Protein AF-A0A6J4JL82-F1 (afdb_monomer_lite)

Radius of gyration: 23.79 Å; chains: 1; bounding box: 69×54×59 Å

Foldseek 3Di:
DPQQFDWDFALFAIQTSHDGDFQAEEEDAQLLDWPVCLLVLLVLCVQLLGQEYEYEQPVCVQPVDVPGGHLDTSNVPLSSQVSCQVVNHAYEYEDEAPDDPDPDRDDLLVSLVVVLLSVLCQDSSNSHRYQEYEYYDDPQDDCPDVVVVVCNVVSSVVSRDDHYYYYDHDFAPPLVPDPALLVSQVSSCVVDPDSGADPCPDDDDPPDDQLLSCVSQLQNRHRDYRYDCCADSVGDGDPSSLSSSQNSLQCVVCVCQSRPFDKDAPFDKDQQWGWIKTADPVAFIWIKIFAQAQQDWTWIATPPQGRIFIAGHSDIWTFTWQGDFDPASKIKGWTFGAPDDPDHWDYWRQRALPDQAGEGEGETAAQGWIKIWIDHPNHTDDIFIDHAHCDKDWRDFDSYTYIYYYSQQSSQWEDAPADSQQWIKRWDPQWYADVVSAIEGPDDQPDFTWMWTQGSNRDIDIDTDHPPDPVSVVNRHDYDDDPDDPDDPDDDDD

Structure (mmCIF, N/CA/C/O backbone):
data_AF-A0A6J4JL82-F1
#
_entry.id   AF-A0A6J4JL82-F1
#
loop_
_atom_site.group_PDB
_atom_site.id
_atom_site.type_symbol
_atom_site.label_atom_id
_atom_site.label_alt_id
_atom_site.label_comp_id
_atom_site.label_asym_id
_atom_site.label_entity_id
_atom_site.label_seq_id
_atom_site.pdbx_PDB_ins_code
_atom_site.Cartn_x
_atom_site.Cartn_y
_atom_site.Cartn_z
_atom_site.occupancy
_atom_site.B_iso_or_equiv
_atom_site.auth_seq_id
_atom_site.auth_comp_id
_atom_site.auth_asym_id
_atom_site.auth_atom_id
_atom_site.pdbx_PDB_model_num
ATOM 1 N N . MET A 1 1 ? -8.221 -21.867 -22.302 1.00 43.97 1 MET A N 1
ATOM 2 C CA . MET A 1 1 ? -7.927 -20.481 -22.713 1.00 43.97 1 MET A CA 1
ATOM 3 C C . MET A 1 1 ? -7.547 -19.761 -21.437 1.00 43.97 1 MET A C 1
ATOM 5 O O . MET A 1 1 ? -8.396 -19.663 -20.563 1.00 43.97 1 MET A O 1
ATOM 9 N N . PHE A 1 2 ? -6.269 -19.432 -21.249 1.00 51.62 2 PHE A N 1
ATOM 10 C CA . PHE A 1 2 ? -5.885 -18.578 -20.124 1.00 51.62 2 PHE A CA 1
ATOM 11 C C . PHE A 1 2 ? -6.488 -17.188 -20.372 1.00 51.62 2 PHE A C 1
ATOM 13 O O . PHE A 1 2 ? -6.544 -16.790 -21.541 1.00 51.62 2 PHE A O 1
ATOM 20 N N . PRO A 1 3 ? -7.002 -16.496 -19.342 1.00 61.28 3 PRO A N 1
ATOM 21 C CA . PRO A 1 3 ? -7.483 -15.132 -19.512 1.00 61.28 3 PRO A CA 1
ATOM 22 C C . PRO A 1 3 ? -6.358 -14.258 -20.078 1.00 61.28 3 PRO A C 1
ATOM 24 O O . PRO A 1 3 ? -5.183 -14.456 -19.764 1.00 61.28 3 PRO A O 1
ATOM 27 N N . GLU A 1 4 ? -6.721 -13.339 -20.966 1.00 80.69 4 GLU A N 1
ATOM 28 C CA . GLU A 1 4 ? -5.781 -12.404 -21.576 1.00 80.69 4 GLU A CA 1
ATOM 29 C C . GLU A 1 4 ? -5.229 -11.463 -20.498 1.00 80.69 4 GLU A C 1
ATOM 31 O O . GLU A 1 4 ? -6.001 -10.799 -19.803 1.00 80.69 4 GLU A O 1
ATOM 36 N N . ARG A 1 5 ? -3.897 -11.422 -20.344 1.00 90.75 5 ARG A N 1
ATOM 37 C CA . ARG A 1 5 ? -3.254 -10.511 -19.394 1.00 90.75 5 ARG A CA 1
ATOM 38 C C . ARG A 1 5 ? -3.312 -9.089 -19.923 1.00 90.75 5 ARG A C 1
ATOM 40 O O . ARG A 1 5 ? -2.766 -8.807 -20.989 1.00 90.75 5 ARG A O 1
ATOM 47 N N . THR A 1 6 ? -3.949 -8.191 -19.184 1.00 92.44 6 THR A N 1
ATOM 48 C CA . THR A 1 6 ? -4.195 -6.811 -19.621 1.00 92.44 6 THR A CA 1
ATOM 49 C C . THR A 1 6 ? -3.902 -5.820 -18.508 1.00 92.44 6 THR A C 1
ATOM 51 O O . THR A 1 6 ? -4.053 -6.118 -17.326 1.00 92.44 6 THR A O 1
ATOM 54 N N . VAL A 1 7 ? -3.477 -4.619 -18.897 1.00 91.56 7 VAL A N 1
ATOM 55 C CA . VAL A 1 7 ? -3.315 -3.492 -17.979 1.00 91.56 7 VAL A CA 1
ATOM 56 C C . VAL A 1 7 ? -4.104 -2.317 -18.524 1.00 91.56 7 VAL A C 1
ATOM 58 O O . VAL A 1 7 ? -3.954 -1.940 -19.684 1.00 91.56 7 VAL A O 1
ATOM 61 N N . GLY A 1 8 ? -4.940 -1.733 -17.679 1.00 86.81 8 GLY A N 1
ATOM 62 C CA . GLY A 1 8 ? -5.729 -0.556 -17.993 1.00 86.81 8 GLY A CA 1
ATOM 63 C C . GLY A 1 8 ? -5.985 0.287 -16.755 1.00 86.81 8 GLY A C 1
ATOM 64 O O . GLY A 1 8 ? -5.404 0.076 -15.690 1.00 86.81 8 GLY A O 1
ATOM 65 N N . TYR A 1 9 ? -6.869 1.260 -16.900 1.00 84.69 9 TYR A N 1
ATOM 66 C CA . TYR A 1 9 ? -7.318 2.123 -15.819 1.00 84.69 9 TYR A CA 1
ATOM 67 C C . TYR A 1 9 ? -8.702 2.684 -16.159 1.00 84.69 9 TYR A C 1
ATOM 69 O O . TYR A 1 9 ? -9.128 2.676 -17.314 1.00 84.69 9 TYR A O 1
ATOM 77 N N . ASN A 1 10 ? -9.415 3.159 -15.146 1.00 78.19 10 ASN A N 1
ATOM 78 C CA . ASN A 1 10 ? -10.634 3.957 -15.298 1.00 78.19 10 ASN A CA 1
ATOM 79 C C . ASN A 1 10 ? -10.488 5.255 -14.492 1.00 78.19 10 ASN A C 1
ATOM 81 O O . ASN A 1 10 ? -9.434 5.491 -13.929 1.00 78.19 10 ASN A O 1
ATOM 85 N N . ALA A 1 11 ? -11.532 6.072 -14.352 1.00 71.81 11 ALA A N 1
ATOM 86 C CA . ALA A 1 11 ? -11.455 7.330 -13.595 1.00 71.81 11 ALA A CA 1
ATOM 87 C C . ALA A 1 11 ? -11.084 7.192 -12.093 1.00 71.81 11 ALA A C 1
ATOM 89 O O . ALA A 1 11 ? -10.948 8.200 -11.406 1.00 71.81 11 ALA A O 1
ATOM 90 N N . ARG A 1 12 ? -10.978 5.973 -11.544 1.00 70.25 12 ARG A N 1
ATOM 91 C CA . ARG A 1 12 ? -10.795 5.709 -10.105 1.00 70.25 12 ARG A CA 1
ATOM 92 C C . ARG A 1 12 ? -9.588 4.837 -9.764 1.00 70.25 12 ARG A C 1
ATOM 94 O O . ARG A 1 12 ? -9.016 5.008 -8.693 1.00 70.25 12 ARG A O 1
ATOM 101 N N . THR A 1 13 ? -9.237 3.865 -10.603 1.00 77.19 13 THR A N 1
ATOM 102 C CA . THR A 1 13 ? -8.306 2.786 -10.228 1.00 77.19 13 THR A CA 1
ATOM 103 C C . THR A 1 13 ? -7.619 2.167 -11.445 1.00 77.19 13 THR A C 1
ATOM 105 O O . THR A 1 13 ? -8.081 2.321 -12.580 1.00 77.19 13 THR A O 1
ATOM 108 N N . PHE A 1 14 ? -6.509 1.470 -11.195 1.00 83.56 14 PHE A N 1
ATOM 109 C CA . PHE A 1 14 ? -5.896 0.575 -12.166 1.00 83.56 14 PHE A CA 1
ATOM 110 C C . PHE A 1 14 ? -6.763 -0.658 -12.366 1.00 83.56 14 PHE A C 1
ATOM 112 O O . PHE A 1 14 ? -7.441 -1.118 -11.451 1.00 83.56 14 PHE A O 1
ATOM 119 N N . LEU A 1 15 ? -6.704 -1.203 -13.570 1.00 88.12 15 LEU A N 1
ATOM 120 C CA . LEU A 1 15 ? -7.312 -2.470 -13.922 1.00 88.12 15 LEU A CA 1
ATOM 121 C C . LEU A 1 15 ? -6.187 -3.421 -14.321 1.00 88.12 15 LEU A C 1
ATOM 123 O O . LEU A 1 15 ? -5.547 -3.205 -15.348 1.00 88.12 15 LEU A O 1
ATOM 127 N N . ILE A 1 16 ? -5.950 -4.457 -13.521 1.00 91.12 16 ILE A N 1
ATOM 128 C CA . ILE A 1 16 ? -5.058 -5.564 -13.880 1.00 91.12 16 ILE A CA 1
ATOM 129 C C . ILE A 1 16 ? -5.943 -6.761 -14.204 1.00 91.12 16 ILE A C 1
ATOM 131 O O . ILE A 1 16 ? -6.767 -7.164 -13.387 1.00 91.12 16 ILE A O 1
ATOM 135 N N . ASP A 1 17 ? -5.843 -7.276 -15.425 1.00 93.00 17 ASP A N 1
ATOM 136 C CA . ASP A 1 17 ? -6.687 -8.362 -15.941 1.00 93.00 17 ASP A CA 1
ATOM 137 C C . ASP A 1 17 ? -8.194 -8.063 -15.793 1.00 93.00 17 ASP A C 1
ATOM 139 O O . ASP A 1 17 ? -9.017 -8.916 -15.453 1.00 93.00 17 ASP A O 1
ATOM 143 N N . GLY A 1 18 ? -8.554 -6.794 -16.011 1.00 89.88 18 GLY A N 1
ATOM 144 C CA . GLY A 1 18 ? -9.916 -6.277 -15.860 1.00 89.88 18 GLY A CA 1
ATOM 145 C C . GLY A 1 18 ? -10.388 -6.094 -14.412 1.00 89.88 18 GLY A C 1
ATOM 146 O O . GLY A 1 18 ? -11.512 -5.636 -14.209 1.00 89.88 18 GLY A O 1
ATOM 147 N N . GLN A 1 19 ? -9.561 -6.415 -13.412 1.00 88.94 19 GLN A N 1
ATOM 148 C CA . GLN A 1 19 ? -9.897 -6.281 -11.995 1.00 88.94 19 GLN A CA 1
ATOM 149 C C . GLN A 1 19 ? -9.349 -4.976 -11.400 1.00 88.94 19 GLN A C 1
ATOM 151 O O . GLN A 1 19 ? -8.171 -4.671 -11.600 1.00 88.94 19 GLN A O 1
ATOM 156 N N . PRO A 1 20 ? -10.166 -4.218 -10.642 1.00 87.31 20 PRO A N 1
ATOM 157 C CA . PRO A 1 20 ? -9.707 -3.080 -9.851 1.00 87.31 20 PRO A CA 1
ATOM 158 C C . PRO A 1 20 ? -8.532 -3.427 -8.934 1.00 87.31 20 PRO A C 1
ATOM 160 O O . PRO A 1 20 ? -8.624 -4.348 -8.120 1.00 87.31 20 PRO A O 1
ATOM 163 N N . GLU A 1 21 ? -7.450 -2.658 -9.030 1.00 86.44 21 GLU A N 1
ATOM 164 C CA . GLU A 1 21 ? -6.231 -2.883 -8.258 1.00 86.44 21 GLU A CA 1
ATOM 165 C C . GLU A 1 21 ? -5.687 -1.591 -7.639 1.00 86.44 21 GLU A C 1
ATOM 167 O O . GLU A 1 21 ? -5.728 -0.503 -8.223 1.00 86.44 21 GLU A O 1
ATOM 172 N N . ILE A 1 22 ? -5.141 -1.726 -6.430 1.00 82.12 22 ILE A N 1
ATOM 173 C CA . ILE A 1 22 ? -4.393 -0.660 -5.765 1.00 82.12 22 ILE A CA 1
ATOM 174 C C . ILE A 1 22 ? -2.901 -0.930 -5.964 1.00 82.12 22 ILE A C 1
ATOM 176 O O . ILE A 1 22 ? -2.374 -1.931 -5.480 1.00 82.12 22 ILE A O 1
ATOM 180 N N . VAL A 1 23 ? -2.216 -0.026 -6.665 1.00 83.56 23 VAL A N 1
ATOM 181 C CA . VAL A 1 23 ? -0.770 -0.108 -6.914 1.00 83.56 23 VAL A CA 1
ATOM 182 C C . VAL A 1 23 ? -0.017 0.605 -5.786 1.00 83.56 23 VAL A C 1
ATOM 184 O O . VAL A 1 23 ? 0.101 1.830 -5.771 1.00 83.56 23 VAL A O 1
ATOM 187 N N . LEU A 1 24 ? 0.493 -0.176 -4.834 1.00 81.06 24 LEU A N 1
ATOM 188 C CA . LEU A 1 24 ? 1.339 0.267 -3.724 1.00 81.06 24 LEU A CA 1
ATOM 189 C C . LEU A 1 24 ? 2.791 0.081 -4.127 1.00 81.06 24 LEU A C 1
ATOM 191 O O . LEU A 1 24 ? 3.353 -1.014 -4.039 1.00 81.06 24 LEU A O 1
ATOM 195 N N . CYS A 1 25 ? 3.371 1.166 -4.614 1.00 79.62 25 CYS A N 1
ATOM 196 C CA . CYS A 1 25 ? 4.701 1.160 -5.183 1.00 79.62 25 CYS A CA 1
ATOM 197 C C . CYS A 1 25 ? 5.750 1.594 -4.161 1.00 79.62 25 CYS A C 1
ATOM 199 O O . CYS A 1 25 ? 5.495 2.553 -3.446 1.00 79.62 25 CYS A O 1
ATOM 201 N N . ALA A 1 26 ? 6.917 0.947 -4.149 1.00 80.38 26 ALA A N 1
ATOM 202 C CA . ALA A 1 26 ? 8.137 1.462 -3.523 1.00 80.38 26 ALA A CA 1
ATOM 203 C C . ALA A 1 26 ? 9.146 1.864 -4.604 1.00 80.38 26 ALA A C 1
ATOM 205 O O . ALA A 1 26 ? 9.310 1.151 -5.596 1.00 80.38 26 ALA A O 1
ATOM 206 N N . ALA A 1 27 ? 9.822 2.998 -4.438 1.00 77.56 27 ALA A N 1
ATOM 207 C CA . ALA A 1 27 ? 10.868 3.412 -5.363 1.00 77.56 27 ALA A CA 1
ATOM 208 C C . ALA A 1 27 ? 12.190 2.722 -5.023 1.00 77.56 27 ALA A C 1
ATOM 210 O O . ALA A 1 27 ? 12.671 2.809 -3.899 1.00 77.56 27 ALA A O 1
ATOM 211 N N . ALA A 1 28 ? 12.780 2.048 -6.004 1.00 80.12 28 ALA A N 1
ATOM 212 C CA . ALA A 1 28 ? 14.056 1.365 -5.860 1.00 80.12 28 ALA A CA 1
ATOM 213 C C . ALA A 1 28 ? 14.877 1.569 -7.142 1.00 80.12 28 ALA A C 1
ATOM 215 O O . ALA A 1 28 ? 14.646 0.860 -8.127 1.00 80.12 28 ALA A O 1
ATOM 216 N N . PRO A 1 29 ? 15.805 2.544 -7.186 1.00 79.94 29 PRO A N 1
ATOM 217 C CA . PRO A 1 29 ? 16.733 2.677 -8.304 1.00 79.94 29 PRO A CA 1
ATOM 218 C C . PRO A 1 29 ? 17.676 1.469 -8.309 1.00 79.94 29 PRO A C 1
ATOM 220 O O . PRO A 1 29 ? 18.597 1.395 -7.497 1.00 79.94 29 PRO A O 1
ATOM 223 N N . TYR A 1 30 ? 17.421 0.507 -9.199 1.00 85.94 30 TYR A N 1
ATOM 224 C CA . TYR A 1 30 ? 18.073 -0.804 -9.162 1.00 85.94 30 TYR A CA 1
ATOM 225 C C . TYR A 1 30 ? 19.599 -0.697 -9.271 1.00 85.94 30 TYR A C 1
ATOM 227 O O . TYR A 1 30 ? 20.311 -1.372 -8.535 1.00 85.94 30 TYR A O 1
ATOM 235 N N . SER A 1 31 ? 20.089 0.236 -10.094 1.00 83.00 31 SER A N 1
ATOM 236 C CA . SER A 1 31 ? 21.515 0.478 -10.328 1.00 83.00 31 SER A CA 1
ATOM 237 C C . SER A 1 31 ? 22.277 1.064 -9.142 1.00 83.00 31 SER A C 1
ATOM 239 O O . SER A 1 31 ? 23.504 1.108 -9.168 1.00 83.00 31 SER A O 1
ATOM 241 N N . ARG A 1 32 ? 21.576 1.516 -8.095 1.00 80.81 32 ARG A N 1
ATOM 242 C CA . ARG A 1 32 ? 22.188 2.016 -6.854 1.00 80.81 32 ARG A CA 1
ATOM 243 C C . ARG A 1 32 ? 22.239 0.965 -5.749 1.00 80.81 32 ARG A C 1
ATOM 245 O O . ARG A 1 32 ? 22.783 1.237 -4.684 1.00 80.81 32 ARG A O 1
ATOM 252 N N . VAL A 1 33 ? 21.668 -0.214 -5.986 1.00 82.75 33 VAL A N 1
ATOM 253 C CA . VAL A 1 33 ? 21.681 -1.339 -5.052 1.00 82.75 33 VAL A CA 1
ATOM 254 C C . VAL A 1 33 ? 22.509 -2.458 -5.680 1.00 82.75 33 VAL A C 1
ATOM 256 O O . VAL A 1 33 ? 22.206 -2.853 -6.803 1.00 82.75 33 VAL A O 1
ATOM 259 N N . PRO A 1 34 ? 23.517 -3.009 -4.984 1.00 85.62 34 PRO A N 1
ATOM 260 C CA . PRO A 1 34 ? 24.261 -4.158 -5.484 1.00 85.62 34 PRO A CA 1
ATOM 261 C C . PRO A 1 34 ? 23.343 -5.327 -5.860 1.00 85.62 34 PRO A C 1
ATOM 263 O O . PRO A 1 34 ? 22.457 -5.698 -5.087 1.00 85.62 34 PRO A O 1
ATOM 266 N N . ARG A 1 35 ? 23.593 -5.973 -7.004 1.00 90.50 35 ARG A N 1
ATOM 267 C CA . ARG A 1 35 ? 22.740 -7.032 -7.576 1.00 90.50 35 ARG A CA 1
ATOM 268 C C . ARG A 1 35 ? 22.413 -8.162 -6.607 1.00 90.50 35 ARG A C 1
ATOM 270 O O . ARG A 1 35 ? 21.299 -8.680 -6.596 1.00 90.50 35 ARG A O 1
ATOM 277 N N . HIS A 1 36 ? 23.374 -8.545 -5.772 1.00 88.75 36 HIS A N 1
ATOM 278 C CA . HIS A 1 36 ? 23.193 -9.615 -4.791 1.00 88.75 36 HIS A CA 1
ATOM 279 C C . HIS A 1 36 ? 22.206 -9.261 -3.659 1.00 88.75 36 HIS A C 1
ATOM 281 O O . HIS A 1 36 ? 21.743 -10.166 -2.971 1.00 88.75 36 HIS A O 1
ATOM 287 N N . LEU A 1 37 ? 21.862 -7.979 -3.481 1.00 85.62 37 LEU A N 1
ATOM 288 C CA . LEU A 1 37 ? 20.900 -7.497 -2.484 1.00 85.62 37 LEU A CA 1
ATOM 289 C C . LEU A 1 37 ? 19.490 -7.276 -3.051 1.00 85.62 37 LEU A C 1
ATOM 291 O O . LEU A 1 37 ? 18.549 -7.115 -2.276 1.00 85.62 37 LEU A O 1
ATOM 295 N N . TRP A 1 38 ? 19.302 -7.301 -4.378 1.00 90.88 38 TRP A N 1
ATOM 296 C CA . TRP A 1 38 ? 17.990 -7.054 -4.996 1.00 90.88 38 TRP A CA 1
ATOM 297 C C . TRP A 1 38 ? 16.909 -7.990 -4.464 1.00 90.88 38 TRP A C 1
ATOM 299 O O . TRP A 1 38 ? 15.836 -7.527 -4.083 1.00 90.88 38 TRP A O 1
ATOM 309 N N . ALA A 1 39 ? 17.209 -9.288 -4.381 1.00 90.69 39 ALA A N 1
ATOM 310 C CA . ALA A 1 39 ? 16.254 -10.280 -3.907 1.00 90.69 39 ALA A CA 1
ATOM 311 C C . ALA A 1 39 ? 15.770 -9.979 -2.477 1.00 90.69 39 ALA A C 1
ATOM 313 O O . ALA A 1 39 ? 14.569 -10.016 -2.207 1.00 90.69 39 ALA A O 1
ATOM 314 N N . ASP A 1 40 ? 16.684 -9.622 -1.573 1.00 85.31 40 ASP A N 1
ATOM 315 C CA . ASP A 1 40 ? 16.338 -9.279 -0.192 1.00 85.31 40 ASP A CA 1
ATOM 316 C C . ASP A 1 40 ? 15.546 -7.965 -0.109 1.00 85.31 40 ASP A C 1
ATOM 318 O O . ASP A 1 40 ? 14.499 -7.915 0.539 1.00 85.31 40 ASP A O 1
ATOM 322 N N . HIS A 1 41 ? 15.977 -6.921 -0.820 1.00 86.88 41 HIS A N 1
ATOM 323 C CA . HIS A 1 41 ? 15.299 -5.622 -0.812 1.00 86.88 41 HIS A CA 1
ATOM 324 C C . HIS A 1 41 ? 13.871 -5.723 -1.367 1.00 86.88 41 HIS A C 1
ATOM 326 O O . HIS A 1 41 ? 12.931 -5.209 -0.754 1.00 86.88 41 HIS A O 1
ATOM 332 N N . ILE A 1 42 ? 13.679 -6.433 -2.485 1.00 90.62 42 ILE A N 1
ATOM 333 C CA . ILE A 1 42 ? 12.354 -6.675 -3.072 1.00 90.62 42 ILE A CA 1
ATOM 334 C C . ILE A 1 42 ? 11.481 -7.458 -2.082 1.00 90.62 42 ILE A C 1
ATOM 336 O O . ILE A 1 42 ? 10.332 -7.075 -1.851 1.00 90.62 42 ILE A O 1
ATOM 340 N N . ALA A 1 43 ? 12.038 -8.469 -1.408 1.00 86.00 43 ALA A N 1
ATOM 341 C CA . ALA A 1 43 ? 11.309 -9.233 -0.402 1.00 86.00 43 ALA A CA 1
ATOM 342 C C . ALA A 1 43 ? 10.918 -8.363 0.806 1.00 86.00 43 ALA A C 1
ATOM 344 O O . ALA A 1 43 ? 9.803 -8.482 1.316 1.00 86.00 43 ALA A O 1
ATOM 345 N N . ARG A 1 44 ? 11.783 -7.442 1.258 1.00 84.50 44 ARG A N 1
ATOM 346 C CA . ARG A 1 44 ? 11.463 -6.462 2.317 1.00 84.50 44 ARG A CA 1
ATOM 347 C C . ARG A 1 44 ? 10.330 -5.524 1.901 1.00 84.50 44 ARG A C 1
ATOM 349 O O . ARG A 1 44 ? 9.440 -5.266 2.713 1.00 84.50 44 ARG A O 1
ATOM 356 N N . MET A 1 45 ? 10.322 -5.045 0.655 1.00 86.19 45 MET A N 1
ATOM 357 C CA . MET A 1 45 ? 9.236 -4.203 0.133 1.00 86.19 45 MET A CA 1
ATOM 358 C C . MET A 1 45 ? 7.920 -4.976 0.050 1.00 86.19 45 MET A C 1
ATOM 360 O O . MET A 1 45 ? 6.909 -4.519 0.582 1.00 86.19 45 MET A O 1
ATOM 364 N N . LYS A 1 46 ? 7.940 -6.184 -0.525 1.00 85.38 46 LYS A N 1
ATOM 365 C CA . LYS A 1 46 ? 6.765 -7.059 -0.606 1.00 85.38 46 LYS A CA 1
ATOM 366 C C . LYS A 1 46 ? 6.190 -7.364 0.772 1.00 85.38 46 LYS A C 1
ATOM 368 O O . LYS A 1 46 ? 4.993 -7.202 0.996 1.00 85.38 46 LYS A O 1
ATOM 373 N N . ARG A 1 47 ? 7.049 -7.715 1.738 1.00 79.06 47 ARG A N 1
ATOM 374 C CA . ARG A 1 47 ? 6.639 -7.920 3.134 1.00 79.06 47 ARG A CA 1
ATOM 375 C C . ARG A 1 47 ? 5.970 -6.674 3.693 1.00 79.06 47 ARG A C 1
ATOM 377 O O . ARG A 1 47 ? 4.980 -6.812 4.406 1.00 79.06 47 ARG A O 1
ATOM 384 N N . GLY A 1 48 ? 6.458 -5.480 3.358 1.00 77.81 48 GLY A N 1
ATOM 385 C CA . GLY A 1 48 ? 5.829 -4.201 3.690 1.00 77.81 48 GLY A CA 1
ATOM 386 C C . GLY A 1 48 ? 4.397 -4.045 3.161 1.00 77.81 48 GLY A C 1
ATOM 387 O O . GLY A 1 48 ? 3.716 -3.121 3.559 1.00 77.81 48 GLY A O 1
ATOM 388 N N . GLY A 1 49 ? 3.881 -4.945 2.325 1.00 78.12 49 GLY A N 1
ATOM 389 C CA . GLY A 1 49 ? 2.548 -4.836 1.729 1.00 78.12 49 GLY A CA 1
ATOM 390 C C . GLY A 1 49 ? 2.553 -4.088 0.397 1.00 78.12 49 GLY A C 1
ATOM 391 O O . GLY A 1 49 ? 1.495 -3.861 -0.188 1.00 78.12 49 GLY A O 1
ATOM 392 N N . MET A 1 50 ? 3.726 -3.718 -0.111 1.00 85.00 50 MET A N 1
ATOM 393 C CA . MET A 1 50 ? 3.879 -3.157 -1.446 1.00 85.00 50 MET A CA 1
ATOM 394 C C . MET A 1 50 ? 3.705 -4.278 -2.464 1.00 85.00 50 MET A C 1
ATOM 396 O O . MET A 1 50 ? 4.124 -5.411 -2.241 1.00 85.00 50 MET A O 1
ATOM 400 N N . ASN A 1 51 ? 3.078 -3.965 -3.590 1.00 88.44 51 ASN A N 1
ATOM 401 C CA . ASN A 1 51 ? 2.900 -4.899 -4.703 1.00 88.44 51 ASN A CA 1
ATOM 402 C C . ASN A 1 51 ? 3.552 -4.401 -5.991 1.00 88.44 51 ASN A C 1
ATOM 404 O O . ASN A 1 51 ? 3.473 -5.093 -7.000 1.00 88.44 51 ASN A O 1
ATOM 408 N N . ALA A 1 52 ? 4.190 -3.228 -5.966 1.00 90.75 52 ALA A N 1
ATOM 409 C CA . ALA A 1 52 ? 4.906 -2.685 -7.103 1.00 90.75 52 ALA A CA 1
ATOM 410 C C . ALA A 1 52 ? 6.273 -2.104 -6.718 1.00 90.75 52 ALA A C 1
ATOM 412 O O . ALA A 1 52 ? 6.461 -1.591 -5.612 1.00 90.75 52 ALA A O 1
ATOM 413 N N . ILE A 1 53 ? 7.215 -2.151 -7.658 1.00 89.94 53 ILE A N 1
ATOM 414 C CA . ILE A 1 53 ? 8.498 -1.450 -7.594 1.00 89.94 53 ILE A CA 1
ATOM 415 C C . ILE A 1 53 ? 8.558 -0.406 -8.708 1.00 89.94 53 ILE A C 1
ATOM 417 O O . ILE A 1 53 ? 8.281 -0.711 -9.865 1.00 89.94 53 ILE A O 1
ATOM 421 N N . ALA A 1 54 ? 8.955 0.819 -8.377 1.00 86.25 54 ALA A N 1
ATOM 422 C CA . ALA A 1 54 ? 9.260 1.863 -9.344 1.00 86.25 54 ALA A CA 1
ATOM 423 C C . ALA A 1 54 ? 10.771 1.971 -9.465 1.00 86.25 54 ALA A C 1
ATOM 425 O O . ALA A 1 54 ? 11.445 2.308 -8.492 1.00 86.25 54 ALA A O 1
ATOM 426 N N . THR A 1 55 ? 11.306 1.716 -10.653 1.00 86.25 55 THR A N 1
ATOM 427 C CA . THR A 1 55 ? 12.751 1.743 -10.868 1.00 86.25 55 THR A CA 1
ATOM 428 C C . THR A 1 55 ? 13.128 2.694 -11.988 1.00 86.25 55 THR A C 1
ATOM 430 O O . THR A 1 55 ? 12.489 2.709 -13.038 1.00 86.25 55 THR A O 1
ATOM 433 N N . GLY A 1 56 ? 14.132 3.531 -11.727 1.00 81.81 56 GLY A N 1
ATOM 434 C CA . GLY A 1 56 ? 14.717 4.437 -12.707 1.00 81.81 56 GLY A CA 1
ATOM 435 C C . GLY A 1 56 ? 15.810 3.745 -13.511 1.00 81.81 56 GLY A C 1
ATOM 436 O O . GLY A 1 56 ? 16.591 2.986 -12.939 1.00 81.81 56 GLY A O 1
ATOM 437 N N . VAL A 1 57 ? 15.896 4.032 -14.809 1.00 80.12 57 VAL A N 1
ATOM 438 C CA . VAL A 1 57 ? 17.045 3.642 -15.633 1.00 80.12 57 VAL A CA 1
ATOM 439 C C . VAL A 1 57 ? 18.045 4.790 -15.672 1.00 80.12 57 VAL A C 1
ATOM 441 O O . VAL A 1 57 ? 17.789 5.830 -16.270 1.00 80.12 57 VAL A O 1
ATOM 444 N N . ASP A 1 58 ? 19.196 4.605 -15.029 1.00 74.69 58 ASP A N 1
ATOM 445 C CA . ASP A 1 58 ? 20.295 5.567 -15.105 1.00 74.69 58 ASP A CA 1
ATOM 446 C C . ASP A 1 58 ? 21.066 5.3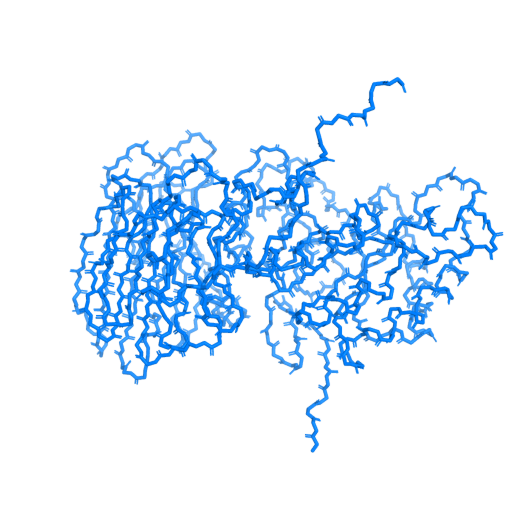62 -16.413 1.00 74.69 58 ASP A C 1
ATOM 448 O O . ASP A 1 58 ? 21.965 4.523 -16.506 1.00 74.69 58 ASP A O 1
ATOM 452 N N . TRP A 1 59 ? 20.679 6.109 -17.450 1.00 76.25 59 TRP A N 1
ATOM 453 C CA . TRP A 1 59 ? 21.314 5.983 -18.758 1.00 76.25 59 TRP A CA 1
ATOM 454 C C . TRP A 1 59 ? 22.810 6.280 -18.713 1.00 76.25 59 TRP A C 1
ATOM 456 O O . TRP A 1 59 ? 23.577 5.586 -19.368 1.00 76.25 59 TRP A O 1
ATOM 466 N N . ASN A 1 60 ? 23.240 7.254 -17.912 1.00 71.94 60 ASN A N 1
ATOM 467 C CA . ASN A 1 60 ? 24.650 7.629 -17.829 1.00 71.94 60 ASN A CA 1
ATOM 468 C C . ASN A 1 60 ? 25.500 6.495 -17.240 1.00 71.94 60 ASN A C 1
ATOM 470 O O . ASN A 1 60 ? 26.660 6.328 -17.618 1.00 71.94 60 ASN A O 1
ATOM 474 N N . ALA A 1 61 ? 24.920 5.683 -16.352 1.00 69.88 61 ALA A N 1
ATOM 475 C CA . ALA A 1 61 ? 25.566 4.478 -15.845 1.00 69.88 61 ALA A CA 1
ATOM 476 C C . ALA A 1 61 ? 25.609 3.351 -16.896 1.00 69.88 61 ALA A C 1
ATOM 478 O O . ALA A 1 61 ? 26.615 2.638 -16.997 1.00 69.88 61 ALA A O 1
ATOM 479 N N . CYS A 1 62 ? 24.534 3.188 -17.673 1.00 76.00 62 CYS A N 1
ATOM 480 C CA . CYS A 1 62 ? 24.417 2.154 -18.704 1.00 76.00 62 CYS A CA 1
ATOM 481 C C . CYS A 1 62 ? 25.159 2.495 -20.004 1.00 76.00 62 CYS A C 1
ATOM 483 O O . CYS A 1 62 ? 25.547 1.591 -20.721 1.00 76.00 62 CYS A O 1
ATOM 485 N N . GLU A 1 63 ? 25.379 3.761 -20.343 1.00 75.62 63 GLU A N 1
ATOM 486 C CA . GLU A 1 63 ? 26.078 4.176 -21.561 1.00 75.62 63 GLU A CA 1
ATOM 487 C C . GLU A 1 63 ? 27.107 5.263 -21.237 1.00 75.62 63 GLU A C 1
ATOM 489 O O . GLU A 1 63 ? 26.968 6.435 -21.583 1.00 75.62 63 GLU A O 1
ATOM 494 N N . ALA A 1 64 ? 28.199 4.858 -20.587 1.00 72.56 64 ALA A N 1
ATOM 495 C CA . ALA A 1 64 ? 29.295 5.770 -20.259 1.00 72.56 64 ALA A CA 1
ATOM 496 C C . ALA A 1 64 ? 29.979 6.362 -21.512 1.00 72.56 64 ALA A C 1
ATOM 498 O O . ALA A 1 64 ? 30.638 7.402 -21.437 1.00 72.56 64 ALA A O 1
ATOM 499 N N . LYS A 1 65 ? 29.860 5.692 -22.669 1.00 75.44 65 LYS A N 1
ATOM 500 C CA . LYS A 1 65 ? 30.331 6.173 -23.975 1.00 75.44 65 LYS A CA 1
ATOM 501 C C . LYS A 1 65 ? 29.225 6.002 -25.015 1.00 75.44 65 LYS A C 1
ATOM 503 O O . LYS A 1 65 ? 28.725 4.886 -25.149 1.00 75.44 65 LYS A O 1
ATOM 508 N N . PRO A 1 66 ? 28.909 7.029 -25.828 1.00 74.69 66 PRO A N 1
ATOM 509 C CA . PRO A 1 66 ? 27.910 6.898 -26.883 1.00 74.69 66 PRO A CA 1
ATOM 510 C C . PRO A 1 66 ? 28.284 5.757 -27.831 1.00 74.69 66 PRO A C 1
ATOM 512 O O . PRO A 1 66 ? 29.256 5.849 -28.576 1.00 74.69 66 PRO A O 1
ATOM 515 N N . GLY A 1 67 ? 27.518 4.676 -27.833 1.00 75.75 67 GLY A N 1
ATOM 516 C CA . GLY A 1 67 ? 27.844 3.471 -28.608 1.00 75.75 67 GLY A CA 1
ATOM 517 C C . GLY A 1 67 ? 27.732 2.203 -27.785 1.00 75.75 67 GLY A C 1
ATOM 518 O O . GLY A 1 67 ? 27.416 1.154 -28.335 1.00 75.75 67 GLY A O 1
ATOM 519 N N . ASP A 1 68 ? 28.021 2.332 -26.498 1.00 81.25 68 ASP A N 1
ATOM 520 C CA . ASP A 1 68 ? 28.535 1.263 -25.658 1.00 81.25 68 ASP A CA 1
ATOM 521 C C . ASP A 1 68 ? 27.582 1.050 -24.483 1.00 81.25 68 ASP A C 1
ATOM 523 O O . ASP A 1 68 ? 27.829 1.498 -23.363 1.00 81.25 68 ASP A O 1
ATOM 527 N N . PHE A 1 69 ? 26.431 0.446 -24.788 1.00 81.31 69 PHE A N 1
ATOM 528 C CA . PHE A 1 69 ? 25.430 0.110 -23.784 1.00 81.31 69 PHE A CA 1
ATOM 529 C C . PHE A 1 69 ? 25.889 -1.109 -22.975 1.00 81.31 69 PHE A C 1
ATOM 531 O O . PHE A 1 69 ? 26.060 -2.205 -23.511 1.00 81.31 69 PHE A O 1
ATOM 538 N N . ASP A 1 70 ? 26.055 -0.900 -21.678 1.00 80.94 70 ASP A N 1
ATOM 539 C CA . ASP A 1 70 ? 26.540 -1.837 -20.682 1.00 80.94 70 ASP A CA 1
ATOM 540 C C . ASP A 1 70 ? 25.425 -2.163 -19.680 1.00 80.94 70 ASP A C 1
ATOM 542 O O . ASP A 1 70 ? 25.005 -1.331 -18.870 1.00 80.94 70 ASP A O 1
ATOM 546 N N . SER A 1 71 ? 24.954 -3.407 -19.748 1.00 83.69 71 SER A N 1
ATOM 547 C CA . SER A 1 71 ? 23.946 -3.978 -18.854 1.00 83.69 71 SER A CA 1
ATOM 548 C C . SER A 1 71 ? 24.532 -5.045 -17.926 1.00 83.69 71 SER A C 1
ATOM 550 O O . SER A 1 71 ? 23.844 -6.009 -17.594 1.00 83.69 71 SER A O 1
ATOM 552 N N . ALA A 1 72 ? 25.814 -4.944 -17.570 1.00 86.25 72 ALA A N 1
ATOM 553 C CA . ALA A 1 72 ? 26.461 -5.879 -16.656 1.00 86.25 72 ALA A CA 1
ATOM 554 C C . ALA A 1 72 ? 26.261 -5.498 -15.179 1.00 86.25 72 ALA A C 1
ATOM 556 O O . ALA A 1 72 ? 26.039 -4.335 -14.828 1.00 86.25 72 ALA A O 1
ATOM 557 N N . ASP A 1 73 ? 26.411 -6.497 -14.306 1.00 88.50 73 ASP A N 1
ATOM 558 C CA . ASP A 1 73 ? 26.411 -6.357 -12.847 1.00 88.50 73 ASP A CA 1
ATOM 559 C C . ASP A 1 73 ? 25.168 -5.623 -12.318 1.00 88.50 73 ASP A C 1
ATOM 561 O O . ASP A 1 73 ? 24.040 -6.065 -12.549 1.00 88.50 73 ASP A O 1
ATOM 565 N N . ASP A 1 74 ? 25.367 -4.505 -11.621 1.00 85.56 74 ASP A N 1
ATOM 566 C CA . ASP A 1 74 ? 24.309 -3.703 -11.004 1.00 85.56 74 ASP A CA 1
ATOM 567 C C . ASP A 1 74 ? 23.499 -2.902 -12.045 1.00 85.56 74 ASP A C 1
ATOM 569 O O . ASP A 1 74 ? 22.453 -2.346 -11.734 1.00 85.56 74 ASP A O 1
ATOM 573 N N . ARG A 1 75 ? 23.940 -2.864 -13.310 1.00 87.44 75 ARG A N 1
ATOM 574 C CA . ARG A 1 75 ? 23.240 -2.203 -14.431 1.00 87.44 75 ARG A CA 1
ATOM 575 C C . ARG A 1 75 ? 22.383 -3.169 -15.252 1.00 87.44 75 ARG A C 1
ATOM 577 O O . ARG A 1 75 ? 21.797 -2.779 -16.261 1.00 87.44 75 ARG A O 1
ATOM 584 N N . ASP A 1 76 ? 22.275 -4.423 -14.819 1.00 92.81 76 ASP A N 1
ATOM 585 C CA . ASP A 1 76 ? 21.471 -5.450 -15.481 1.00 92.81 76 ASP A CA 1
ATOM 586 C C . ASP A 1 76 ? 19.970 -5.293 -15.177 1.00 92.81 76 ASP A C 1
ATOM 588 O O . ASP A 1 76 ? 19.406 -5.945 -14.292 1.00 92.81 76 ASP A O 1
ATOM 592 N N . LEU A 1 77 ? 19.307 -4.410 -15.931 1.00 92.44 77 LEU A N 1
ATOM 593 C CA . LEU A 1 77 ? 17.860 -4.198 -15.830 1.00 92.44 77 LEU A CA 1
ATOM 594 C C . LEU A 1 77 ? 17.061 -5.476 -16.131 1.00 92.44 77 LEU A C 1
ATOM 596 O O . LEU A 1 77 ? 16.023 -5.701 -15.517 1.00 92.44 77 LEU A O 1
ATOM 600 N N . ASP A 1 78 ? 17.522 -6.320 -17.057 1.00 94.50 78 ASP A N 1
ATOM 601 C CA . ASP A 1 78 ? 16.815 -7.549 -17.442 1.00 94.50 78 ASP A CA 1
ATOM 602 C C . ASP A 1 78 ? 16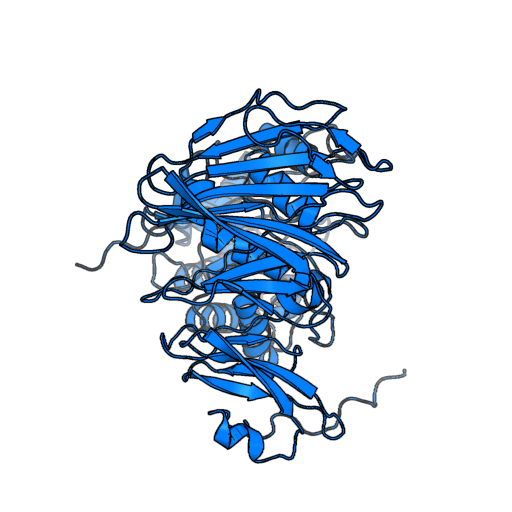.753 -8.531 -16.264 1.00 94.50 78 ASP A C 1
ATOM 604 O O . ASP A 1 78 ? 15.687 -9.068 -15.945 1.00 94.50 78 ASP A O 1
ATOM 608 N N . ALA A 1 79 ? 17.871 -8.694 -15.554 1.00 95.69 79 ALA A N 1
ATOM 609 C CA . ALA A 1 79 ? 17.928 -9.500 -14.343 1.00 95.69 79 ALA A CA 1
ATOM 610 C C . ALA A 1 79 ? 17.112 -8.905 -13.190 1.00 95.69 79 ALA A C 1
ATOM 612 O O . ALA A 1 79 ? 16.457 -9.657 -12.468 1.00 95.69 79 ALA A O 1
ATOM 613 N N . PHE A 1 80 ? 17.116 -7.579 -13.020 1.00 95.81 80 PHE A N 1
ATOM 614 C CA . PHE A 1 80 ? 16.299 -6.932 -11.992 1.00 95.81 80 PHE A CA 1
ATOM 615 C C . PHE A 1 80 ? 14.799 -7.151 -12.236 1.00 95.81 80 PHE A C 1
ATOM 617 O O . PHE A 1 80 ? 14.075 -7.556 -11.326 1.00 95.81 80 PHE A O 1
ATOM 624 N N . LEU A 1 81 ? 14.332 -6.947 -13.473 1.00 97.06 81 LEU A N 1
ATOM 625 C CA . LEU A 1 81 ? 12.932 -7.172 -13.843 1.00 97.06 81 LEU A CA 1
ATOM 626 C C . LEU A 1 81 ? 12.528 -8.644 -13.687 1.00 97.06 81 LEU A C 1
ATOM 628 O O . LEU A 1 81 ? 11.447 -8.921 -13.167 1.00 97.06 81 LEU A O 1
ATOM 632 N N . SER A 1 82 ? 13.421 -9.572 -14.046 1.00 97.00 82 SER A N 1
ATOM 633 C CA . SER A 1 82 ? 13.223 -11.011 -13.825 1.00 97.00 82 SER A CA 1
ATOM 634 C C . SER A 1 82 ? 13.078 -11.349 -12.338 1.00 97.00 82 SER A C 1
ATOM 636 O O . SER A 1 82 ? 12.257 -12.183 -11.961 1.00 97.00 82 SER A O 1
ATOM 638 N N . GLU A 1 83 ? 13.856 -10.699 -11.471 1.00 96.94 83 GLU A N 1
ATOM 639 C CA . GLU A 1 83 ? 13.774 -10.904 -10.025 1.00 96.94 83 GLU A CA 1
ATOM 640 C C . GLU A 1 83 ? 12.467 -10.344 -9.442 1.00 96.94 83 GLU A C 1
ATOM 642 O O . GLU A 1 83 ? 11.832 -11.001 -8.614 1.00 96.94 83 GLU A O 1
ATOM 647 N N . CYS A 1 84 ? 12.003 -9.181 -9.914 1.00 96.69 84 CYS A N 1
ATOM 648 C CA . CYS A 1 84 ? 10.677 -8.668 -9.562 1.00 96.69 84 CYS A CA 1
ATOM 649 C C . CYS A 1 84 ? 9.556 -9.626 -9.999 1.00 96.69 84 CYS A C 1
ATOM 651 O O . CYS A 1 84 ? 8.665 -9.915 -9.199 1.00 96.69 84 CYS A O 1
ATOM 653 N N . GLU A 1 85 ? 9.617 -10.154 -11.229 1.00 95.25 85 GLU A N 1
ATOM 654 C CA . GLU A 1 85 ? 8.666 -11.153 -11.737 1.00 95.25 85 GLU A CA 1
ATOM 655 C C . GLU A 1 85 ? 8.662 -12.410 -10.861 1.00 95.25 85 GLU A C 1
ATOM 657 O O . GLU A 1 85 ? 7.597 -12.854 -10.427 1.00 95.25 85 GLU A O 1
ATOM 662 N N . ARG A 1 86 ? 9.846 -12.945 -10.531 1.00 95.12 86 ARG A N 1
ATOM 663 C CA . ARG A 1 86 ? 10.004 -14.132 -9.676 1.00 95.12 86 ARG A CA 1
ATOM 664 C C . ARG A 1 86 ? 9.339 -13.953 -8.312 1.00 95.12 86 ARG A C 1
ATOM 666 O O . ARG A 1 86 ? 8.787 -14.909 -7.771 1.00 95.12 86 ARG A O 1
ATOM 673 N N . GLN A 1 87 ? 9.382 -12.743 -7.757 1.00 93.06 87 GLN A N 1
ATOM 674 C CA . GLN A 1 87 ? 8.745 -12.416 -6.479 1.00 93.06 87 GLN A CA 1
ATOM 675 C C . GLN A 1 87 ? 7.271 -11.997 -6.606 1.00 93.06 87 GLN A C 1
ATOM 677 O O . GLN A 1 87 ? 6.615 -11.755 -5.588 1.00 93.06 87 GLN A O 1
ATOM 682 N N . GLY A 1 88 ? 6.723 -11.944 -7.823 1.00 92.44 88 GLY A N 1
ATOM 683 C CA . GLY A 1 88 ? 5.337 -11.556 -8.085 1.00 92.44 88 GLY A CA 1
ATOM 684 C C . GLY A 1 88 ? 5.067 -10.067 -7.861 1.00 92.44 88 GLY A C 1
ATOM 685 O O . GLY A 1 88 ? 3.960 -9.702 -7.472 1.00 92.44 88 GLY A O 1
ATOM 686 N N . MET A 1 89 ? 6.076 -9.217 -8.055 1.00 94.31 89 MET A N 1
ATOM 687 C CA . MET A 1 89 ? 5.948 -7.765 -7.945 1.00 94.31 89 MET A CA 1
ATOM 688 C C . MET A 1 89 ? 5.606 -7.157 -9.303 1.00 94.31 89 MET A C 1
ATOM 690 O O . MET A 1 89 ? 6.243 -7.460 -10.314 1.00 94.31 89 MET A O 1
ATOM 694 N N . TYR A 1 90 ? 4.644 -6.237 -9.317 1.00 95.19 90 TYR A N 1
ATOM 695 C CA . TYR A 1 90 ? 4.472 -5.339 -10.449 1.00 95.19 90 TYR A CA 1
ATOM 696 C C . TYR A 1 90 ? 5.673 -4.393 -10.564 1.00 95.19 90 TYR A C 1
ATOM 698 O O . TYR A 1 90 ? 6.342 -4.081 -9.577 1.00 95.19 90 TYR A O 1
ATOM 706 N N . VAL A 1 91 ? 5.933 -3.886 -11.765 1.00 94.50 91 VAL A N 1
ATOM 707 C CA . VAL A 1 91 ? 7.020 -2.937 -12.003 1.00 94.50 91 VAL A CA 1
ATOM 708 C C . VAL A 1 91 ? 6.535 -1.733 -12.796 1.00 94.50 91 VAL A C 1
ATOM 710 O O . VAL A 1 91 ? 5.835 -1.854 -13.804 1.00 94.50 91 VAL A O 1
ATOM 713 N N . ILE A 1 92 ? 6.949 -0.560 -12.331 1.00 90.94 92 ILE A N 1
ATOM 714 C CA . ILE A 1 92 ? 6.877 0.709 -13.038 1.00 90.94 92 ILE A CA 1
ATOM 715 C C . ILE A 1 92 ? 8.298 1.052 -13.486 1.00 90.94 92 ILE A C 1
ATOM 717 O O . ILE A 1 92 ? 9.152 1.383 -12.660 1.00 90.94 92 ILE A O 1
ATOM 721 N N . VAL A 1 93 ? 8.568 0.969 -14.788 1.00 90.62 93 VAL A N 1
ATOM 722 C CA . VAL A 1 93 ? 9.880 1.351 -15.328 1.00 90.62 93 VAL A CA 1
ATOM 723 C C . VAL A 1 93 ? 9.860 2.833 -15.654 1.00 90.62 93 VAL A C 1
ATOM 725 O O . VAL A 1 93 ? 9.076 3.281 -16.486 1.00 90.62 93 VAL A O 1
ATOM 728 N N . ARG A 1 94 ? 10.724 3.597 -14.995 1.00 84.94 94 ARG A N 1
ATOM 729 C CA . ARG A 1 94 ? 10.888 5.033 -15.191 1.00 84.94 94 ARG A CA 1
ATOM 730 C C . ARG A 1 94 ? 12.126 5.223 -16.039 1.00 84.94 94 ARG A C 1
ATOM 732 O O . ARG A 1 94 ? 13.236 4.955 -15.588 1.00 84.94 94 ARG A O 1
ATOM 739 N N . LEU A 1 95 ? 11.943 5.653 -17.278 1.00 78.44 95 LEU A N 1
ATOM 740 C CA . LEU A 1 95 ? 13.071 5.759 -18.189 1.00 78.44 95 LEU A CA 1
ATOM 741 C C . LEU A 1 95 ? 14.058 6.855 -17.736 1.00 78.44 95 LEU A C 1
ATOM 743 O O . LEU A 1 95 ? 15.237 6.732 -18.019 1.00 78.44 95 LEU A O 1
ATOM 747 N N . GLY A 1 96 ? 13.637 7.814 -16.902 1.00 64.81 96 GLY A N 1
ATOM 748 C CA . GLY A 1 96 ? 14.486 8.899 -16.391 1.00 64.81 96 GLY A CA 1
ATOM 749 C C . GLY A 1 96 ? 14.290 10.188 -17.192 1.00 64.81 96 GLY A C 1
ATOM 750 O O . GLY A 1 96 ? 13.544 10.199 -18.171 1.00 64.81 96 GLY A O 1
ATOM 751 N N . SER A 1 97 ? 14.895 11.289 -16.738 1.00 52.66 97 SER A N 1
ATOM 752 C CA . SER A 1 97 ? 14.802 12.601 -17.386 1.00 52.66 97 SER A CA 1
ATOM 753 C C . SER A 1 97 ? 15.629 12.649 -18.673 1.00 52.66 97 SER A C 1
ATOM 755 O O . SER A 1 97 ? 16.854 12.535 -18.622 1.00 52.66 97 SER A O 1
ATOM 757 N N . PHE A 1 98 ? 14.985 12.925 -19.804 1.00 51.34 98 PHE A N 1
ATOM 758 C CA . PHE A 1 98 ? 15.641 13.463 -20.996 1.00 51.34 98 PHE A CA 1
ATOM 759 C C . PHE A 1 98 ? 15.930 14.972 -20.852 1.00 51.34 98 PHE A C 1
ATOM 761 O O . PHE A 1 98 ? 16.418 15.623 -21.773 1.00 51.34 98 PHE A O 1
ATOM 768 N N . THR A 1 99 ? 15.638 15.573 -19.696 1.00 40.34 99 THR A N 1
ATOM 769 C CA . THR A 1 99 ? 15.854 17.001 -19.459 1.00 40.34 99 THR A CA 1
ATOM 770 C C . THR A 1 99 ? 17.205 17.288 -18.826 1.00 40.34 99 THR A C 1
ATOM 772 O O . THR A 1 99 ? 17.368 17.241 -17.608 1.00 40.34 99 THR A O 1
ATOM 775 N N . GLY A 1 100 ? 18.166 17.676 -19.651 1.00 36.31 100 GLY A N 1
ATOM 776 C CA . GLY A 1 100 ? 19.375 18.334 -19.184 1.00 36.31 100 GLY A CA 1
ATOM 777 C C . GLY A 1 100 ? 20.170 18.861 -20.360 1.00 36.31 100 GLY A C 1
ATOM 778 O O . GLY A 1 100 ? 20.417 18.131 -21.312 1.00 36.31 100 GLY A O 1
ATOM 779 N N . ALA A 1 101 ? 20.568 20.129 -20.294 1.00 34.22 101 ALA A N 1
ATOM 780 C CA . ALA A 1 101 ? 21.450 20.813 -21.235 1.00 34.22 101 ALA A CA 1
ATOM 781 C C . ALA A 1 101 ? 22.888 20.241 -21.227 1.00 34.22 101 ALA A C 1
ATOM 783 O O . ALA A 1 101 ? 23.864 20.986 -21.157 1.00 34.22 101 ALA A O 1
ATOM 784 N N . GLU A 1 102 ? 23.029 18.917 -21.273 1.00 40.59 102 GLU A N 1
ATOM 785 C CA . GLU A 1 102 ? 24.302 18.221 -21.325 1.00 40.59 102 GLU A CA 1
ATOM 786 C C . GLU A 1 102 ? 24.551 17.709 -22.752 1.00 40.59 102 GLU A C 1
ATOM 788 O O . GLU A 1 102 ? 23.698 17.034 -23.332 1.00 40.59 102 GLU A O 1
ATOM 793 N N . PRO A 1 103 ? 25.719 18.003 -23.351 1.00 40.75 103 PRO A N 1
ATOM 794 C CA . PRO A 1 103 ? 26.005 17.742 -24.766 1.00 40.75 103 PRO A CA 1
ATOM 795 C C . PRO A 1 103 ? 26.150 16.250 -25.141 1.00 40.75 103 PRO A C 1
ATOM 797 O O . PRO A 1 103 ? 26.643 15.945 -26.226 1.00 40.75 103 PRO A O 1
ATOM 800 N N . PHE A 1 104 ? 25.734 15.322 -24.271 1.00 45.91 104 PHE A N 1
ATOM 801 C CA . PHE A 1 104 ? 25.956 13.878 -24.401 1.00 45.91 104 PHE A CA 1
ATOM 802 C C . PHE A 1 104 ? 24.682 13.021 -24.401 1.00 45.91 104 PHE A C 1
ATOM 804 O O . PHE A 1 104 ? 24.797 11.799 -24.491 1.00 45.91 104 PHE A O 1
ATOM 811 N N . LEU A 1 105 ? 23.479 13.608 -24.341 1.00 51.28 105 LEU A N 1
ATOM 812 C CA . LEU A 1 105 ? 22.251 12.810 -24.411 1.00 51.28 105 LEU A CA 1
ATOM 813 C C . LEU A 1 105 ? 22.114 12.133 -25.796 1.00 51.28 105 LEU A C 1
ATOM 815 O O . LEU A 1 105 ? 22.301 12.792 -26.826 1.00 51.28 105 LEU A O 1
ATOM 819 N N . PRO A 1 106 ? 21.804 10.821 -25.856 1.00 55.16 106 PRO A N 1
ATOM 820 C CA . PRO A 1 106 ? 21.550 10.122 -27.113 1.00 55.16 106 PRO A CA 1
ATOM 821 C C . PRO A 1 106 ? 20.322 10.710 -27.819 1.00 55.16 106 PRO A C 1
ATOM 823 O O . PRO A 1 106 ? 19.455 11.318 -27.193 1.00 55.16 106 PRO A O 1
ATOM 826 N N . THR A 1 107 ? 20.181 10.473 -29.125 1.00 64.88 107 THR A N 1
ATOM 827 C CA . THR A 1 107 ? 18.877 10.690 -29.763 1.00 64.88 107 THR A CA 1
ATOM 828 C C . THR A 1 107 ? 17.824 9.814 -29.066 1.00 64.88 107 THR A C 1
ATOM 830 O O . THR A 1 107 ? 18.130 8.660 -28.744 1.00 64.88 107 THR A O 1
ATOM 833 N N . PRO A 1 108 ? 16.586 10.305 -28.861 1.00 69.44 108 PRO A N 1
ATOM 834 C CA . PRO A 1 108 ? 15.509 9.531 -28.241 1.00 69.44 108 PRO A CA 1
ATOM 835 C C . PRO A 1 108 ? 15.365 8.119 -28.820 1.00 69.44 108 PRO A C 1
ATOM 837 O O . PRO A 1 108 ? 15.184 7.157 -28.085 1.00 69.44 108 PRO A O 1
ATOM 840 N N . ASP A 1 109 ? 15.535 7.957 -30.135 1.00 78.31 109 ASP A N 1
ATOM 841 C CA . ASP A 1 109 ? 15.435 6.648 -30.784 1.00 78.31 109 ASP A CA 1
ATOM 842 C C . ASP A 1 109 ? 16.493 5.643 -30.328 1.00 78.31 109 ASP A C 1
ATOM 844 O O . ASP A 1 109 ? 16.140 4.502 -30.064 1.00 78.31 109 ASP A O 1
ATOM 848 N N . ARG A 1 110 ? 17.757 6.050 -30.170 1.00 79.19 110 ARG A N 1
ATOM 849 C CA . ARG A 1 110 ? 18.839 5.156 -29.727 1.00 79.19 110 ARG A CA 1
ATOM 850 C C . ARG A 1 110 ? 18.580 4.622 -28.321 1.00 79.19 110 ARG A C 1
ATOM 852 O O . ARG A 1 110 ? 18.803 3.447 -28.037 1.00 79.19 110 ARG A O 1
ATOM 859 N N . TRP A 1 111 ? 18.111 5.502 -27.448 1.00 78.12 111 TRP A N 1
ATOM 860 C CA . TRP A 1 111 ? 17.740 5.155 -26.085 1.00 78.12 111 TRP A CA 1
ATOM 861 C C . TRP A 1 111 ? 16.583 4.157 -26.048 1.00 78.12 111 TRP A C 1
ATOM 863 O O . TRP A 1 111 ? 16.656 3.105 -25.407 1.00 78.12 111 TRP A O 1
ATOM 873 N N . LEU A 1 112 ? 15.531 4.458 -26.809 1.00 85.31 112 LEU A N 1
ATOM 874 C CA . LEU A 1 112 ? 14.361 3.602 -26.932 1.00 85.31 112 LEU A CA 1
ATOM 875 C C . LEU A 1 112 ? 14.696 2.266 -27.614 1.00 85.31 112 LEU A C 1
ATOM 877 O O . LEU A 1 112 ? 14.147 1.244 -27.214 1.00 85.31 112 LEU A O 1
ATOM 881 N N . ASP A 1 113 ? 15.602 2.238 -28.593 1.00 87.06 113 ASP A N 1
ATOM 882 C CA . ASP A 1 113 ? 16.067 1.017 -29.267 1.00 87.06 113 ASP A CA 1
ATOM 883 C C . ASP A 1 113 ? 16.759 0.052 -28.297 1.00 87.06 113 ASP A C 1
ATOM 885 O O . ASP A 1 113 ? 16.593 -1.161 -28.422 1.00 87.06 113 ASP A O 1
ATOM 889 N N . ALA A 1 114 ? 17.499 0.573 -27.313 1.00 85.00 114 ALA A N 1
ATOM 890 C CA . ALA A 1 114 ? 18.148 -0.243 -26.291 1.00 85.00 114 ALA A CA 1
ATOM 891 C C . ALA A 1 114 ? 17.153 -0.735 -25.226 1.00 85.00 114 ALA A C 1
ATOM 893 O O . ALA A 1 114 ? 17.110 -1.925 -24.905 1.00 85.00 114 ALA A O 1
ATOM 894 N N . LEU A 1 115 ? 16.333 0.170 -24.680 1.00 88.31 115 LEU A N 1
ATOM 895 C CA . LEU A 1 115 ? 15.508 -0.125 -23.504 1.00 88.31 115 LEU A CA 1
ATOM 896 C C . LEU A 1 115 ? 14.154 -0.744 -23.841 1.00 88.31 115 LEU A C 1
ATOM 898 O O . LEU A 1 115 ? 13.712 -1.661 -23.147 1.00 88.31 115 LEU A O 1
ATOM 902 N N . ALA A 1 116 ? 13.474 -0.274 -24.890 1.00 91.56 116 ALA A N 1
ATOM 903 C CA . ALA A 1 116 ? 12.105 -0.695 -25.160 1.00 91.56 116 ALA A CA 1
ATOM 904 C C . ALA A 1 116 ? 12.002 -2.202 -25.441 1.00 91.56 116 ALA A C 1
ATOM 906 O O . ALA A 1 116 ? 11.143 -2.827 -24.826 1.00 91.56 116 ALA A O 1
ATOM 907 N N . PRO A 1 117 ? 12.872 -2.845 -26.250 1.00 92.12 117 PRO A N 1
ATOM 908 C CA . PRO A 1 117 ? 12.814 -4.294 -26.440 1.00 92.12 117 PRO A CA 1
ATOM 909 C C . PRO A 1 117 ? 13.064 -5.088 -25.153 1.00 92.12 117 PRO A C 1
ATOM 911 O O . PRO A 1 117 ? 12.482 -6.159 -24.991 1.00 92.12 117 PRO A O 1
ATOM 914 N N . LEU A 1 118 ? 13.910 -4.581 -24.247 1.00 92.56 118 LEU A N 1
ATOM 915 C CA . LEU A 1 118 ? 14.164 -5.187 -22.939 1.00 92.56 118 LEU A CA 1
ATOM 916 C C . LEU A 1 118 ? 12.905 -5.127 -22.078 1.00 92.56 118 LEU A C 1
ATOM 918 O O . LEU A 1 118 ? 12.370 -6.164 -21.695 1.00 92.56 118 LEU A O 1
ATOM 922 N N . ILE A 1 119 ? 12.368 -3.927 -21.868 1.00 95.31 119 ILE A N 1
ATOM 923 C CA . ILE A 1 119 ? 11.150 -3.705 -21.080 1.00 95.31 119 ILE A CA 1
ATOM 924 C C . ILE A 1 119 ? 9.976 -4.478 -21.678 1.00 95.31 119 ILE A C 1
ATOM 926 O O . ILE A 1 119 ? 9.177 -5.070 -20.956 1.00 95.31 119 ILE A O 1
ATOM 930 N N . ALA A 1 120 ? 9.888 -4.523 -23.008 1.00 96.06 120 ALA A N 1
ATOM 931 C CA . ALA A 1 120 ? 8.785 -5.149 -23.702 1.00 96.06 120 ALA A CA 1
ATOM 932 C C . ALA A 1 120 ? 8.683 -6.656 -23.416 1.00 96.06 120 ALA A C 1
ATOM 934 O O . ALA A 1 120 ? 7.568 -7.178 -23.462 1.00 96.06 120 ALA A O 1
ATOM 935 N N . ARG A 1 121 ? 9.794 -7.354 -23.125 1.00 95.69 121 ARG A N 1
ATOM 936 C CA . ARG A 1 121 ? 9.794 -8.775 -22.717 1.00 95.69 121 ARG A CA 1
ATOM 937 C C . ARG A 1 121 ? 9.180 -8.986 -21.335 1.00 95.69 121 ARG A C 1
ATOM 939 O O . ARG A 1 121 ? 8.495 -9.978 -21.134 1.00 95.69 121 ARG A O 1
ATOM 946 N N . HIS A 1 122 ? 9.373 -8.023 -20.440 1.00 97.50 122 HIS A N 1
ATOM 947 C CA . HIS A 1 122 ? 8.952 -8.083 -19.040 1.00 97.50 122 HIS A CA 1
ATOM 948 C C . HIS A 1 122 ? 7.556 -7.511 -18.793 1.00 97.50 122 HIS A C 1
ATOM 950 O O . HIS A 1 122 ? 7.145 -7.376 -17.647 1.00 97.50 122 HIS A O 1
ATOM 956 N N . GLN A 1 123 ? 6.807 -7.153 -19.836 1.00 96.94 123 GLN A N 1
ATOM 957 C CA . GLN A 1 123 ? 5.450 -6.626 -19.682 1.00 96.94 123 GLN A CA 1
ATOM 958 C C . GLN A 1 123 ? 4.495 -7.655 -19.093 1.00 96.94 123 GLN A C 1
ATOM 960 O O . GLN A 1 123 ? 4.524 -8.828 -19.465 1.00 96.94 123 GLN A O 1
ATOM 965 N N . TRP A 1 124 ? 3.560 -7.177 -18.276 1.00 95.94 124 TRP A N 1
ATOM 966 C CA . TRP A 1 124 ? 2.455 -7.966 -17.743 1.00 95.94 124 TRP A CA 1
ATOM 967 C C . TRP A 1 124 ? 1.679 -8.692 -18.843 1.00 95.94 124 TRP A C 1
ATOM 969 O O . TRP A 1 124 ? 1.430 -9.895 -18.752 1.00 95.94 124 TRP A O 1
ATOM 979 N N . THR A 1 125 ? 1.415 -7.990 -19.948 1.00 93.75 125 THR A N 1
ATOM 980 C CA . THR A 1 125 ? 0.765 -8.514 -21.163 1.00 93.75 125 THR A CA 1
ATOM 981 C C . THR A 1 125 ? 1.543 -9.647 -21.846 1.00 93.75 125 THR A C 1
ATOM 983 O O . THR A 1 125 ? 1.007 -10.319 -22.725 1.00 93.75 125 THR A O 1
ATOM 986 N N . ARG A 1 126 ? 2.802 -9.884 -21.456 1.00 94.38 126 ARG A N 1
ATOM 987 C CA . ARG A 1 126 ? 3.687 -10.936 -21.982 1.00 94.38 126 ARG A CA 1
ATOM 988 C C . ARG A 1 126 ? 4.182 -11.924 -20.928 1.00 94.38 126 ARG A C 1
ATOM 990 O O . ARG A 1 126 ? 5.035 -12.746 -21.238 1.00 94.38 126 ARG A O 1
ATOM 997 N N . GLY A 1 127 ? 3.629 -11.882 -19.718 1.00 92.38 127 GLY A N 1
ATOM 998 C CA . GLY A 1 127 ? 3.986 -12.810 -18.646 1.00 92.38 127 GLY A CA 1
ATOM 999 C C . GLY A 1 127 ? 4.840 -12.208 -17.528 1.00 92.38 127 GLY A C 1
ATOM 1000 O O . GLY A 1 127 ? 4.828 -12.777 -16.440 1.00 92.38 127 GLY A O 1
ATOM 1001 N N . GLY A 1 128 ? 5.484 -11.060 -17.758 1.00 95.44 128 GLY A N 1
ATOM 1002 C CA . GLY A 1 128 ? 6.372 -10.418 -16.784 1.00 95.44 128 GLY A CA 1
ATOM 1003 C C . GLY A 1 128 ? 5.665 -9.504 -15.779 1.00 95.44 128 GLY A C 1
ATOM 1004 O O . GLY A 1 128 ? 4.443 -9.532 -15.648 1.00 95.44 128 GLY A O 1
ATOM 1005 N N . GLY A 1 129 ? 6.434 -8.686 -15.054 1.00 95.81 129 GLY A N 1
ATOM 1006 C CA . GLY A 1 129 ? 5.929 -7.797 -13.996 1.00 95.81 129 GLY A CA 1
ATOM 1007 C C . GLY A 1 129 ? 5.629 -6.349 -14.411 1.00 95.81 129 GLY A C 1
ATOM 1008 O O . GLY A 1 129 ? 4.947 -5.636 -13.679 1.00 95.81 129 GLY A O 1
ATOM 1009 N N . VAL A 1 130 ? 6.113 -5.867 -15.559 1.00 96.88 130 VAL A N 1
ATOM 1010 C CA . VAL A 1 130 ? 5.997 -4.449 -15.945 1.00 96.88 130 VAL A CA 1
ATOM 1011 C C . VAL A 1 130 ? 4.553 -4.105 -16.304 1.00 96.88 130 VAL A C 1
ATOM 1013 O O . VAL A 1 130 ? 4.032 -4.588 -17.307 1.00 96.88 130 VAL A O 1
ATOM 1016 N N . ILE A 1 131 ? 3.922 -3.237 -15.512 1.00 93.62 131 ILE A N 1
ATOM 1017 C CA . ILE A 1 131 ? 2.542 -2.758 -15.719 1.00 93.62 131 ILE A CA 1
ATOM 1018 C C . ILE A 1 131 ? 2.486 -1.319 -16.232 1.00 93.62 131 ILE A C 1
ATOM 1020 O O . ILE A 1 131 ? 1.432 -0.853 -16.651 1.00 93.62 131 ILE A O 1
ATOM 1024 N N . LEU A 1 132 ? 3.602 -0.595 -16.181 1.00 90.50 132 LEU A N 1
ATOM 1025 C CA . LEU A 1 132 ? 3.641 0.814 -16.537 1.00 90.50 132 LEU A CA 1
ATOM 1026 C C . LEU A 1 132 ? 5.035 1.221 -16.999 1.00 90.50 132 LEU A C 1
ATOM 1028 O O . LEU A 1 132 ? 6.036 0.807 -16.407 1.00 90.50 132 LEU A O 1
ATOM 1032 N N . VAL A 1 133 ? 5.087 2.097 -18.000 1.00 89.31 133 VAL A N 1
ATOM 1033 C CA . VAL A 1 133 ? 6.309 2.813 -18.370 1.00 89.31 133 VAL A CA 1
ATOM 1034 C C . VAL A 1 133 ? 6.098 4.301 -18.132 1.00 89.31 133 VAL A C 1
ATOM 1036 O O . VAL A 1 133 ? 5.192 4.907 -18.695 1.00 89.31 133 VAL A O 1
ATOM 1039 N N . GLN A 1 134 ? 6.935 4.895 -17.291 1.00 81.75 134 GLN A N 1
ATOM 1040 C CA . GLN A 1 134 ? 6.990 6.336 -17.110 1.00 81.75 134 GLN A CA 1
ATOM 1041 C C . GLN A 1 134 ? 8.124 6.914 -17.954 1.00 81.75 134 GLN A C 1
ATOM 1043 O O . GLN A 1 134 ? 9.265 6.457 -17.877 1.00 81.75 134 GLN A O 1
ATOM 1048 N N . VAL A 1 135 ? 7.814 7.955 -18.711 1.00 76.00 135 VAL A N 1
ATOM 1049 C CA . VAL A 1 135 ? 8.786 8.764 -19.447 1.00 76.00 135 VAL A CA 1
ATOM 1050 C C . VAL A 1 135 ? 8.918 10.106 -18.716 1.00 76.00 135 VAL A C 1
ATOM 1052 O O . VAL A 1 135 ? 7.922 10.635 -18.228 1.00 76.00 135 VAL A O 1
ATOM 1055 N N . GLU A 1 136 ? 10.142 10.628 -18.626 1.00 66.12 136 GLU A N 1
ATOM 1056 C CA . GLU A 1 136 ? 10.533 11.837 -17.882 1.00 66.12 136 GLU A CA 1
ATOM 1057 C C . GLU A 1 136 ? 10.429 11.782 -16.341 1.00 66.12 136 GLU A C 1
ATOM 1059 O O . GLU A 1 136 ? 9.494 11.242 -15.739 1.00 66.12 136 GLU A O 1
ATOM 1064 N N . ASP A 1 137 ? 11.406 12.416 -15.680 1.00 54.03 137 ASP A N 1
ATOM 1065 C CA . ASP A 1 137 ? 11.414 12.698 -14.237 1.00 54.03 137 ASP A CA 1
ATOM 1066 C C . ASP A 1 137 ? 11.902 14.127 -13.954 1.00 54.03 137 ASP A C 1
ATOM 1068 O O . ASP A 1 137 ? 12.958 14.319 -13.359 1.00 54.03 137 ASP A O 1
ATOM 1072 N N . GLY A 1 138 ? 11.160 15.143 -14.412 1.00 51.91 138 GLY A N 1
ATOM 1073 C CA . GLY A 1 138 ? 11.474 16.527 -14.028 1.00 51.91 138 GLY A CA 1
ATOM 1074 C C . GLY A 1 138 ? 11.182 17.651 -15.020 1.00 51.91 138 GLY A C 1
ATOM 1075 O O . GLY A 1 138 ? 11.445 18.795 -14.667 1.00 51.91 138 GLY A O 1
ATOM 1076 N N . CYS A 1 139 ? 10.599 17.412 -16.203 1.00 40.59 139 CYS A N 1
ATOM 1077 C CA . CYS A 1 139 ? 10.212 18.503 -17.122 1.00 40.59 139 CYS A CA 1
ATOM 1078 C C . CYS A 1 139 ? 8.932 19.245 -16.683 1.00 40.59 139 CYS A C 1
ATOM 1080 O O . CYS A 1 139 ? 8.029 19.497 -17.472 1.00 40.59 139 CYS A O 1
ATOM 1082 N N . ALA A 1 140 ? 8.809 19.547 -15.394 1.00 42.44 140 ALA A N 1
ATOM 1083 C CA . ALA A 1 140 ? 7.686 20.310 -14.867 1.00 42.44 140 ALA A CA 1
ATOM 1084 C C . ALA A 1 140 ? 7.777 21.812 -15.194 1.00 42.44 140 ALA A C 1
ATOM 1086 O O . ALA A 1 140 ? 6.755 22.485 -15.120 1.00 42.44 140 ALA A O 1
ATOM 1087 N N . ASP A 1 141 ? 8.959 22.317 -15.572 1.00 44.31 141 ASP A N 1
ATOM 1088 C CA . ASP A 1 141 ? 9.234 23.762 -15.589 1.00 44.31 141 ASP A CA 1
ATOM 1089 C C . ASP A 1 141 ? 9.293 24.431 -16.964 1.00 44.31 141 ASP A C 1
ATOM 1091 O O . ASP A 1 141 ? 9.393 25.655 -17.035 1.00 44.31 141 ASP A O 1
ATOM 1095 N N . THR A 1 142 ? 9.199 23.702 -18.073 1.00 43.69 142 THR A N 1
ATOM 1096 C CA . THR A 1 142 ? 9.117 24.353 -19.388 1.00 43.69 142 THR A CA 1
ATOM 1097 C C . THR A 1 142 ? 8.217 23.576 -20.311 1.00 43.69 142 THR A C 1
ATOM 1099 O O . THR A 1 142 ? 8.283 22.350 -20.298 1.00 43.69 142 THR A O 1
ATOM 1102 N N . ASP A 1 143 ? 7.443 24.315 -21.108 1.00 47.69 143 ASP A N 1
ATOM 1103 C CA . ASP A 1 143 ? 6.636 23.901 -22.259 1.00 47.69 143 ASP A CA 1
ATOM 1104 C C . ASP A 1 143 ? 7.237 22.704 -23.022 1.00 47.69 143 ASP A C 1
ATOM 1106 O O . ASP A 1 143 ? 7.853 22.856 -24.078 1.00 47.69 143 ASP A O 1
ATOM 1110 N N . THR A 1 144 ? 7.100 21.485 -22.496 1.00 52.06 144 THR A N 1
ATOM 1111 C CA . THR A 1 144 ? 7.390 20.285 -23.269 1.00 52.06 144 THR A CA 1
ATOM 1112 C C . THR A 1 144 ? 6.209 20.160 -24.208 1.00 52.06 144 THR A C 1
ATOM 1114 O O . THR A 1 144 ? 5.125 19.754 -23.791 1.00 52.06 144 THR A O 1
ATOM 1117 N N . ASP A 1 145 ? 6.396 20.605 -25.449 1.00 57.34 145 ASP A N 1
ATOM 1118 C CA . ASP A 1 145 ? 5.370 20.538 -26.481 1.00 57.34 145 ASP A CA 1
ATOM 1119 C C . ASP A 1 145 ? 4.773 19.121 -26.519 1.00 57.34 145 ASP A C 1
ATOM 1121 O O . ASP A 1 145 ? 5.511 18.131 -26.557 1.00 57.34 145 ASP A O 1
ATOM 1125 N N . ASP A 1 146 ? 3.439 19.013 -26.562 1.00 62.94 146 ASP A N 1
ATOM 1126 C CA . ASP A 1 146 ? 2.698 17.746 -26.717 1.00 62.94 146 ASP A CA 1
ATOM 1127 C C . ASP A 1 146 ? 3.273 16.859 -27.844 1.00 62.94 146 ASP A C 1
ATOM 1129 O O . ASP A 1 146 ? 3.124 15.635 -27.846 1.00 62.94 146 ASP A O 1
ATOM 1133 N N . GLU A 1 147 ? 3.934 17.477 -28.825 1.00 64.75 147 GLU A N 1
ATOM 1134 C CA . GLU A 1 147 ? 4.643 16.825 -29.919 1.00 64.75 147 GLU A CA 1
ATOM 1135 C C . GLU A 1 147 ? 5.852 15.996 -29.452 1.00 64.75 147 GLU A C 1
ATOM 1137 O O . GLU A 1 147 ? 5.985 14.843 -29.864 1.00 64.75 147 GLU A O 1
ATOM 1142 N N . GLN A 1 148 ? 6.695 16.515 -28.553 1.00 66.94 148 GLN A N 1
ATOM 1143 C CA . GLN A 1 148 ? 7.844 15.773 -28.018 1.00 66.94 148 GLN A CA 1
ATOM 1144 C C . GLN A 1 148 ? 7.386 14.559 -27.206 1.00 66.94 148 GLN A C 1
ATOM 1146 O O . GLN A 1 148 ? 7.920 13.461 -27.369 1.00 66.94 148 GLN A O 1
ATOM 1151 N N . TRP A 1 149 ? 6.334 14.725 -26.399 1.00 73.31 149 TRP A N 1
ATOM 1152 C CA . TRP A 1 149 ? 5.715 13.624 -25.663 1.00 73.31 149 TRP A CA 1
ATOM 1153 C C . TRP A 1 149 ? 5.240 12.500 -26.593 1.00 73.31 149 TRP A C 1
ATOM 1155 O O . TRP A 1 149 ? 5.551 11.323 -26.379 1.00 73.31 149 TRP A O 1
ATOM 1165 N N . ARG A 1 150 ? 4.525 12.862 -27.667 1.00 74.06 150 ARG A N 1
ATOM 1166 C CA . ARG A 1 150 ? 4.037 11.900 -28.665 1.00 74.06 150 ARG A CA 1
ATOM 1167 C C . ARG A 1 150 ? 5.173 11.149 -29.344 1.00 74.06 150 ARG A C 1
ATOM 1169 O O . ARG A 1 150 ? 5.028 9.957 -29.586 1.00 74.06 150 ARG A O 1
ATOM 1176 N N . VAL A 1 151 ? 6.316 11.791 -29.596 1.00 76.69 151 VAL A N 1
ATOM 1177 C CA . VAL A 1 151 ? 7.491 11.114 -30.169 1.00 76.69 151 VAL A CA 1
ATOM 1178 C C . VAL A 1 151 ? 7.994 9.992 -29.255 1.00 76.69 151 VAL A C 1
ATOM 1180 O O . VAL A 1 151 ? 8.236 8.887 -29.746 1.00 76.69 151 VAL A O 1
ATOM 1183 N N . PHE A 1 152 ? 8.104 10.228 -27.943 1.00 78.94 152 PHE A N 1
ATOM 1184 C CA . PHE A 1 152 ? 8.501 9.183 -26.991 1.00 78.94 152 PHE A CA 1
ATOM 1185 C C . PHE A 1 152 ? 7.448 8.083 -26.871 1.00 78.94 152 PHE A C 1
ATOM 1187 O O . PHE A 1 152 ? 7.785 6.898 -26.934 1.00 78.94 152 PHE A O 1
ATOM 1194 N N . GLN A 1 153 ? 6.175 8.461 -26.745 1.00 82.31 153 GLN A N 1
ATOM 1195 C CA . GLN A 1 153 ? 5.074 7.510 -26.639 1.00 82.31 153 GLN A CA 1
ATOM 1196 C C . GLN A 1 153 ? 4.988 6.612 -27.881 1.00 82.31 153 GLN A C 1
ATOM 1198 O O . GLN A 1 153 ? 5.032 5.387 -27.761 1.00 82.31 153 GLN A O 1
ATOM 1203 N N . ASP A 1 154 ? 4.936 7.199 -29.077 1.00 84.31 154 ASP A N 1
ATOM 1204 C CA . ASP A 1 154 ? 4.904 6.452 -30.334 1.00 84.31 154 ASP A CA 1
ATOM 1205 C C . ASP A 1 154 ? 6.183 5.633 -30.517 1.00 84.31 154 ASP A C 1
ATOM 1207 O O . ASP A 1 154 ? 6.143 4.505 -31.008 1.00 84.31 154 ASP A O 1
ATOM 1211 N N . GLY A 1 155 ? 7.329 6.183 -30.109 1.00 87.94 155 GLY A N 1
ATOM 1212 C CA . GLY A 1 155 ? 8.614 5.502 -30.137 1.00 87.94 155 GLY A CA 1
ATOM 1213 C C . GLY A 1 155 ? 8.619 4.221 -29.303 1.00 87.94 155 GLY A C 1
ATOM 1214 O O . GLY A 1 155 ? 9.117 3.202 -29.782 1.00 87.94 155 GLY A O 1
ATOM 1215 N N . LEU A 1 156 ? 8.038 4.251 -28.102 1.00 89.81 156 LEU A N 1
ATOM 1216 C CA . LEU A 1 156 ? 7.868 3.088 -27.227 1.00 89.81 156 LEU A CA 1
ATOM 1217 C C . LEU A 1 156 ? 6.869 2.083 -27.808 1.00 89.81 156 LEU A C 1
ATOM 1219 O O . LEU A 1 156 ? 7.160 0.885 -27.872 1.00 89.81 156 LEU A O 1
ATOM 1223 N N . VAL A 1 157 ? 5.715 2.560 -28.285 1.00 90.81 157 VAL A N 1
ATOM 1224 C CA . VAL A 1 157 ? 4.662 1.705 -28.857 1.00 90.81 157 VAL A CA 1
ATOM 1225 C C . VAL A 1 157 ? 5.159 0.975 -30.105 1.00 90.81 157 VAL A C 1
ATOM 1227 O O . VAL A 1 157 ? 5.006 -0.243 -30.209 1.00 90.81 157 VAL A O 1
ATOM 1230 N N . ARG A 1 158 ? 5.843 1.673 -31.023 1.00 92.62 158 ARG A N 1
ATOM 1231 C CA . ARG A 1 158 ? 6.446 1.062 -32.225 1.00 92.62 158 ARG A CA 1
ATOM 1232 C C . ARG A 1 158 ? 7.468 -0.025 -31.890 1.00 92.62 158 ARG A C 1
ATOM 1234 O O . ARG A 1 158 ? 7.659 -0.940 -32.686 1.00 92.62 158 ARG A O 1
ATOM 1241 N N . ARG A 1 159 ? 8.098 0.055 -30.717 1.00 93.88 159 ARG A N 1
ATOM 1242 C CA . ARG A 1 159 ? 9.088 -0.913 -30.217 1.00 93.88 159 ARG A CA 1
ATOM 1243 C C . ARG A 1 159 ? 8.479 -1.996 -29.324 1.00 93.88 159 ARG A C 1
ATOM 1245 O O . ARG A 1 159 ? 9.197 -2.797 -28.730 1.00 93.88 159 ARG A O 1
ATOM 1252 N N . GLY A 1 160 ? 7.150 -2.072 -29.277 1.00 93.88 160 GLY A N 1
ATOM 1253 C CA . GLY A 1 160 ? 6.423 -3.175 -28.664 1.00 93.88 160 GLY A CA 1
ATOM 1254 C C . GLY A 1 160 ? 6.038 -2.958 -27.205 1.00 93.88 160 GLY A C 1
ATOM 1255 O O . GLY A 1 160 ? 5.683 -3.943 -26.551 1.00 93.88 160 GLY A O 1
ATOM 1256 N N . ILE A 1 161 ? 6.078 -1.722 -26.699 1.00 94.56 161 ILE A N 1
ATOM 1257 C CA . ILE A 1 161 ? 5.415 -1.371 -25.440 1.00 94.56 161 ILE A CA 1
ATOM 1258 C C . ILE A 1 161 ? 3.901 -1.306 -25.672 1.00 94.56 161 ILE A C 1
ATOM 1260 O O . ILE A 1 161 ? 3.416 -0.713 -26.629 1.00 94.56 161 ILE A O 1
ATOM 1264 N N . THR A 1 162 ? 3.166 -1.981 -24.801 1.00 93.62 162 THR A N 1
ATOM 1265 C CA . THR A 1 162 ? 1.716 -2.224 -24.857 1.00 93.62 162 THR A CA 1
ATOM 1266 C C . THR A 1 162 ? 1.018 -1.855 -23.552 1.00 93.62 162 THR A C 1
ATOM 1268 O O . THR A 1 162 ? -0.185 -1.615 -23.555 1.00 93.62 162 THR A O 1
ATOM 1271 N N . VAL A 1 163 ? 1.760 -1.802 -22.443 1.00 92.62 163 VAL A N 1
ATOM 1272 C CA . VAL A 1 163 ? 1.261 -1.269 -21.173 1.00 92.62 163 VAL A CA 1
ATOM 1273 C C . VAL A 1 163 ? 1.125 0.256 -21.233 1.00 92.62 163 VAL A C 1
ATOM 1275 O O . VAL A 1 163 ? 1.763 0.886 -22.084 1.00 92.62 163 VAL A O 1
ATOM 1278 N N . PRO A 1 164 ? 0.321 0.875 -20.349 1.00 89.25 164 PRO A N 1
ATOM 1279 C CA . PRO A 1 164 ? 0.167 2.322 -20.344 1.00 89.25 164 PRO A CA 1
ATOM 1280 C C . PRO A 1 164 ? 1.506 3.056 -20.174 1.00 89.25 164 PRO A C 1
ATOM 1282 O O . PRO A 1 164 ? 2.352 2.678 -19.357 1.00 89.25 164 PRO A O 1
ATOM 1285 N N . VAL A 1 165 ? 1.669 4.124 -20.958 1.00 85.19 165 VAL A N 1
ATOM 1286 C CA . VAL A 1 165 ? 2.819 5.033 -20.917 1.00 85.19 165 VAL A CA 1
ATOM 1287 C C . VAL A 1 165 ? 2.369 6.347 -20.287 1.00 85.19 165 VAL A C 1
ATOM 1289 O O . VAL A 1 165 ? 1.366 6.914 -20.720 1.00 85.19 165 VAL A O 1
ATOM 1292 N N . VAL A 1 166 ? 3.084 6.826 -19.268 1.00 78.56 166 VAL A N 1
ATOM 1293 C CA . VAL A 1 166 ? 2.712 8.032 -18.507 1.00 78.56 166 VAL A CA 1
ATOM 1294 C C . VAL A 1 166 ? 3.871 9.006 -18.361 1.00 78.56 166 VAL A C 1
ATOM 1296 O O . VAL A 1 166 ? 5.031 8.604 -18.377 1.00 78.56 166 VAL A O 1
ATOM 1299 N N . SER A 1 167 ? 3.548 10.283 -18.176 1.00 71.50 167 SER A N 1
ATOM 1300 C CA . SER A 1 167 ? 4.507 11.335 -17.832 1.00 71.50 167 SER A CA 1
ATOM 1301 C C . SER A 1 167 ? 4.254 11.842 -16.421 1.00 71.50 167 SER A C 1
ATOM 1303 O O . SER A 1 167 ? 3.109 11.850 -15.958 1.00 71.50 167 SER A O 1
ATOM 1305 N N . ARG A 1 168 ? 5.300 12.335 -15.757 1.00 65.06 168 ARG A N 1
ATOM 1306 C CA . ARG A 1 168 ? 5.142 13.148 -14.551 1.00 65.06 168 ARG A CA 1
ATOM 1307 C C . ARG A 1 168 ? 4.966 14.609 -14.958 1.00 65.06 168 ARG A C 1
ATOM 1309 O O . ARG A 1 168 ? 5.941 15.282 -15.277 1.00 65.06 168 ARG A O 1
ATOM 1316 N N . ARG A 1 169 ? 3.737 15.122 -14.878 1.00 57.91 169 ARG A N 1
ATOM 1317 C CA . ARG A 1 169 ? 3.509 16.572 -14.901 1.00 57.91 169 ARG A CA 1
ATOM 1318 C C . ARG A 1 169 ? 3.797 17.144 -13.512 1.00 57.91 169 ARG A C 1
ATOM 1320 O O . ARG A 1 169 ? 3.479 16.505 -12.506 1.00 57.91 169 ARG A O 1
ATOM 1327 N N . GLY A 1 170 ? 4.409 18.325 -13.458 1.00 52.16 170 GLY A N 1
ATOM 1328 C CA . GLY A 1 170 ? 4.517 19.088 -12.218 1.00 52.16 170 GLY A CA 1
ATOM 1329 C C . GLY A 1 170 ? 3.148 19.348 -11.580 1.00 52.16 170 GLY A C 1
ATOM 1330 O O . GLY A 1 170 ? 2.116 19.189 -12.243 1.00 52.16 170 GLY A O 1
ATOM 1331 N N . PRO A 1 171 ? 3.115 19.733 -10.294 1.00 52.47 171 PRO A N 1
ATOM 1332 C CA . PRO A 1 171 ? 1.889 20.238 -9.689 1.00 52.47 171 PRO A CA 1
ATOM 1333 C C . PRO A 1 171 ? 1.303 21.367 -10.559 1.00 52.47 171 PRO A C 1
ATOM 1335 O O . PRO A 1 171 ? 2.043 22.134 -11.169 1.00 52.47 171 PRO A O 1
ATOM 1338 N N . ALA A 1 172 ? -0.029 21.455 -10.661 1.00 52.81 172 ALA A N 1
ATOM 1339 C CA . ALA A 1 172 ? -0.670 22.566 -11.371 1.00 52.81 172 ALA A CA 1
ATOM 1340 C C . ALA A 1 172 ? -0.201 23.916 -10.789 1.00 52.81 172 ALA A C 1
ATOM 1342 O O . ALA A 1 172 ? 0.060 23.989 -9.586 1.00 52.81 172 ALA A O 1
ATOM 1343 N N . GLU A 1 173 ? -0.125 24.977 -11.606 1.00 50.03 173 GLU A N 1
ATOM 1344 C CA . GLU A 1 173 ? 0.266 26.318 -11.139 1.00 50.03 173 GLU A CA 1
ATOM 1345 C C . GLU A 1 173 ? -0.445 26.680 -9.818 1.00 50.03 173 GLU A C 1
ATOM 1347 O O . GLU A 1 173 ? -1.674 26.622 -9.714 1.00 50.03 173 GLU A O 1
ATOM 1352 N N . GLY A 1 174 ? 0.339 27.024 -8.790 1.00 50.41 174 GLY A N 1
ATOM 1353 C CA . GLY A 1 174 ? -0.155 27.377 -7.454 1.00 50.41 174 GLY A CA 1
ATOM 1354 C C . GLY A 1 174 ? -0.210 26.236 -6.428 1.00 50.41 174 GLY A C 1
ATOM 1355 O O . GLY A 1 174 ? -0.546 26.499 -5.274 1.00 50.41 174 GLY A O 1
ATOM 1356 N N . ALA A 1 175 ? 0.142 24.996 -6.785 1.00 51.09 175 ALA A N 1
ATOM 1357 C CA . ALA A 1 175 ? 0.182 23.883 -5.827 1.00 51.09 175 ALA A CA 1
ATOM 1358 C C . ALA A 1 175 ? 1.483 23.767 -5.004 1.00 51.09 175 ALA A C 1
ATOM 1360 O O . ALA A 1 175 ? 1.482 23.070 -3.989 1.00 51.09 175 ALA A O 1
ATOM 1361 N N . ASP A 1 176 ? 2.543 24.501 -5.356 1.00 50.53 176 ASP A N 1
ATOM 1362 C CA . ASP A 1 176 ? 3.806 24.548 -4.594 1.00 50.53 176 ASP A CA 1
ATOM 1363 C C . ASP A 1 176 ? 3.689 25.275 -3.242 1.00 50.53 176 ASP A C 1
ATOM 1365 O O . ASP A 1 176 ? 4.575 25.165 -2.398 1.00 50.53 176 ASP A O 1
ATOM 1369 N N . GLY A 1 177 ? 2.586 25.999 -3.015 1.00 53.72 177 GLY A N 1
ATOM 1370 C CA . GLY A 1 177 ? 2.275 26.676 -1.750 1.00 53.72 177 GLY A CA 1
ATOM 1371 C C . GLY A 1 177 ? 1.246 25.957 -0.872 1.00 53.72 177 GLY A C 1
ATOM 1372 O O . GLY A 1 177 ? 0.792 26.539 0.111 1.00 53.72 177 GLY A O 1
ATOM 1373 N N . LEU A 1 178 ? 0.814 24.743 -1.238 1.00 59.75 178 LEU A N 1
ATOM 1374 C CA . LEU A 1 178 ? -0.181 23.989 -0.472 1.00 59.75 178 LEU A CA 1
ATOM 1375 C C . LEU A 1 178 ? 0.496 23.141 0.610 1.00 59.75 178 LEU A C 1
ATOM 1377 O O . LEU A 1 178 ? 1.235 22.210 0.302 1.00 59.75 178 LEU A O 1
ATOM 1381 N N . ASP A 1 179 ? 0.169 23.414 1.872 1.00 61.50 179 ASP A N 1
ATOM 1382 C CA . ASP A 1 179 ? 0.666 22.656 3.030 1.00 61.50 179 ASP A CA 1
ATOM 1383 C C . ASP A 1 179 ? -0.063 21.310 3.247 1.00 61.50 179 ASP A C 1
ATOM 1385 O O . ASP A 1 179 ? 0.350 20.513 4.091 1.00 61.50 179 ASP A O 1
ATOM 1389 N N . ASP A 1 180 ? -1.184 21.067 2.551 1.00 61.78 180 ASP A N 1
ATOM 1390 C CA . ASP A 1 180 ? -2.020 19.866 2.706 1.00 61.78 180 ASP A CA 1
ATOM 1391 C C . ASP A 1 180 ? -1.765 18.843 1.575 1.00 61.78 180 ASP A C 1
ATOM 1393 O O . ASP A 1 180 ? -2.065 19.129 0.408 1.00 61.78 180 ASP A O 1
ATOM 1397 N N . PRO A 1 181 ? -1.289 17.619 1.893 1.00 60.56 181 PRO A N 1
ATOM 1398 C CA . PRO A 1 181 ? -1.096 16.547 0.920 1.00 60.56 181 PRO A CA 1
ATOM 1399 C C . PRO A 1 181 ? -2.327 16.249 0.051 1.00 60.56 181 PRO A C 1
ATOM 1401 O O . PRO A 1 181 ? -2.179 16.063 -1.155 1.00 60.56 181 PRO A O 1
ATOM 1404 N N . ALA A 1 182 ? -3.548 16.254 0.602 1.00 61.53 182 ALA A N 1
ATOM 1405 C CA . ALA A 1 182 ? -4.760 15.984 -0.185 1.00 61.53 182 ALA A CA 1
ATOM 1406 C C . ALA A 1 182 ? -5.084 17.108 -1.177 1.00 61.53 182 ALA A C 1
ATOM 1408 O O . ALA A 1 182 ? -5.613 16.857 -2.261 1.00 61.53 182 ALA A O 1
ATOM 1409 N N . GLU A 1 183 ? -4.766 18.353 -0.831 1.00 65.44 183 GLU A N 1
ATOM 1410 C CA . GLU A 1 183 ? -4.982 19.491 -1.722 1.00 65.44 183 GLU A CA 1
ATOM 1411 C C . GLU A 1 183 ? -3.945 19.497 -2.849 1.00 65.44 183 GLU A C 1
ATOM 1413 O O . GLU A 1 183 ? -4.306 19.768 -3.996 1.00 65.44 183 GLU A O 1
ATOM 1418 N N . ARG A 1 184 ? -2.702 19.082 -2.559 1.00 64.44 184 ARG A N 1
ATOM 1419 C CA . ARG A 1 184 ? -1.657 18.833 -3.567 1.00 64.44 184 ARG A CA 1
ATOM 1420 C C . ARG A 1 184 ? -2.055 17.711 -4.528 1.00 64.44 184 ARG A C 1
ATOM 1422 O O . ARG A 1 184 ? -1.979 17.898 -5.739 1.00 64.44 184 ARG A O 1
ATOM 1429 N N . VAL A 1 185 ? -2.550 16.584 -4.007 1.00 61.31 185 VAL A N 1
ATOM 1430 C CA . VAL A 1 185 ? -3.139 15.470 -4.782 1.00 61.31 185 VAL A CA 1
ATOM 1431 C C . VAL A 1 185 ? -4.252 15.977 -5.695 1.00 61.31 185 VAL A C 1
ATOM 1433 O O . VAL A 1 185 ? -4.235 15.728 -6.897 1.00 61.31 185 VAL A O 1
ATOM 1436 N N . ALA A 1 186 ? -5.222 16.706 -5.139 1.00 62.88 186 ALA A N 1
ATOM 1437 C CA . ALA A 1 186 ? -6.373 17.192 -5.889 1.00 62.88 186 ALA A CA 1
ATOM 1438 C C . ALA A 1 186 ? -5.970 18.234 -6.945 1.00 62.88 186 ALA A C 1
ATOM 1440 O O . ALA A 1 186 ? -6.557 18.283 -8.024 1.00 62.88 186 ALA A O 1
ATOM 1441 N N . ALA A 1 187 ? -4.968 19.069 -6.659 1.00 62.62 187 ALA A N 1
ATOM 1442 C CA . ALA A 1 187 ? -4.406 19.999 -7.630 1.00 62.62 187 ALA A CA 1
ATOM 1443 C C . ALA A 1 187 ? -3.666 19.268 -8.758 1.00 62.62 187 ALA A C 1
ATOM 1445 O O . ALA A 1 187 ? -3.880 19.595 -9.924 1.00 62.62 187 ALA A O 1
ATOM 1446 N N . ALA A 1 188 ? -2.882 18.237 -8.434 1.00 60.19 188 ALA A N 1
ATOM 1447 C CA . ALA A 1 188 ? -2.233 17.381 -9.424 1.00 60.19 188 ALA A CA 1
ATOM 1448 C C . ALA A 1 188 ? -3.261 16.662 -10.318 1.00 60.19 188 ALA A C 1
ATOM 1450 O O . ALA A 1 188 ? -3.097 16.634 -11.534 1.00 60.19 188 ALA A O 1
ATOM 1451 N N . GLN A 1 189 ? -4.366 16.165 -9.748 1.00 60.00 189 GLN A N 1
ATOM 1452 C CA . GLN A 1 189 ? -5.468 15.569 -10.517 1.00 60.00 189 GLN A CA 1
ATOM 1453 C C . GLN A 1 189 ? -6.123 16.568 -11.478 1.00 60.00 189 GLN A C 1
ATOM 1455 O O . GLN A 1 189 ? -6.373 16.224 -12.628 1.00 60.00 189 GLN A O 1
ATOM 1460 N N . ARG A 1 190 ? -6.369 17.814 -11.044 1.00 59.81 190 ARG A N 1
ATOM 1461 C CA . ARG A 1 190 ? -6.935 18.868 -11.911 1.00 59.81 190 ARG A CA 1
ATOM 1462 C C . ARG A 1 190 ? -5.994 19.289 -13.045 1.00 59.81 190 ARG A C 1
ATOM 1464 O O . ARG A 1 190 ? -6.473 19.775 -14.062 1.00 59.81 190 ARG A O 1
ATOM 1471 N N . GLY A 1 191 ? -4.681 19.137 -12.857 1.00 52.72 191 GLY A N 1
ATOM 1472 C CA . GLY A 1 191 ? -3.661 19.439 -13.867 1.00 52.72 191 GLY A CA 1
ATOM 1473 C C . GLY A 1 191 ? -3.354 18.287 -14.834 1.00 52.72 191 GLY A C 1
ATOM 1474 O O . GLY A 1 191 ? -2.649 18.501 -15.825 1.00 52.72 191 GLY A O 1
ATOM 1475 N N . GLY A 1 192 ? -3.848 17.076 -14.560 1.00 56.91 192 GLY A N 1
ATOM 1476 C CA . GLY A 1 192 ? -3.654 15.898 -15.407 1.00 56.91 192 GLY A CA 1
ATOM 1477 C C . GLY A 1 192 ? -4.433 15.978 -16.724 1.00 56.91 192 GLY A C 1
ATOM 1478 O O . GLY A 1 192 ? -5.489 16.597 -16.803 1.00 56.91 192 GLY A O 1
ATOM 1479 N N . THR A 1 193 ? -3.912 15.342 -17.775 1.00 54.28 193 THR A N 1
ATOM 1480 C CA . THR A 1 193 ? -4.543 15.272 -19.110 1.00 54.28 193 THR A CA 1
ATOM 1481 C C . THR A 1 193 ? -5.379 14.005 -19.323 1.00 54.28 193 THR A C 1
ATOM 1483 O O . THR A 1 193 ? -5.942 13.813 -20.400 1.00 54.28 193 THR A O 1
ATOM 1486 N N . VAL A 1 194 ? -5.465 13.137 -18.311 1.00 56.06 194 VAL A N 1
ATOM 1487 C CA . VAL A 1 194 ? -6.183 11.859 -18.356 1.00 56.06 194 VAL A CA 1
ATOM 1488 C C . VAL A 1 194 ? -7.117 11.761 -17.152 1.00 56.06 194 VAL A C 1
ATOM 1490 O O . VAL A 1 194 ? -6.669 11.878 -16.012 1.00 56.06 194 VAL A O 1
ATOM 1493 N N . ASP A 1 195 ? -8.399 11.492 -17.406 1.00 52.38 195 ASP A N 1
ATOM 1494 C CA . ASP A 1 195 ? -9.356 11.093 -16.371 1.00 52.38 195 ASP A CA 1
ATOM 1495 C C . ASP A 1 195 ? -8.959 9.702 -15.843 1.00 52.38 195 ASP A C 1
ATOM 1497 O O . ASP A 1 195 ? -9.141 8.691 -16.527 1.00 52.38 195 ASP A O 1
ATOM 1501 N N . GLY A 1 196 ? -8.375 9.618 -14.644 1.00 54.03 196 GLY A N 1
ATOM 1502 C CA . GLY A 1 196 ? -7.790 8.362 -14.159 1.00 54.03 196 GLY A CA 1
ATOM 1503 C C . GLY A 1 196 ? -7.391 8.350 -12.680 1.00 54.03 196 GLY A C 1
ATOM 1504 O O . GLY A 1 196 ? -7.433 9.399 -12.030 1.00 54.03 196 GLY A O 1
ATOM 1505 N N . PRO A 1 197 ? -6.979 7.187 -12.118 1.00 54.41 197 PRO A N 1
ATOM 1506 C CA . PRO A 1 197 ? -6.323 7.154 -10.818 1.00 54.41 197 PRO A CA 1
ATOM 1507 C C . PRO A 1 197 ? -5.126 8.100 -10.849 1.00 54.41 197 PRO A C 1
ATOM 1509 O O . PRO A 1 197 ? -4.342 8.086 -11.800 1.00 54.41 197 PRO A O 1
ATOM 1512 N N . LEU A 1 198 ? -4.965 8.909 -9.799 1.00 51.50 198 LEU A N 1
ATOM 1513 C CA . LEU A 1 198 ? -3.729 9.662 -9.652 1.00 51.50 198 LEU A CA 1
ATOM 1514 C C . LEU A 1 198 ? -2.575 8.659 -9.584 1.00 51.50 198 LEU A C 1
ATOM 1516 O O . LEU A 1 198 ? -2.543 7.788 -8.718 1.00 51.50 198 LEU A O 1
ATOM 1520 N N . LEU A 1 199 ? -1.634 8.811 -10.504 1.00 53.66 199 LEU A N 1
ATOM 1521 C CA . LEU A 1 199 ? -0.375 8.096 -10.502 1.00 53.66 199 LEU A CA 1
ATOM 1522 C C . LEU A 1 199 ? 0.642 9.024 -9.864 1.00 53.66 199 LEU A C 1
ATOM 1524 O O . LEU A 1 199 ? 1.293 9.828 -10.527 1.00 53.66 199 LEU A O 1
ATOM 1528 N N . ALA A 1 200 ? 0.701 8.997 -8.541 1.00 49.97 200 ALA A N 1
ATOM 1529 C CA . ALA A 1 200 ? 1.667 9.810 -7.840 1.00 49.97 200 ALA A CA 1
ATOM 1530 C C . ALA A 1 200 ? 3.035 9.145 -7.915 1.00 49.97 200 ALA A C 1
ATOM 1532 O O . ALA A 1 200 ? 3.379 8.290 -7.113 1.00 49.97 200 ALA A O 1
ATOM 1533 N N . THR A 1 201 ? 3.856 9.556 -8.869 1.00 45.00 201 THR A N 1
ATOM 1534 C CA . THR A 1 201 ? 5.218 9.030 -9.032 1.00 45.00 201 THR A CA 1
ATOM 1535 C C . THR A 1 201 ? 6.196 9.595 -7.984 1.00 45.00 201 THR A C 1
ATOM 1537 O O . THR A 1 201 ? 7.405 9.520 -8.181 1.00 45.00 201 THR A O 1
ATOM 1540 N N . GLY A 1 202 ? 5.689 10.204 -6.900 1.00 45.50 202 GLY A N 1
ATOM 1541 C CA . GLY A 1 202 ? 6.470 10.826 -5.829 1.00 45.50 202 GLY A CA 1
ATOM 1542 C C . GLY A 1 202 ? 5.611 11.514 -4.756 1.00 45.50 202 GLY A C 1
ATOM 1543 O O . GLY A 1 202 ? 5.226 12.666 -4.937 1.00 45.50 202 GLY A O 1
ATOM 1544 N N . PHE A 1 203 ? 5.349 10.838 -3.633 1.00 43.91 203 PHE A N 1
ATOM 1545 C CA . PHE A 1 203 ? 4.884 11.434 -2.371 1.00 43.91 203 PHE A CA 1
ATOM 1546 C C . PHE A 1 203 ? 5.871 11.140 -1.244 1.00 43.91 203 PHE A C 1
ATOM 1548 O O . PHE A 1 203 ? 5.965 9.990 -0.831 1.00 43.91 203 PHE A O 1
ATOM 1555 N N . GLY A 1 204 ? 6.534 12.178 -0.732 1.00 42.75 204 GLY A N 1
ATOM 1556 C CA . GLY A 1 204 ? 7.451 12.086 0.404 1.00 42.75 204 GLY A CA 1
ATOM 1557 C C . GLY A 1 204 ? 8.241 13.381 0.559 1.00 42.75 204 GLY A C 1
ATOM 1558 O O . GLY A 1 204 ? 9.234 13.600 -0.129 1.00 42.75 204 GLY A O 1
ATOM 1559 N N . GLY A 1 205 ? 7.755 14.287 1.407 1.00 37.66 205 GLY A N 1
ATOM 1560 C CA . GLY A 1 205 ? 8.507 15.459 1.847 1.00 37.66 205 GLY A CA 1
ATOM 1561 C C . GLY A 1 205 ? 9.218 15.166 3.166 1.00 37.66 205 GLY A C 1
ATOM 1562 O O . GLY A 1 205 ? 8.679 14.484 4.039 1.00 37.66 205 GLY A O 1
ATOM 1563 N N . VAL A 1 206 ? 10.424 15.703 3.344 1.00 37.47 206 VAL A N 1
ATOM 1564 C CA . VAL A 1 206 ? 11.130 15.655 4.629 1.00 37.47 206 VAL A CA 1
ATOM 1565 C C . VAL A 1 206 ? 10.266 16.349 5.694 1.00 37.47 206 VAL A C 1
ATOM 1567 O O . VAL A 1 206 ? 10.065 17.557 5.630 1.00 37.47 206 VAL A O 1
ATOM 1570 N N . GLY A 1 207 ? 9.755 15.592 6.672 1.00 46.88 207 GLY A N 1
ATOM 1571 C CA . GLY A 1 207 ? 9.056 16.133 7.849 1.00 46.88 207 GLY A CA 1
ATOM 1572 C C . GLY A 1 207 ? 7.528 15.979 7.883 1.00 46.88 207 GLY A C 1
ATOM 1573 O O . GLY A 1 207 ? 6.920 16.402 8.865 1.00 46.88 207 GLY A O 1
ATOM 1574 N N . GLU A 1 208 ? 6.900 15.367 6.874 1.00 55.56 208 GLU A N 1
ATOM 1575 C CA . GLU A 1 208 ? 5.464 15.041 6.899 1.00 55.56 208 GLU A CA 1
ATOM 1576 C C . GLU A 1 208 ? 5.197 13.669 7.553 1.00 55.56 208 GLU A C 1
ATOM 1578 O O . GLU A 1 208 ? 5.990 12.735 7.419 1.00 55.56 208 GLU A O 1
ATOM 1583 N N . ASP A 1 209 ? 4.075 13.537 8.274 1.00 67.62 209 ASP A N 1
ATOM 1584 C CA . ASP A 1 209 ? 3.605 12.246 8.793 1.00 67.62 209 ASP A CA 1
ATOM 1585 C C . ASP A 1 209 ? 3.078 11.396 7.623 1.00 67.62 209 ASP A C 1
ATOM 1587 O O . ASP A 1 209 ? 2.009 11.668 7.064 1.00 67.62 209 ASP A O 1
ATOM 1591 N N . LEU A 1 210 ? 3.871 10.393 7.230 1.00 69.94 210 LEU A N 1
ATOM 1592 C CA . LEU A 1 210 ? 3.627 9.536 6.068 1.00 69.94 210 LEU A CA 1
ATOM 1593 C C . LEU A 1 210 ? 2.261 8.841 6.124 1.00 69.94 210 LEU A C 1
ATOM 1595 O O . LEU A 1 210 ? 1.600 8.681 5.094 1.00 69.94 210 LEU A O 1
ATOM 1599 N N . GLU A 1 211 ? 1.829 8.427 7.315 1.00 70.50 211 GLU A N 1
ATOM 1600 C CA . GLU A 1 211 ? 0.585 7.682 7.500 1.00 70.50 211 GLU A CA 1
ATOM 1601 C C . GLU A 1 211 ? -0.626 8.593 7.277 1.00 70.50 211 GLU A C 1
ATOM 1603 O O . GLU A 1 211 ? -1.516 8.267 6.483 1.00 70.50 211 GLU A O 1
ATOM 1608 N N . TYR A 1 212 ? -0.603 9.789 7.873 1.00 71.31 212 TYR A N 1
ATOM 1609 C CA . TYR A 1 212 ? -1.624 10.814 7.652 1.00 71.31 212 TYR A CA 1
ATOM 1610 C C . TYR A 1 212 ? -1.708 11.239 6.179 1.00 71.31 212 TYR A C 1
ATOM 1612 O O . TYR A 1 212 ? -2.799 11.229 5.600 1.00 71.31 212 TYR A O 1
ATOM 1620 N N . ALA A 1 213 ? -0.573 11.567 5.551 1.00 69.88 213 ALA A N 1
ATOM 1621 C CA . ALA A 1 213 ? -0.531 12.006 4.156 1.00 69.88 213 ALA A CA 1
ATOM 1622 C C . ALA A 1 213 ? -1.094 10.938 3.203 1.00 69.88 213 ALA A C 1
ATOM 1624 O O . ALA A 1 213 ? -1.911 11.239 2.326 1.00 69.88 213 ALA A O 1
ATOM 1625 N N . SER A 1 214 ? -0.726 9.673 3.421 1.00 70.69 214 SER A N 1
ATOM 1626 C CA . SER A 1 214 ? -1.188 8.564 2.587 1.00 70.69 214 SER A CA 1
ATOM 1627 C C . SER A 1 214 ? -2.696 8.331 2.720 1.00 70.69 214 SER A C 1
ATOM 1629 O O . SER A 1 214 ? -3.394 8.184 1.717 1.00 70.69 214 SER A O 1
ATOM 1631 N N . LEU A 1 215 ? -3.241 8.343 3.940 1.00 72.81 215 LEU A N 1
ATOM 1632 C CA . LEU A 1 215 ? -4.677 8.144 4.175 1.00 72.81 215 LEU A CA 1
ATOM 1633 C C . LEU A 1 215 ? -5.541 9.304 3.670 1.00 72.81 215 LEU A C 1
ATOM 1635 O O . LEU A 1 215 ? -6.654 9.085 3.183 1.00 72.81 215 LEU A O 1
ATOM 1639 N N . ARG A 1 216 ? -5.019 10.532 3.719 1.00 73.62 216 ARG A N 1
ATOM 1640 C CA . ARG A 1 216 ? -5.669 11.722 3.151 1.00 73.62 216 ARG A CA 1
ATOM 1641 C C . ARG A 1 216 ? -5.863 11.614 1.639 1.00 73.62 216 ARG A C 1
ATOM 1643 O O . ARG A 1 216 ? -6.912 12.027 1.145 1.00 73.62 216 ARG A O 1
ATOM 1650 N N . CYS A 1 217 ? -4.930 10.989 0.915 1.00 70.00 217 CYS A N 1
ATOM 1651 C CA . CYS A 1 217 ? -5.088 10.702 -0.516 1.00 70.00 217 CYS A CA 1
ATOM 1652 C C . CYS A 1 217 ? -6.320 9.818 -0.779 1.00 70.00 217 CYS A C 1
ATOM 1654 O O . CYS A 1 217 ? -7.171 10.151 -1.612 1.00 70.00 217 CYS A O 1
ATOM 1656 N N . TRP A 1 218 ? -6.458 8.734 -0.006 1.00 69.44 218 TRP A N 1
ATOM 1657 C CA . TRP A 1 218 ? -7.577 7.795 -0.115 1.00 69.44 218 TRP A CA 1
ATOM 1658 C C . TRP A 1 218 ? -8.921 8.461 0.199 1.00 69.44 218 TRP A C 1
ATOM 1660 O O . TRP A 1 218 ? -9.875 8.336 -0.583 1.00 69.44 218 TRP A O 1
ATOM 1670 N N . ALA A 1 219 ? -8.978 9.239 1.284 1.00 64.44 219 ALA A N 1
ATOM 1671 C CA . ALA A 1 219 ? -10.149 10.036 1.643 1.00 64.44 219 ALA A CA 1
ATOM 1672 C C . ALA A 1 219 ? -10.529 11.031 0.534 1.00 64.44 219 ALA A C 1
ATOM 1674 O O . ALA A 1 219 ? -11.705 11.175 0.203 1.00 64.44 219 ALA A O 1
ATOM 1675 N N . GLY A 1 220 ? -9.534 11.655 -0.103 1.00 60.94 220 GLY A N 1
ATOM 1676 C CA . GLY A 1 220 ? -9.729 12.675 -1.131 1.00 60.94 220 GLY A CA 1
ATOM 1677 C C . GLY A 1 220 ? -10.203 12.169 -2.493 1.00 60.94 220 GLY A C 1
ATOM 1678 O O . GLY A 1 220 ? -10.828 12.928 -3.225 1.00 60.94 220 GLY A O 1
ATOM 1679 N N . GLY A 1 221 ? -9.947 10.914 -2.865 1.00 52.59 221 GLY A N 1
ATOM 1680 C CA . GLY A 1 221 ? -10.265 10.486 -4.238 1.00 52.59 221 GLY A CA 1
ATOM 1681 C C . GLY A 1 221 ? -9.258 9.560 -4.874 1.00 52.59 221 GLY A C 1
ATOM 1682 O O . GLY A 1 221 ? -9.598 8.827 -5.797 1.00 52.59 221 GLY A O 1
ATOM 1683 N N . ALA A 1 222 ? -8.018 9.646 -4.414 1.00 56.06 222 ALA A N 1
ATOM 1684 C CA . ALA A 1 222 ? -6.861 9.244 -5.180 1.00 56.06 222 ALA A CA 1
ATOM 1685 C C . ALA A 1 222 ? -6.310 7.896 -4.726 1.00 56.06 222 ALA A C 1
ATOM 1687 O O . ALA A 1 222 ? -6.285 7.593 -3.532 1.00 56.06 222 ALA A O 1
ATOM 1688 N N . GLY A 1 223 ? -5.807 7.127 -5.695 1.00 49.72 223 GLY A N 1
ATOM 1689 C CA . GLY A 1 223 ? -4.828 6.085 -5.424 1.00 49.72 223 GLY A CA 1
ATOM 1690 C C . GLY A 1 223 ? -3.528 6.732 -4.956 1.00 49.72 223 GLY A C 1
ATOM 1691 O O . GLY A 1 223 ? -3.014 7.625 -5.624 1.00 49.72 223 GLY A O 1
ATOM 1692 N N . GLY A 1 224 ? -3.034 6.348 -3.783 1.00 45.44 224 GLY A N 1
ATOM 1693 C CA . GLY A 1 224 ? -1.738 6.806 -3.284 1.00 45.44 224 GLY A CA 1
ATOM 1694 C C . GLY A 1 224 ? -0.626 5.832 -3.670 1.00 45.44 224 GLY A C 1
ATOM 1695 O O . GLY A 1 224 ? -0.814 4.620 -3.582 1.00 45.44 224 GLY A O 1
ATOM 1696 N N . CYS A 1 225 ? 0.542 6.355 -4.038 1.00 42.19 225 CYS A N 1
ATOM 1697 C CA . CYS A 1 225 ? 1.797 5.602 -4.062 1.00 42.19 225 CYS A CA 1
ATOM 1698 C C . CYS A 1 225 ? 2.689 6.122 -2.929 1.00 42.19 225 CYS A C 1
ATOM 1700 O O . CYS A 1 225 ? 2.709 7.325 -2.672 1.00 42.19 225 CYS A O 1
ATOM 1702 N N . ILE A 1 226 ? 3.415 5.230 -2.257 1.00 47.59 226 ILE A N 1
ATOM 1703 C CA . ILE A 1 226 ? 4.294 5.584 -1.138 1.00 47.59 226 ILE A CA 1
ATOM 1704 C C . ILE A 1 226 ? 5.711 5.770 -1.695 1.00 47.59 226 ILE A C 1
ATOM 1706 O O . ILE A 1 226 ? 6.328 4.810 -2.141 1.00 47.59 226 ILE A O 1
ATOM 1710 N N . TYR A 1 227 ? 6.235 6.995 -1.704 1.00 46.09 227 TYR A N 1
ATOM 1711 C CA . TYR A 1 227 ? 7.565 7.283 -2.247 1.00 46.09 227 TYR A CA 1
ATOM 1712 C C . TYR A 1 227 ? 8.465 7.846 -1.150 1.00 46.09 227 TYR A C 1
ATOM 1714 O O . TYR A 1 227 ? 8.508 9.050 -0.922 1.00 46.09 227 TYR A O 1
ATOM 1722 N N . ASP A 1 228 ? 9.182 6.982 -0.444 1.00 54.41 228 ASP A N 1
ATOM 1723 C CA . ASP A 1 228 ? 10.036 7.426 0.656 1.00 54.41 228 ASP A CA 1
ATOM 1724 C C . ASP A 1 228 ? 11.217 6.470 0.864 1.00 54.41 228 ASP A C 1
ATOM 1726 O O . ASP A 1 228 ? 11.212 5.347 0.348 1.00 54.41 228 ASP A O 1
ATOM 1730 N N . ASP A 1 229 ? 12.202 6.901 1.649 1.00 65.81 229 ASP A N 1
ATOM 1731 C CA . ASP A 1 229 ? 13.356 6.111 2.086 1.00 65.81 229 ASP A CA 1
ATOM 1732 C C . ASP A 1 229 ? 12.904 5.074 3.133 1.00 65.81 229 ASP A C 1
ATOM 1734 O O . ASP A 1 229 ? 13.130 5.187 4.343 1.00 65.81 229 ASP A O 1
ATOM 1738 N N . LEU A 1 230 ? 12.162 4.065 2.667 1.00 73.69 230 LEU A N 1
ATOM 1739 C CA . LEU A 1 230 ? 11.638 2.994 3.516 1.00 73.69 230 LEU A CA 1
ATOM 1740 C C . LEU A 1 230 ? 12.777 2.119 4.056 1.00 73.69 230 LEU A C 1
ATOM 1742 O O . LEU A 1 230 ? 12.724 1.652 5.191 1.00 73.69 230 LEU A O 1
ATOM 1746 N N . LEU A 1 231 ? 13.822 1.919 3.260 1.00 76.00 231 LEU A N 1
ATOM 1747 C CA . LEU A 1 231 ? 15.070 1.330 3.728 1.00 76.00 231 LEU A CA 1
ATOM 1748 C C . LEU A 1 231 ? 16.108 2.431 3.889 1.00 76.00 231 LEU A C 1
ATOM 1750 O O . LEU A 1 231 ? 16.177 3.343 3.067 1.00 76.00 231 LEU A O 1
ATOM 1754 N N . SER A 1 232 ? 16.933 2.320 4.920 1.00 74.12 232 SER A N 1
ATOM 1755 C CA . SER A 1 232 ? 18.176 3.082 4.995 1.00 74.12 232 SER A CA 1
ATOM 1756 C 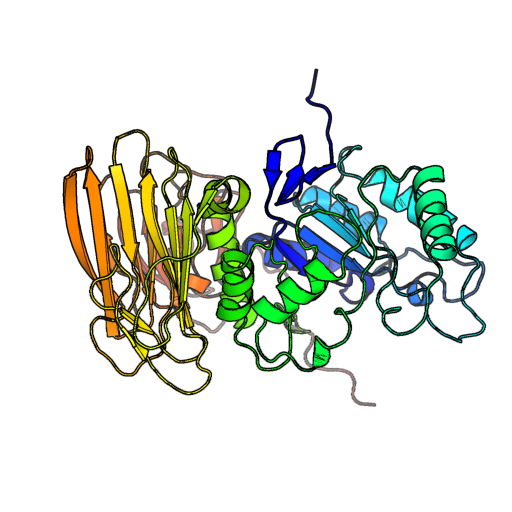C . SER A 1 232 ? 19.182 2.594 3.945 1.00 74.12 232 SER A C 1
ATOM 1758 O O . SER A 1 232 ? 19.041 1.505 3.384 1.00 74.12 232 SER A O 1
ATOM 1760 N N . GLU A 1 233 ? 20.234 3.380 3.696 1.00 67.44 233 GLU A N 1
ATOM 1761 C CA . GLU A 1 233 ? 21.300 3.029 2.740 1.00 67.44 233 GLU A CA 1
ATOM 1762 C C . GLU A 1 233 ? 21.998 1.696 3.066 1.00 67.44 233 GLU A C 1
ATOM 1764 O O . GLU A 1 233 ? 22.481 1.012 2.169 1.00 67.44 233 GLU A O 1
ATOM 1769 N N . ASP A 1 234 ? 22.017 1.300 4.340 1.00 69.69 234 ASP A N 1
ATOM 1770 C CA . ASP A 1 234 ? 22.562 0.026 4.819 1.00 69.69 234 ASP A CA 1
ATOM 1771 C C . ASP A 1 234 ? 21.525 -1.119 4.862 1.00 69.69 234 ASP A C 1
ATOM 1773 O O . ASP A 1 234 ? 21.811 -2.189 5.398 1.00 69.69 234 ASP A O 1
ATOM 1777 N N . GLY A 1 235 ? 20.325 -0.916 4.303 1.00 70.94 235 GLY A N 1
ATOM 1778 C CA . GLY A 1 235 ? 19.299 -1.953 4.125 1.00 70.94 235 GLY A CA 1
ATOM 1779 C C . GLY A 1 235 ? 18.415 -2.235 5.348 1.00 70.94 235 GLY A C 1
ATOM 1780 O O . GLY A 1 235 ? 17.641 -3.201 5.345 1.00 70.94 235 GLY A O 1
ATOM 1781 N N . ARG A 1 236 ? 18.488 -1.413 6.403 1.00 78.44 236 ARG A N 1
ATOM 1782 C CA . ARG A 1 236 ? 17.659 -1.570 7.612 1.00 78.44 236 ARG A CA 1
ATOM 1783 C C . ARG A 1 236 ? 16.250 -1.013 7.403 1.00 78.44 236 ARG A C 1
ATOM 1785 O O . ARG A 1 236 ? 16.039 -0.068 6.644 1.00 78.44 236 ARG A O 1
ATOM 1792 N N . LEU A 1 237 ? 15.272 -1.612 8.087 1.00 83.31 237 LEU A N 1
ATOM 1793 C CA . LEU A 1 237 ? 13.897 -1.108 8.092 1.00 83.31 237 LEU A CA 1
ATOM 1794 C C . LEU A 1 237 ? 13.834 0.183 8.915 1.00 83.31 237 LEU A C 1
ATOM 1796 O O . LEU A 1 237 ? 14.373 0.246 10.019 1.00 83.31 237 LEU A O 1
ATOM 1800 N N . THR A 1 238 ? 13.178 1.210 8.382 1.00 81.94 238 THR A N 1
ATOM 1801 C CA . THR A 1 238 ? 12.987 2.485 9.084 1.00 81.94 238 THR A CA 1
ATOM 1802 C C . THR A 1 238 ? 11.596 2.568 9.720 1.00 81.94 238 THR A C 1
ATOM 1804 O O . THR A 1 238 ? 10.673 1.829 9.366 1.00 81.94 238 THR A O 1
ATOM 1807 N N . ASP A 1 239 ? 11.379 3.539 10.613 1.00 78.00 239 ASP A N 1
ATOM 1808 C CA . ASP A 1 239 ? 10.032 3.841 11.125 1.00 78.00 239 ASP A CA 1
ATOM 1809 C C . ASP A 1 239 ? 9.043 4.187 9.998 1.00 78.00 239 ASP A C 1
ATOM 1811 O O . ASP A 1 239 ? 7.851 3.873 10.087 1.00 78.00 239 ASP A O 1
ATOM 1815 N N . ARG A 1 240 ? 9.546 4.767 8.899 1.00 78.62 240 ARG A N 1
ATOM 1816 C CA . ARG A 1 240 ? 8.762 5.036 7.689 1.00 78.62 240 ARG A CA 1
ATOM 1817 C C . ARG A 1 240 ? 8.335 3.748 6.998 1.00 78.62 240 ARG A C 1
ATOM 1819 O O . ARG A 1 240 ? 7.189 3.675 6.573 1.00 78.62 240 ARG A O 1
ATOM 1826 N N . TRP A 1 241 ? 9.174 2.709 6.956 1.00 83.25 241 TRP A N 1
ATOM 1827 C CA . TRP A 1 241 ? 8.751 1.388 6.472 1.00 83.25 241 TRP A CA 1
ATOM 1828 C C . TRP A 1 241 ? 7.612 0.813 7.303 1.00 83.25 241 TRP A C 1
ATOM 1830 O O . TRP A 1 241 ? 6.643 0.314 6.739 1.00 83.25 241 TRP A O 1
ATOM 1840 N N . HIS A 1 242 ? 7.666 0.926 8.632 1.00 79.75 242 HIS A N 1
ATOM 1841 C CA . HIS A 1 242 ? 6.576 0.444 9.482 1.00 79.75 242 HIS A CA 1
ATOM 1842 C C . HIS A 1 242 ? 5.280 1.234 9.274 1.00 79.75 242 HIS A C 1
ATOM 1844 O O . HIS A 1 242 ? 4.210 0.631 9.228 1.00 79.75 242 HIS A O 1
ATOM 1850 N N . ALA A 1 243 ? 5.357 2.559 9.123 1.00 76.19 243 ALA A N 1
ATOM 1851 C CA . ALA A 1 243 ? 4.200 3.396 8.795 1.00 76.19 243 ALA A CA 1
ATOM 1852 C C . ALA A 1 243 ? 3.633 3.081 7.402 1.00 76.19 243 ALA A C 1
ATOM 1854 O O . ALA A 1 243 ? 2.427 2.902 7.234 1.00 76.19 243 ALA A O 1
ATOM 1855 N N . ALA A 1 244 ? 4.504 2.924 6.409 1.00 76.94 244 ALA A N 1
ATOM 1856 C CA . ALA A 1 244 ? 4.127 2.514 5.067 1.00 76.94 244 ALA A CA 1
ATOM 1857 C C . ALA A 1 244 ? 3.476 1.128 5.069 1.00 76.94 244 ALA A C 1
ATOM 1859 O O . ALA A 1 244 ? 2.455 0.935 4.415 1.00 76.94 244 ALA A O 1
ATOM 1860 N N . ARG A 1 245 ? 4.015 0.188 5.858 1.00 80.44 245 ARG A N 1
ATOM 1861 C CA . ARG A 1 245 ? 3.472 -1.163 6.017 1.00 80.44 245 ARG A CA 1
ATOM 1862 C C . ARG A 1 245 ? 2.048 -1.137 6.524 1.00 80.44 245 ARG A C 1
ATOM 1864 O O . ARG A 1 245 ? 1.169 -1.788 5.964 1.00 80.44 245 ARG A O 1
ATOM 1871 N N . ARG A 1 246 ? 1.840 -0.365 7.580 1.00 77.44 246 ARG A N 1
ATOM 1872 C CA . ARG A 1 246 ? 0.538 -0.122 8.176 1.00 77.44 246 ARG A CA 1
ATOM 1873 C C . ARG A 1 246 ? -0.481 0.328 7.122 1.00 77.44 246 ARG A C 1
ATOM 1875 O O . ARG A 1 246 ? -1.478 -0.355 6.874 1.00 77.44 246 ARG A O 1
ATOM 1882 N N . VAL A 1 247 ? -0.184 1.410 6.406 1.00 76.19 247 VAL A N 1
ATOM 1883 C CA . VAL A 1 247 ? -1.062 1.931 5.345 1.00 76.19 247 VAL A CA 1
ATOM 1884 C C . VAL A 1 247 ? -1.271 0.927 4.211 1.00 76.19 247 VAL A C 1
ATOM 1886 O O . VAL A 1 247 ? -2.395 0.751 3.742 1.00 76.19 247 VAL A O 1
ATOM 1889 N N . ALA A 1 248 ? -0.201 0.279 3.756 1.00 76.81 248 ALA A N 1
ATOM 1890 C CA . ALA A 1 248 ? -0.223 -0.633 2.623 1.00 76.81 248 ALA A CA 1
ATOM 1891 C C . ALA A 1 248 ? -1.151 -1.821 2.882 1.00 76.81 248 ALA A C 1
ATOM 1893 O O . ALA A 1 248 ? -2.057 -2.098 2.094 1.00 76.81 248 ALA A O 1
ATOM 1894 N N . TRP A 1 249 ? -0.977 -2.485 4.022 1.00 75.81 249 TRP A N 1
ATOM 1895 C CA . TRP A 1 249 ? -1.831 -3.602 4.392 1.00 75.81 249 TRP A CA 1
ATOM 1896 C C . TRP A 1 249 ? -3.274 -3.169 4.629 1.00 75.81 249 TRP A C 1
ATOM 1898 O O . TRP A 1 249 ? -4.175 -3.835 4.131 1.00 75.81 249 TRP A O 1
ATOM 1908 N N . TRP A 1 250 ? -3.508 -2.019 5.270 1.00 77.19 250 TRP A N 1
ATOM 1909 C CA . TRP A 1 250 ? -4.854 -1.451 5.394 1.00 77.19 250 TRP A CA 1
ATOM 1910 C C . TRP A 1 250 ? -5.536 -1.255 4.034 1.00 77.19 250 TRP A C 1
ATOM 1912 O O . TRP A 1 250 ? -6.666 -1.700 3.827 1.00 77.19 250 TRP A O 1
ATOM 1922 N N . ALA A 1 251 ? -4.838 -0.630 3.084 1.00 77.12 251 ALA A N 1
ATOM 1923 C CA . ALA A 1 251 ? -5.373 -0.366 1.755 1.00 77.12 251 ALA A CA 1
ATOM 1924 C C . ALA A 1 251 ? -5.675 -1.665 0.995 1.00 77.12 251 ALA A C 1
ATOM 1926 O O . ALA A 1 251 ? -6.694 -1.755 0.313 1.00 77.12 251 ALA A O 1
ATOM 1927 N N . ARG A 1 252 ? -4.833 -2.695 1.150 1.00 76.00 252 ARG A N 1
ATOM 1928 C CA . ARG A 1 252 ? -5.066 -4.025 0.565 1.00 76.00 252 ARG A CA 1
ATOM 1929 C C . ARG A 1 252 ? -6.301 -4.694 1.148 1.00 76.00 252 ARG A C 1
ATOM 1931 O O . ARG A 1 252 ? -7.115 -5.210 0.385 1.00 76.00 252 ARG A O 1
ATOM 1938 N N . THR A 1 253 ? -6.474 -4.643 2.466 1.00 75.12 253 THR A N 1
ATOM 1939 C CA . THR A 1 253 ? -7.647 -5.218 3.134 1.00 75.12 253 THR A CA 1
ATOM 1940 C C . THR A 1 253 ? -8.939 -4.626 2.609 1.00 75.12 253 THR A C 1
ATOM 1942 O O . THR A 1 253 ? -9.892 -5.340 2.307 1.00 75.12 253 THR A O 1
ATOM 1945 N N . PHE A 1 254 ? -8.964 -3.303 2.480 1.00 78.50 254 PHE A N 1
ATOM 1946 C CA . PHE A 1 254 ? -10.157 -2.574 2.086 1.00 78.50 254 PHE A CA 1
ATOM 1947 C C . PHE A 1 254 ? -10.181 -2.223 0.602 1.00 78.50 254 PHE A C 1
ATOM 1949 O O . PHE A 1 254 ? -10.959 -1.361 0.190 1.00 78.50 254 PHE A O 1
ATOM 1956 N N . ARG A 1 255 ? -9.371 -2.909 -0.215 1.00 82.06 255 ARG A N 1
ATOM 1957 C CA . ARG A 1 255 ? -9.204 -2.621 -1.643 1.00 82.06 255 ARG A CA 1
ATOM 1958 C C . ARG A 1 255 ? -10.533 -2.533 -2.373 1.00 82.06 255 ARG A C 1
ATOM 1960 O O . ARG A 1 255 ? -10.742 -1.597 -3.136 1.00 82.06 255 ARG A O 1
ATOM 1967 N N . GLU A 1 256 ? -11.437 -3.480 -2.142 1.00 81.38 256 GLU A N 1
ATOM 1968 C CA . GLU A 1 256 ? -12.735 -3.509 -2.825 1.00 81.38 256 GLU A CA 1
ATOM 1969 C C . GLU A 1 256 ? -13.569 -2.263 -2.490 1.00 81.38 256 GLU A C 1
ATOM 1971 O O . GLU A 1 256 ? -14.080 -1.608 -3.397 1.00 81.38 256 GLU A O 1
ATOM 1976 N N . ILE A 1 257 ? -13.616 -1.858 -1.215 1.00 84.75 257 ILE A N 1
ATOM 1977 C CA . ILE A 1 257 ? -14.310 -0.633 -0.792 1.00 84.75 257 ILE A CA 1
ATOM 1978 C C . ILE A 1 257 ? -13.631 0.601 -1.398 1.00 84.75 257 ILE A C 1
ATOM 1980 O O . ILE A 1 257 ? -14.306 1.446 -1.976 1.00 84.75 257 ILE A O 1
ATOM 1984 N N . LEU A 1 258 ? -12.302 0.691 -1.320 1.00 83.69 258 LEU A N 1
ATOM 1985 C CA . LEU A 1 258 ? -11.528 1.842 -1.797 1.00 83.69 258 LEU A CA 1
ATOM 1986 C C . LEU A 1 258 ? -11.602 2.043 -3.317 1.00 83.69 258 LEU A C 1
ATOM 1988 O O . LEU A 1 258 ? -11.591 3.182 -3.783 1.00 83.69 258 LEU A O 1
ATOM 1992 N N . THR A 1 259 ? -11.679 0.958 -4.088 1.00 83.31 259 THR A N 1
ATOM 1993 C CA . THR A 1 259 ? -11.647 1.002 -5.560 1.00 83.31 259 THR A CA 1
ATOM 1994 C C . THR A 1 259 ? -13.034 1.039 -6.194 1.00 83.31 259 THR A C 1
ATOM 1996 O O . THR A 1 259 ? -13.218 1.701 -7.218 1.00 83.31 259 THR A O 1
ATOM 1999 N N . THR A 1 260 ? -14.021 0.365 -5.597 1.00 85.56 260 THR A N 1
ATOM 2000 C CA . THR A 1 260 ? -15.366 0.219 -6.185 1.00 85.56 260 THR A CA 1
ATOM 2001 C C . THR A 1 260 ? -16.453 0.979 -5.430 1.00 85.56 260 THR A C 1
ATOM 2003 O O . THR A 1 260 ? -17.524 1.216 -5.988 1.00 85.56 260 THR A O 1
ATOM 2006 N N . GLY A 1 261 ? -16.185 1.414 -4.196 1.00 87.94 261 GLY A N 1
ATOM 2007 C CA . GLY A 1 261 ? -17.170 2.064 -3.342 1.00 87.94 261 GLY A CA 1
ATOM 2008 C C . GLY A 1 261 ? -17.710 3.382 -3.891 1.00 87.94 261 GLY A C 1
ATOM 2009 O O . GLY A 1 261 ? -17.039 4.151 -4.587 1.00 87.94 261 GLY A O 1
ATOM 2010 N N . GLU A 1 262 ? -18.963 3.664 -3.555 1.00 89.44 262 GLU A N 1
ATOM 2011 C CA . GLU A 1 262 ? -19.578 4.962 -3.780 1.00 89.44 262 GLU A CA 1
ATOM 2012 C C . GLU A 1 262 ? -19.051 5.957 -2.750 1.00 89.44 262 GLU A C 1
ATOM 2014 O O . GLU A 1 262 ? -19.072 5.697 -1.545 1.00 89.44 262 GLU A O 1
ATOM 2019 N N . ARG A 1 263 ? -18.586 7.111 -3.235 1.00 85.38 263 ARG A N 1
ATOM 2020 C CA . ARG A 1 263 ? -18.139 8.208 -2.380 1.00 85.38 263 ARG A CA 1
ATOM 2021 C C . ARG A 1 263 ? -19.325 9.065 -1.972 1.00 85.38 263 ARG A C 1
ATOM 2023 O O . ARG A 1 263 ? -20.119 9.481 -2.816 1.00 85.38 263 ARG A O 1
ATOM 2030 N N . ARG A 1 264 ? -19.398 9.383 -0.687 1.00 86.62 264 ARG A N 1
ATOM 2031 C CA . ARG A 1 264 ? -20.365 10.307 -0.103 1.00 86.62 264 ARG A CA 1
ATOM 2032 C C . ARG A 1 264 ? -19.616 11.462 0.542 1.00 86.62 264 ARG A C 1
ATOM 2034 O O . ARG A 1 264 ? -18.806 11.278 1.450 1.00 86.62 264 ARG A O 1
ATOM 2041 N N . SER A 1 265 ? -19.890 12.659 0.043 1.00 78.31 265 SER A N 1
ATOM 2042 C CA . SER A 1 265 ? -19.420 13.924 0.603 1.00 78.31 265 SER A CA 1
ATOM 2043 C C . SER A 1 265 ? -20.557 14.631 1.349 1.00 78.31 265 SER A C 1
ATOM 2045 O O . SER A 1 265 ? -21.717 14.224 1.274 1.00 78.31 265 SER A O 1
ATOM 2047 N N . GLY A 1 266 ? -20.229 15.683 2.107 1.00 80.12 266 GLY A N 1
ATOM 2048 C CA . GLY A 1 266 ? -21.226 16.458 2.856 1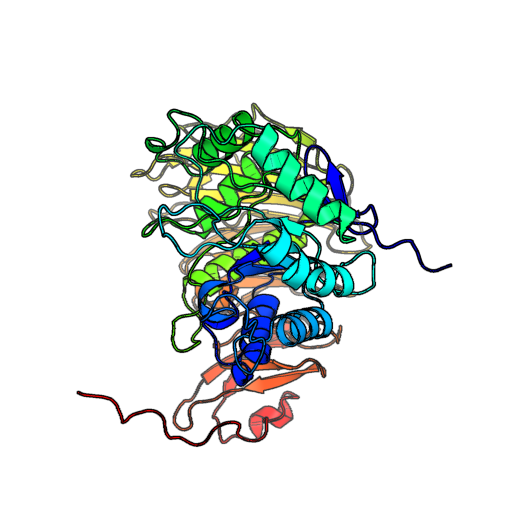.00 80.12 266 GLY A CA 1
ATOM 2049 C C . GLY A 1 266 ? -21.713 15.789 4.144 1.00 80.12 266 GLY A C 1
ATOM 2050 O O . GLY A 1 266 ? -22.758 16.164 4.674 1.00 80.12 266 GLY A O 1
ATOM 2051 N N . ILE A 1 267 ? -20.962 14.813 4.663 1.00 89.50 267 ILE A N 1
ATOM 2052 C CA . ILE A 1 267 ? -21.219 14.225 5.979 1.00 89.50 267 ILE A CA 1
ATOM 2053 C C . ILE A 1 267 ? -21.016 15.314 7.030 1.00 89.50 267 ILE A C 1
ATOM 2055 O O . ILE A 1 267 ? -19.984 15.987 7.059 1.00 89.50 267 ILE A O 1
ATOM 2059 N N . ARG A 1 268 ? -22.027 15.518 7.879 1.00 91.62 268 ARG A N 1
ATOM 2060 C CA . ARG A 1 268 ? -22.005 16.588 8.875 1.00 91.62 268 ARG A CA 1
ATOM 2061 C C . ARG A 1 268 ? -21.013 16.237 9.982 1.00 91.62 268 ARG A C 1
ATOM 2063 O O . ARG A 1 268 ? -21.283 15.351 10.791 1.00 91.62 268 ARG A O 1
ATOM 2070 N N . ALA A 1 269 ? -19.929 17.000 10.040 1.00 92.38 269 ALA A N 1
ATOM 2071 C CA . ALA A 1 269 ? -18.958 16.996 11.123 1.00 92.38 269 ALA A CA 1
ATOM 2072 C C . ALA A 1 269 ? -18.929 18.364 11.834 1.00 92.38 269 ALA A C 1
ATOM 2074 O O . ALA A 1 269 ? -19.291 19.381 11.233 1.00 92.38 269 ALA A O 1
ATOM 2075 N N . THR A 1 270 ? -18.560 18.391 13.116 1.00 93.69 270 THR A N 1
ATOM 2076 C CA . THR A 1 270 ? -18.519 19.615 13.940 1.00 93.69 270 THR A CA 1
ATOM 2077 C C . THR A 1 270 ? -17.091 20.034 14.295 1.00 93.69 270 THR A C 1
ATOM 2079 O O . THR A 1 270 ? -16.133 19.306 14.054 1.00 93.69 270 THR A O 1
ATOM 2082 N N . ASP A 1 271 ? -16.944 21.247 14.838 1.00 91.06 271 ASP A N 1
ATOM 2083 C CA . ASP A 1 271 ? -15.713 21.735 15.487 1.00 91.06 271 ASP A CA 1
ATOM 2084 C C . ASP A 1 271 ? -14.467 21.830 14.585 1.00 91.06 271 ASP A C 1
ATOM 2086 O O . ASP A 1 271 ? -13.339 21.951 15.057 1.00 91.06 271 ASP A O 1
ATOM 2090 N N . GLY A 1 272 ? -14.685 21.863 13.267 1.00 87.44 272 GLY A N 1
ATOM 2091 C CA . GLY A 1 272 ? -13.631 21.949 12.253 1.00 87.44 272 GLY A CA 1
ATOM 2092 C C . GLY A 1 272 ? -13.181 20.596 11.702 1.00 87.44 272 GLY A C 1
ATOM 2093 O O . GLY A 1 272 ? -12.349 20.571 10.796 1.00 87.44 272 GLY A O 1
ATOM 2094 N N . LEU A 1 273 ? -13.757 19.492 12.190 1.00 90.62 273 LEU A N 1
ATOM 2095 C CA . LEU A 1 273 ? -13.568 18.174 11.595 1.00 90.62 273 LEU A CA 1
ATOM 2096 C C . LEU A 1 273 ? -14.171 18.122 10.186 1.00 90.62 273 LEU A C 1
ATOM 2098 O O . LEU A 1 273 ? -15.204 18.734 9.900 1.00 90.62 273 LEU A O 1
ATOM 2102 N N . ARG A 1 274 ? -13.537 17.345 9.310 1.00 91.38 274 ARG A N 1
ATOM 2103 C CA . ARG A 1 274 ? -14.029 17.007 7.971 1.00 91.38 274 ARG A CA 1
ATOM 2104 C C . ARG A 1 274 ? -14.407 15.529 7.946 1.00 91.38 274 ARG A C 1
ATOM 2106 O O . ARG A 1 274 ? -13.755 14.714 8.591 1.00 91.38 274 ARG A O 1
ATOM 2113 N N . ALA A 1 275 ? -15.456 15.178 7.209 1.00 90.50 275 ALA A N 1
ATOM 2114 C CA . ALA A 1 275 ? -15.886 13.791 7.078 1.00 90.50 275 ALA A CA 1
ATOM 2115 C C . ALA A 1 275 ? -16.265 13.441 5.637 1.00 90.50 275 ALA A C 1
ATOM 2117 O O . ALA A 1 275 ? -16.941 14.205 4.944 1.00 90.50 275 ALA A O 1
ATOM 2118 N N . SER A 1 276 ? -15.841 12.259 5.202 1.00 90.56 276 SER A N 1
ATOM 2119 C CA . SER A 1 276 ? -16.226 11.650 3.926 1.00 90.56 276 SER A CA 1
ATOM 2120 C C . SER A 1 276 ? -16.364 10.144 4.102 1.00 90.56 276 SER A C 1
ATOM 2122 O O . SER A 1 276 ? -15.726 9.573 4.979 1.00 90.56 276 SER A O 1
ATOM 2124 N N . GLU A 1 277 ? -17.202 9.495 3.303 1.00 90.25 277 GLU A N 1
ATOM 2125 C CA . GLU A 1 277 ? -17.409 8.046 3.376 1.00 90.25 277 GLU A CA 1
ATOM 2126 C C . GLU A 1 277 ? -17.214 7.429 1.998 1.00 90.25 277 GLU A C 1
ATOM 2128 O O . GLU A 1 277 ? -17.661 7.978 0.988 1.00 90.25 277 GLU A O 1
ATOM 2133 N N . THR A 1 278 ? -16.590 6.258 1.974 1.00 89.88 278 THR A N 1
ATOM 2134 C CA . THR A 1 278 ? -16.590 5.363 0.820 1.00 89.88 278 THR A CA 1
ATOM 2135 C C . THR A 1 278 ? -17.255 4.061 1.238 1.00 89.88 278 THR A C 1
ATOM 2137 O O . THR A 1 278 ? -16.818 3.435 2.202 1.00 89.88 278 THR A O 1
ATOM 2140 N N . ARG A 1 279 ? -18.307 3.642 0.530 1.00 89.88 279 ARG A N 1
ATOM 2141 C CA . ARG A 1 279 ? -19.097 2.464 0.912 1.00 89.88 279 ARG A CA 1
ATOM 2142 C C . ARG A 1 279 ? -19.479 1.600 -0.277 1.00 89.88 279 ARG A C 1
ATOM 2144 O O . ARG A 1 279 ? -19.789 2.099 -1.353 1.00 89.88 279 ARG A O 1
ATOM 2151 N N . THR A 1 280 ? -19.541 0.296 -0.039 1.00 86.81 280 THR A N 1
ATOM 2152 C CA . THR A 1 280 ? -20.208 -0.672 -0.917 1.00 86.81 280 THR A CA 1
ATOM 2153 C C . THR A 1 280 ? -21.371 -1.329 -0.161 1.00 86.81 280 THR A C 1
ATOM 2155 O O . THR A 1 280 ? -21.282 -1.515 1.057 1.00 86.81 280 THR A O 1
ATOM 2158 N N . PRO A 1 281 ? -22.472 -1.707 -0.832 1.00 80.75 281 PRO A N 1
ATOM 2159 C CA . PRO A 1 281 ? -23.551 -2.444 -0.174 1.00 80.75 281 PRO A CA 1
ATOM 2160 C C . PRO A 1 281 ? -23.107 -3.805 0.389 1.00 80.75 281 PRO A C 1
ATOM 2162 O O . PRO A 1 281 ? -23.638 -4.235 1.406 1.00 80.75 281 PRO A O 1
ATOM 2165 N N . GLN A 1 282 ? -22.143 -4.473 -0.255 1.00 78.69 282 GLN A N 1
ATOM 2166 C CA . GLN A 1 282 ? -21.750 -5.852 0.053 1.00 78.69 282 GLN A CA 1
ATOM 2167 C C . GLN A 1 282 ? -20.532 -5.975 0.983 1.00 78.69 282 GLN A C 1
ATOM 2169 O O . GLN A 1 282 ? -20.394 -6.999 1.649 1.00 78.69 282 GLN A O 1
ATOM 2174 N N . ARG A 1 283 ? -19.638 -4.976 1.033 1.00 78.00 283 ARG A N 1
ATOM 2175 C CA . ARG A 1 283 ? -18.391 -5.031 1.829 1.00 78.00 283 ARG A CA 1
ATOM 2176 C C . ARG A 1 283 ? -18.317 -4.017 2.964 1.00 78.00 283 ARG A C 1
ATOM 2178 O O . ARG A 1 283 ? -17.294 -3.959 3.636 1.00 78.00 283 ARG A O 1
ATOM 2185 N N . GLY A 1 284 ? -19.370 -3.233 3.176 1.00 83.06 284 GLY A N 1
ATOM 2186 C CA . GLY A 1 284 ? -19.398 -2.208 4.214 1.00 83.06 284 GLY A CA 1
ATOM 2187 C C . GLY A 1 284 ? -18.801 -0.880 3.763 1.00 83.06 284 GLY A C 1
ATOM 2188 O O . GLY A 1 284 ? -18.703 -0.594 2.563 1.00 83.06 284 GLY A O 1
ATOM 2189 N N . GLY A 1 285 ? -18.455 -0.042 4.737 1.00 85.94 285 GLY A N 1
ATOM 2190 C CA . GLY A 1 285 ? -18.009 1.328 4.521 1.00 85.94 285 GLY A CA 1
ATOM 2191 C C . GLY A 1 285 ? -16.814 1.742 5.370 1.00 85.94 285 GLY A C 1
ATOM 2192 O O . GLY A 1 285 ? -16.491 1.144 6.398 1.00 85.94 285 GLY A O 1
ATOM 2193 N N . ILE A 1 286 ? -16.153 2.789 4.887 1.00 86.62 286 ILE A N 1
ATOM 2194 C CA . ILE A 1 286 ? -15.062 3.485 5.556 1.00 86.62 286 ILE A CA 1
ATOM 2195 C C . ILE A 1 286 ? -15.454 4.954 5.641 1.00 86.62 286 ILE A C 1
ATOM 2197 O O . ILE A 1 286 ? -15.564 5.632 4.618 1.00 86.62 286 ILE A O 1
ATOM 2201 N N . LEU A 1 287 ? -15.631 5.449 6.858 1.00 88.12 287 LEU A N 1
ATOM 2202 C CA . LEU A 1 287 ? -15.774 6.864 7.155 1.00 88.12 287 LEU A CA 1
ATOM 2203 C C . LEU A 1 287 ? -14.397 7.435 7.489 1.00 88.12 287 LEU A C 1
ATOM 2205 O O . LEU A 1 287 ? -13.786 7.072 8.489 1.00 88.12 287 LEU A O 1
ATOM 2209 N N . PHE A 1 288 ? -13.924 8.365 6.677 1.00 87.38 288 PHE A N 1
ATOM 2210 C CA . PHE A 1 288 ? -12.722 9.137 6.944 1.00 87.38 288 PHE A CA 1
ATOM 2211 C C . PHE A 1 288 ? -13.097 10.386 7.731 1.00 87.38 288 PHE A C 1
ATOM 2213 O O . PHE A 1 288 ? -13.754 11.276 7.187 1.00 87.38 288 PHE A O 1
ATOM 2220 N N . VAL A 1 289 ? -12.676 10.451 8.992 1.00 87.50 289 VAL A N 1
ATOM 2221 C CA . VAL A 1 289 ? -12.813 11.630 9.851 1.00 87.50 289 VAL A CA 1
ATOM 2222 C C . VAL A 1 289 ? -11.458 12.299 9.967 1.00 87.50 289 VAL A C 1
ATOM 2224 O O . VAL A 1 289 ? -10.492 11.690 10.406 1.00 87.50 289 VAL A O 1
ATOM 2227 N N . ASP A 1 290 ? -11.381 13.547 9.553 1.00 87.25 290 ASP A N 1
ATOM 2228 C CA . ASP A 1 290 ? -10.133 14.258 9.346 1.00 87.25 290 ASP A CA 1
ATOM 2229 C C . ASP A 1 290 ? -10.084 15.519 10.209 1.00 87.25 290 ASP A C 1
ATOM 2231 O O . ASP A 1 290 ? -11.008 16.338 10.183 1.00 87.25 290 ASP A O 1
ATOM 2235 N N . ASN A 1 291 ? -8.997 15.667 10.966 1.00 86.75 291 ASN A N 1
ATOM 2236 C CA . ASN A 1 291 ? -8.610 16.920 11.593 1.00 86.75 291 ASN A CA 1
ATOM 2237 C C . ASN A 1 291 ? -7.483 17.571 10.771 1.00 86.75 291 ASN A C 1
ATOM 2239 O O . ASN A 1 291 ? -6.312 17.214 10.949 1.00 86.75 291 ASN A O 1
ATOM 2243 N N . PRO A 1 292 ? -7.812 18.551 9.910 1.00 84.44 292 PRO A N 1
ATOM 2244 C CA . PRO A 1 292 ? -6.824 19.225 9.076 1.00 84.44 292 PRO A CA 1
ATOM 2245 C C . PRO A 1 292 ? -5.957 20.228 9.857 1.00 84.44 292 PRO A C 1
ATOM 2247 O O . PRO A 1 292 ? -4.987 20.746 9.304 1.00 84.44 292 PRO A O 1
ATOM 2250 N N . ASP A 1 293 ? -6.302 20.544 11.111 1.00 84.75 293 ASP A N 1
ATOM 2251 C CA . ASP A 1 293 ? -5.612 21.557 11.913 1.00 84.75 293 ASP A CA 1
ATOM 2252 C C . ASP A 1 293 ? -4.170 21.105 12.234 1.00 84.75 293 ASP A C 1
ATOM 2254 O O . ASP A 1 293 ? -3.976 20.007 12.761 1.00 84.75 293 ASP A O 1
ATOM 2258 N N . PRO A 1 294 ? -3.135 21.908 11.924 1.00 80.62 294 PRO A N 1
ATOM 2259 C CA . PRO A 1 294 ? -1.738 21.526 12.129 1.00 80.62 294 PRO A CA 1
ATOM 2260 C C . PRO A 1 294 ? -1.263 21.633 13.581 1.00 80.62 294 PRO A C 1
ATOM 2262 O O . PRO A 1 294 ? -0.225 21.061 13.912 1.00 80.62 294 PRO A O 1
ATOM 2265 N N . GLY A 1 295 ? -1.983 22.354 14.445 1.00 82.00 295 GLY A N 1
ATOM 2266 C CA . GLY A 1 295 ? -1.529 22.656 15.805 1.00 82.00 295 GLY A CA 1
ATOM 2267 C C . GLY A 1 295 ? -2.474 22.220 16.918 1.00 82.00 295 GLY A C 1
ATOM 2268 O O . GLY A 1 295 ? -2.049 22.150 18.071 1.00 82.00 295 GLY A O 1
ATOM 2269 N N . ARG A 1 296 ? -3.740 21.929 16.611 1.00 85.69 296 ARG A N 1
ATOM 2270 C CA . ARG A 1 296 ? -4.781 21.754 17.628 1.00 85.69 296 ARG A CA 1
ATOM 2271 C C . ARG A 1 296 ? -5.421 20.371 17.607 1.00 85.69 296 ARG A C 1
ATOM 2273 O O . ARG A 1 296 ? -5.864 19.884 16.571 1.00 85.69 296 ARG A O 1
ATOM 2280 N N . THR A 1 297 ? -5.547 19.789 18.795 1.00 86.25 297 THR A N 1
ATOM 2281 C CA . THR A 1 297 ? -6.448 18.661 19.048 1.00 86.25 297 THR A CA 1
ATOM 2282 C C . THR A 1 297 ? -7.894 19.151 19.027 1.00 86.25 297 THR A C 1
ATOM 2284 O O . THR A 1 297 ? -8.231 20.124 19.705 1.00 86.25 297 THR A O 1
ATOM 2287 N N . VAL A 1 298 ? -8.749 18.484 18.258 1.00 86.88 298 VAL A N 1
ATOM 2288 C CA . VAL A 1 298 ? -10.159 18.844 18.075 1.00 86.88 298 VAL A CA 1
ATOM 2289 C C . VAL A 1 298 ? -11.040 17.737 18.631 1.00 86.88 298 VAL A C 1
ATOM 2291 O O . VAL A 1 298 ? -10.843 16.572 18.299 1.00 86.88 298 VAL A O 1
ATOM 2294 N N . THR A 1 299 ? -12.037 18.108 19.432 1.00 88.25 299 THR A N 1
ATOM 2295 C CA . THR A 1 299 ? -13.125 17.219 19.857 1.00 88.25 299 THR A CA 1
ATOM 2296 C C . THR A 1 299 ? -14.416 17.702 19.220 1.00 88.25 299 THR A C 1
ATOM 2298 O O . THR A 1 299 ? -14.779 18.863 19.398 1.00 88.25 299 THR A O 1
ATOM 2301 N N . GLY A 1 300 ? -15.095 16.819 18.494 1.00 88.88 300 GLY A N 1
ATOM 2302 C CA . GLY A 1 300 ? -16.362 17.109 17.833 1.00 88.88 300 GLY A CA 1
ATOM 2303 C C . GLY A 1 300 ? -17.186 15.847 17.606 1.00 88.88 300 GLY A C 1
ATOM 2304 O O . GLY A 1 300 ? -16.999 14.845 18.286 1.00 88.88 300 GLY A O 1
ATOM 2305 N N . SER A 1 301 ? -18.104 15.886 16.647 1.00 88.06 301 SER A N 1
ATOM 2306 C CA . SER A 1 301 ? -19.007 14.782 16.301 1.00 88.06 301 SER A CA 1
ATOM 2307 C C . SER A 1 301 ? -19.127 14.632 14.785 1.00 88.06 301 SER A C 1
ATOM 2309 O O . SER A 1 301 ? -18.900 15.588 14.042 1.00 88.06 301 SER A O 1
ATOM 2311 N N . VAL A 1 302 ? -19.498 13.438 14.322 1.00 88.56 302 VAL A N 1
ATOM 2312 C CA . VAL A 1 302 ? -19.743 13.114 12.911 1.00 88.56 302 VAL A CA 1
ATOM 2313 C C . VAL A 1 302 ? -21.058 12.354 12.798 1.00 88.56 302 VAL A C 1
ATOM 2315 O O . VAL A 1 302 ? -21.109 11.146 13.006 1.00 88.56 302 VAL A O 1
ATOM 2318 N N . ALA A 1 303 ? -22.148 13.046 12.481 1.00 83.44 303 ALA A N 1
ATOM 2319 C CA . ALA A 1 303 ? -23.472 12.432 12.448 1.00 83.44 303 ALA A CA 1
ATOM 2320 C C . ALA A 1 303 ? -23.701 11.619 11.154 1.00 83.44 303 ALA A C 1
ATOM 2322 O O . ALA A 1 303 ? -23.312 12.080 10.078 1.00 83.44 303 ALA A O 1
ATOM 2323 N N . PRO A 1 304 ? -24.392 10.462 11.217 1.00 84.12 304 PRO A N 1
ATOM 2324 C CA . PRO A 1 304 ? -24.967 9.808 12.404 1.00 84.12 304 PRO A CA 1
ATOM 2325 C C . PRO A 1 304 ? -24.006 8.829 13.113 1.00 84.12 304 PRO A C 1
ATOM 2327 O O . PRO A 1 304 ? -24.440 8.050 13.953 1.00 84.12 304 PRO A O 1
ATOM 2330 N N . TYR A 1 305 ? -22.730 8.830 12.741 1.00 82.62 305 TYR A N 1
ATOM 2331 C CA . TYR A 1 305 ? -21.778 7.762 13.028 1.00 82.62 305 TYR A CA 1
ATOM 2332 C C . TYR A 1 305 ? -21.123 7.861 14.407 1.00 82.62 305 TYR A C 1
ATOM 2334 O O . TYR A 1 305 ? -21.197 6.932 15.206 1.00 82.62 305 TYR A O 1
ATOM 2342 N N . LEU A 1 306 ? -20.487 8.997 14.686 1.00 82.56 306 LEU A N 1
ATOM 2343 C CA . LEU A 1 306 ? -19.681 9.221 15.878 1.00 82.56 306 LEU A CA 1
ATOM 2344 C C . LEU A 1 306 ? -20.285 10.385 16.671 1.00 82.56 306 LEU A C 1
ATOM 2346 O O . LEU A 1 306 ? -20.167 11.535 16.244 1.00 82.56 306 LEU A O 1
ATOM 2350 N N . PRO A 1 307 ? -20.954 10.125 17.808 1.00 80.44 307 PRO A N 1
ATOM 2351 C CA . PRO A 1 307 ? -21.535 11.189 18.626 1.00 80.44 307 PRO A CA 1
ATOM 2352 C C . PRO A 1 307 ? -20.465 12.070 19.285 1.00 80.44 307 PRO A C 1
ATOM 2354 O O . PRO A 1 307 ? -20.736 13.232 19.567 1.00 80.44 307 PRO A O 1
ATOM 2357 N N . GLU A 1 308 ? -19.264 11.532 19.499 1.00 82.81 308 GLU A N 1
ATOM 2358 C CA . GLU A 1 308 ? -18.093 12.250 19.994 1.00 82.81 308 GLU A CA 1
ATOM 2359 C C . GLU A 1 308 ? -16.825 11.590 19.431 1.00 82.81 308 GLU A C 1
ATOM 2361 O O . GLU A 1 308 ? -16.723 10.363 19.395 1.00 82.81 308 GLU A O 1
ATOM 2366 N N . VAL A 1 309 ? -15.875 12.397 18.964 1.00 81.81 309 VAL A N 1
ATOM 2367 C CA . VAL A 1 309 ? -14.562 11.966 18.479 1.00 81.81 309 VAL A CA 1
ATOM 2368 C C . VAL A 1 309 ? -13.536 13.066 18.748 1.00 81.81 309 VAL A C 1
ATOM 2370 O O . VAL A 1 309 ? -13.769 14.235 18.437 1.00 81.81 309 VAL A O 1
ATOM 2373 N N . THR A 1 310 ? -12.393 12.689 19.319 1.00 80.38 310 THR A N 1
ATOM 2374 C CA . THR A 1 310 ? -11.241 13.574 19.529 1.00 80.38 310 THR A CA 1
ATOM 2375 C C . THR A 1 310 ? -10.122 13.156 18.594 1.00 80.38 310 THR A C 1
ATOM 2377 O O . THR A 1 310 ? -9.743 11.991 18.617 1.00 80.38 310 THR A O 1
ATOM 2380 N N . LEU A 1 311 ? -9.584 14.081 17.798 1.00 79.06 311 LEU A N 1
ATOM 2381 C CA . LEU A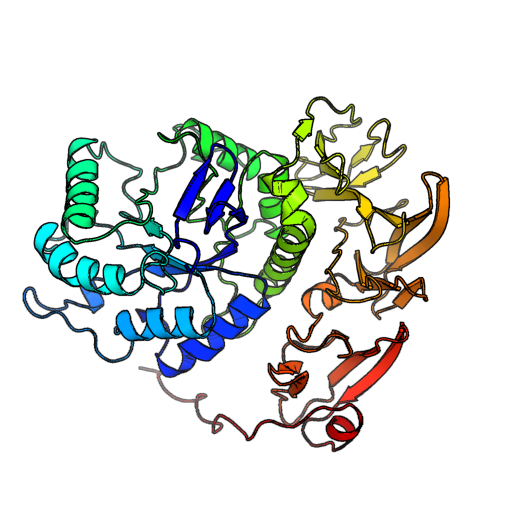 1 311 ? -8.452 13.851 16.899 1.00 79.06 311 LEU A CA 1
ATOM 2382 C C . LEU A 1 311 ? -7.331 14.850 17.182 1.00 79.06 311 LEU A C 1
ATOM 2384 O O . LEU A 1 311 ? -7.573 16.052 17.308 1.00 79.06 311 LEU A O 1
ATOM 2388 N N . GLY A 1 312 ? -6.094 14.353 17.242 1.00 78.00 312 GLY A N 1
ATOM 2389 C CA . GLY A 1 312 ? -4.900 15.193 17.323 1.00 78.00 312 GLY A CA 1
ATOM 2390 C C . GLY A 1 312 ? -4.690 16.037 16.056 1.00 78.00 312 GLY A C 1
ATOM 2391 O O . GLY A 1 312 ? -5.403 15.850 15.066 1.00 78.00 312 GLY A O 1
ATOM 2392 N N . PRO A 1 313 ? -3.726 16.972 16.066 1.00 80.69 313 PRO A N 1
ATOM 2393 C CA . PRO A 1 313 ? -3.398 17.769 14.887 1.00 80.69 313 PRO A CA 1
ATOM 2394 C C . PRO A 1 313 ? -2.965 16.882 13.712 1.00 80.69 313 PRO A C 1
ATOM 2396 O O . PRO A 1 313 ? -2.274 15.887 13.941 1.00 80.69 313 PRO A O 1
ATOM 2399 N N . ARG A 1 314 ? -3.340 17.242 12.475 1.00 78.19 314 ARG A N 1
ATOM 2400 C CA . ARG A 1 314 ? -3.036 16.488 11.237 1.00 78.19 314 ARG A CA 1
ATOM 2401 C C . ARG A 1 314 ? -3.248 14.988 11.411 1.00 78.19 314 ARG A C 1
ATOM 2403 O O . ARG A 1 314 ? -2.342 14.182 11.231 1.00 78.19 314 ARG A O 1
ATOM 2410 N N . THR A 1 315 ? -4.453 14.627 11.831 1.00 75.12 315 THR A N 1
ATOM 2411 C CA . THR A 1 315 ? -4.815 13.235 12.082 1.00 75.12 315 THR A CA 1
ATOM 2412 C C . THR A 1 315 ? -6.056 12.865 11.291 1.00 75.12 315 THR A C 1
ATOM 2414 O O . THR A 1 315 ? -7.036 13.607 11.276 1.00 75.12 315 THR A O 1
ATOM 2417 N N . LEU A 1 316 ? -6.024 11.691 10.663 1.00 78.75 316 LEU A N 1
ATOM 2418 C CA . LEU A 1 316 ? -7.145 11.141 9.918 1.00 78.75 316 LEU A CA 1
ATOM 2419 C C . LEU A 1 316 ? -7.504 9.762 10.469 1.00 78.75 316 LEU A C 1
ATOM 2421 O O . LEU A 1 316 ? -6.681 8.854 10.501 1.00 78.75 316 LEU A O 1
ATOM 2425 N N . LEU A 1 317 ? -8.756 9.609 10.881 1.00 80.12 317 LEU A N 1
ATOM 2426 C CA . LEU A 1 317 ? -9.340 8.381 11.394 1.00 80.12 317 LEU A CA 1
ATOM 2427 C C . LEU A 1 317 ? -10.154 7.688 10.291 1.00 80.12 317 LEU A C 1
ATOM 2429 O O . LEU A 1 317 ? -11.221 8.184 9.927 1.00 80.12 317 LEU A O 1
ATOM 2433 N N . PRO A 1 318 ? -9.705 6.534 9.773 1.00 80.38 318 PRO A N 1
ATOM 2434 C CA . PRO A 1 318 ? -10.533 5.656 8.960 1.00 80.38 318 PRO A CA 1
ATOM 2435 C C . PRO A 1 318 ? -11.383 4.756 9.872 1.00 80.38 318 PRO A C 1
ATOM 2437 O O . PRO A 1 318 ? -10.910 3.736 10.373 1.00 80.38 318 PRO A O 1
ATOM 2440 N N . TRP A 1 319 ? -12.639 5.132 10.108 1.00 83.38 319 TRP A N 1
ATOM 2441 C CA . TRP A 1 319 ? -13.610 4.311 10.830 1.00 83.38 319 TRP A CA 1
ATOM 2442 C C . TRP A 1 319 ? -14.257 3.292 9.893 1.00 83.38 319 TRP A C 1
ATOM 2444 O O . TRP A 1 319 ? -14.885 3.669 8.905 1.00 83.38 319 TRP A O 1
ATOM 2454 N N . VAL A 1 320 ? -14.114 2.004 10.206 1.00 79.81 320 VAL A N 1
ATOM 2455 C CA . VAL A 1 320 ? -14.646 0.913 9.381 1.00 79.81 320 VAL A CA 1
ATOM 2456 C C . VAL A 1 320 ? -15.929 0.370 9.995 1.00 79.81 320 VAL A C 1
ATOM 2458 O O . VAL A 1 320 ? -15.990 0.103 11.198 1.00 79.81 320 VAL A O 1
ATOM 2461 N N . HIS A 1 321 ? -16.958 0.209 9.169 1.00 81.69 321 HIS A N 1
ATOM 2462 C CA . HIS A 1 321 ? -18.266 -0.266 9.606 1.00 81.69 321 HIS A CA 1
ATOM 2463 C C . HIS A 1 321 ? -18.896 -1.206 8.581 1.00 81.69 321 HIS A C 1
ATOM 2465 O O . HIS A 1 321 ? -18.657 -1.101 7.378 1.00 81.69 321 HIS A O 1
ATOM 2471 N N . ASP A 1 322 ? -19.729 -2.121 9.073 1.00 78.06 322 ASP A N 1
ATOM 2472 C CA . ASP A 1 322 ? -20.459 -3.104 8.271 1.00 78.06 322 ASP A CA 1
ATOM 2473 C C . ASP A 1 322 ? -19.547 -3.991 7.391 1.00 78.06 322 ASP A C 1
ATOM 2475 O O . ASP A 1 322 ? -19.954 -4.430 6.315 1.00 78.06 322 ASP A O 1
ATOM 2479 N N . VAL A 1 323 ? -18.305 -4.254 7.821 1.00 78.62 323 VAL A N 1
ATOM 2480 C CA . VAL A 1 323 ? -17.337 -5.066 7.056 1.00 78.62 323 VAL A CA 1
ATOM 2481 C C . VAL A 1 323 ? -17.505 -6.550 7.397 1.00 78.62 323 VAL A C 1
ATOM 2483 O O . VAL A 1 323 ? -17.392 -6.896 8.572 1.00 78.62 323 VAL A O 1
ATOM 2486 N N . PRO A 1 324 ? -17.747 -7.452 6.431 1.00 72.62 324 PRO A N 1
ATOM 2487 C CA . PRO A 1 324 ? -17.988 -8.867 6.719 1.00 72.62 324 PRO A CA 1
ATOM 2488 C C . PRO A 1 324 ? -16.732 -9.584 7.249 1.00 72.62 324 PRO A C 1
ATOM 2490 O O . PRO A 1 324 ? -15.647 -9.427 6.695 1.00 72.62 324 PRO A O 1
ATOM 2493 N N . LEU A 1 325 ? -16.895 -10.405 8.295 1.00 65.88 325 LEU A N 1
ATOM 2494 C CA . LEU A 1 325 ? -15.831 -11.180 8.970 1.00 65.88 325 LEU A CA 1
ATOM 2495 C C . LEU A 1 325 ? -15.900 -12.697 8.690 1.00 65.88 325 LEU A C 1
ATOM 2497 O O . LEU A 1 325 ? -15.497 -13.516 9.522 1.00 65.88 325 LEU A O 1
ATOM 2501 N N . GLY A 1 326 ? -16.488 -13.087 7.558 1.00 61.97 326 GLY A N 1
ATOM 2502 C CA . GLY A 1 326 ? -16.614 -14.484 7.140 1.00 61.97 326 GLY A CA 1
ATOM 2503 C C . GLY A 1 326 ? -17.954 -14.807 6.464 1.00 61.97 326 GLY A C 1
ATOM 2504 O O . GLY A 1 326 ? -18.708 -13.895 6.130 1.00 61.97 326 GLY A O 1
ATOM 2505 N N . PRO A 1 327 ? -18.258 -16.103 6.249 1.00 53.88 327 PRO A N 1
ATOM 2506 C CA . PRO A 1 327 ? -19.469 -16.563 5.557 1.00 53.88 327 PRO A CA 1
ATOM 2507 C C . PRO A 1 327 ? -20.759 -16.492 6.394 1.00 53.88 327 PRO A C 1
ATOM 2509 O O . PRO A 1 327 ? -21.845 -16.683 5.855 1.00 53.88 327 PRO A O 1
ATOM 2512 N N . ALA A 1 328 ? -20.664 -16.235 7.701 1.00 54.06 328 ALA A N 1
ATOM 2513 C CA . ALA A 1 328 ? -21.820 -15.916 8.538 1.00 54.06 328 ALA A CA 1
ATOM 2514 C C . ALA A 1 328 ? -22.107 -14.411 8.452 1.00 54.06 328 ALA A C 1
ATOM 2516 O O . ALA A 1 328 ? -21.150 -13.657 8.313 1.00 54.06 328 ALA A O 1
ATOM 2517 N N . ASP A 1 329 ? -23.369 -13.980 8.597 1.00 59.62 329 ASP A N 1
ATOM 2518 C CA . ASP A 1 329 ? -23.848 -12.577 8.634 1.00 59.62 329 ASP A CA 1
ATOM 2519 C C . ASP A 1 329 ? -23.257 -11.747 9.803 1.00 59.62 329 ASP A C 1
ATOM 2521 O O . ASP A 1 329 ? -23.972 -11.136 10.605 1.00 59.62 329 ASP A O 1
ATOM 2525 N N . ARG A 1 330 ? -21.934 -11.779 9.952 1.00 63.66 330 ARG A N 1
ATOM 2526 C CA . ARG A 1 330 ? -21.127 -11.167 10.991 1.00 63.66 330 ARG A CA 1
ATOM 2527 C C . ARG A 1 330 ? -20.353 -10.024 10.384 1.00 63.66 330 ARG A C 1
ATOM 2529 O O . ARG A 1 330 ? -19.585 -10.215 9.440 1.00 63.66 330 ARG A O 1
ATOM 2536 N N . TYR A 1 331 ? -20.515 -8.860 10.988 1.00 66.75 331 TYR A N 1
ATOM 2537 C CA . TYR A 1 331 ? -19.877 -7.646 10.520 1.00 66.75 331 TYR A CA 1
ATOM 2538 C C . TYR A 1 331 ? -19.047 -7.010 11.625 1.00 66.75 331 TYR A C 1
ATOM 2540 O O . TYR A 1 331 ? -19.393 -7.067 12.807 1.00 66.75 331 TYR A O 1
ATOM 2548 N N . LEU A 1 332 ? -17.950 -6.383 11.227 1.00 68.38 332 LEU A N 1
ATOM 2549 C CA . LEU A 1 332 ? -17.117 -5.568 12.084 1.00 68.38 332 LEU A CA 1
ATOM 2550 C C . LEU A 1 332 ? -17.550 -4.110 11.987 1.00 68.38 332 LEU A C 1
ATOM 2552 O O . LEU A 1 332 ? -17.613 -3.536 10.898 1.00 68.38 332 LEU A O 1
ATOM 2556 N N . SER A 1 333 ? -17.751 -3.504 13.150 1.00 62.88 333 SER A N 1
ATOM 2557 C CA . SER A 1 333 ? -17.685 -2.060 13.323 1.00 62.88 333 SER A CA 1
ATOM 2558 C C . SER A 1 333 ? -16.581 -1.764 14.322 1.00 62.88 333 SER A C 1
ATOM 2560 O O . SER A 1 333 ? -16.665 -2.163 15.484 1.00 62.88 333 SER A O 1
ATOM 2562 N N . ALA A 1 334 ? -15.544 -1.064 13.883 1.00 59.00 334 ALA A N 1
ATOM 2563 C CA . ALA A 1 334 ? -14.397 -0.761 14.722 1.00 59.00 334 ALA A CA 1
ATOM 2564 C C . ALA A 1 334 ? -13.922 0.665 14.469 1.00 59.00 334 ALA A C 1
ATOM 2566 O O . ALA A 1 334 ? -13.578 1.018 13.341 1.00 59.00 334 ALA A O 1
ATOM 2567 N N . TYR A 1 335 ? -13.859 1.465 15.537 1.00 59.12 335 TYR A N 1
ATOM 2568 C CA . TYR A 1 335 ? -13.041 2.674 15.569 1.00 59.12 335 TYR A CA 1
ATOM 2569 C C . TYR A 1 335 ? -11.907 2.461 16.564 1.00 59.12 335 TYR A C 1
ATOM 2571 O O . TYR A 1 335 ? -12.136 2.063 17.704 1.00 59.12 335 TYR A O 1
ATOM 2579 N N . ALA A 1 336 ? -10.682 2.744 16.140 1.00 48.19 336 ALA A N 1
ATOM 2580 C CA . ALA A 1 336 ? -9.571 2.933 17.056 1.00 48.19 336 ALA A CA 1
ATOM 2581 C C . ALA A 1 336 ? -9.315 4.441 17.144 1.00 48.19 336 ALA A C 1
ATOM 2583 O O . ALA A 1 336 ? -8.843 5.052 16.191 1.00 48.19 336 ALA A O 1
ATOM 2584 N N . GLY A 1 337 ? -9.768 5.055 18.240 1.00 39.12 337 GLY A N 1
ATOM 2585 C CA . GLY A 1 337 ? -9.708 6.497 18.464 1.00 39.12 337 GLY A CA 1
ATOM 2586 C C . GLY A 1 337 ? -10.275 6.887 19.832 1.00 39.12 337 GLY A C 1
ATOM 2587 O O . GLY A 1 337 ? -11.280 6.341 20.278 1.00 39.12 337 GLY A O 1
ATOM 2588 N N . LEU A 1 338 ? -9.587 7.818 20.491 1.00 29.47 338 LEU A N 1
ATOM 2589 C CA . LEU A 1 338 ? -9.674 8.221 21.897 1.00 29.47 338 LEU A CA 1
ATOM 2590 C C . LEU A 1 338 ? -11.082 8.469 22.481 1.00 29.47 338 LEU A C 1
ATOM 2592 O O . LEU A 1 338 ? -11.789 9.386 22.073 1.00 29.47 338 LEU A O 1
ATOM 2596 N N . VAL A 1 339 ? -11.399 7.776 23.585 1.00 26.80 339 VAL A N 1
ATOM 2597 C CA . VAL A 1 339 ? -12.334 8.272 24.615 1.00 26.80 339 VAL A CA 1
ATOM 2598 C C . VAL A 1 339 ? -11.521 9.109 25.617 1.00 26.80 339 VAL A C 1
ATOM 2600 O O . VAL A 1 339 ? -11.024 8.580 26.610 1.00 26.80 339 VAL A O 1
ATOM 2603 N N . LYS A 1 340 ? -11.376 10.413 25.327 1.00 30.41 340 LYS A N 1
ATOM 2604 C CA . LYS A 1 340 ? -10.864 11.483 26.216 1.00 30.41 340 LYS A CA 1
ATOM 2605 C C . LYS A 1 340 ? -9.390 11.367 26.678 1.00 30.41 340 LYS A C 1
ATOM 2607 O O . LYS A 1 340 ? -9.119 10.871 27.770 1.00 30.41 340 LYS A O 1
ATOM 2612 N N . SER A 1 341 ? -8.441 11.905 25.898 1.00 25.34 341 SER A N 1
ATOM 2613 C CA . SER A 1 341 ? -7.064 12.246 26.336 1.00 25.34 341 SER A CA 1
ATOM 2614 C C . SER A 1 341 ? -6.350 13.179 25.329 1.00 25.34 341 SER A C 1
ATOM 2616 O O . SER A 1 341 ? -6.744 13.244 24.167 1.00 25.34 341 SER A O 1
ATOM 2618 N N . ASP A 1 342 ? -5.313 13.898 25.781 1.00 28.20 342 ASP A N 1
ATOM 2619 C CA . ASP A 1 342 ? -4.542 14.912 25.030 1.00 28.20 342 ASP A CA 1
ATOM 2620 C C . ASP A 1 342 ? -3.464 14.325 24.077 1.00 28.20 342 ASP A C 1
ATOM 2622 O O . ASP A 1 342 ? -2.452 14.970 23.797 1.00 28.20 342 ASP A O 1
ATOM 2626 N N . ALA A 1 343 ? -3.641 13.093 23.584 1.00 25.81 343 ALA A N 1
ATOM 2627 C CA . ALA A 1 343 ? -2.661 12.386 22.749 1.00 25.81 343 ALA A CA 1
ATOM 2628 C C . ALA A 1 343 ? -3.078 12.275 21.263 1.00 25.81 343 ALA A C 1
ATOM 2630 O O . ALA A 1 343 ? -4.245 12.422 20.907 1.00 25.81 343 ALA A O 1
ATOM 2631 N N . ARG A 1 344 ? -2.086 12.068 20.382 1.00 32.62 344 ARG A N 1
ATOM 2632 C CA . ARG A 1 344 ? -2.234 11.935 18.916 1.00 32.62 344 ARG A CA 1
ATOM 2633 C C . ARG A 1 344 ? -2.803 10.552 18.547 1.00 32.62 344 ARG A C 1
ATOM 2635 O O . ARG A 1 344 ? -2.269 9.559 19.020 1.00 32.62 344 ARG A O 1
ATOM 2642 N N . VAL A 1 345 ? -3.822 10.520 17.681 1.00 28.91 345 VAL A N 1
ATOM 2643 C CA . VAL A 1 345 ? -4.708 9.362 17.396 1.00 28.91 345 VAL A CA 1
ATOM 2644 C C . VAL A 1 345 ? -4.238 8.528 16.192 1.00 28.91 345 VAL A C 1
ATOM 2646 O O . VAL A 1 345 ? -3.873 9.112 15.177 1.00 28.91 345 VAL A O 1
ATOM 2649 N N . LEU A 1 346 ? -4.326 7.184 16.252 1.00 43.75 346 LEU A N 1
ATOM 2650 C CA . LEU A 1 346 ? -4.155 6.290 15.086 1.00 43.75 346 LEU A CA 1
ATOM 2651 C C . LEU A 1 346 ? -5.121 5.068 15.044 1.00 43.75 346 LEU A C 1
ATOM 2653 O O . LEU A 1 346 ? -5.268 4.340 16.016 1.00 43.75 346 LEU A O 1
ATOM 2657 N N . HIS A 1 347 ? -5.723 4.918 13.851 1.00 42.50 347 HIS A N 1
ATOM 2658 C CA . HIS A 1 347 ? -6.229 3.804 13.006 1.00 42.50 347 HIS A CA 1
ATOM 2659 C C . HIS A 1 347 ? -6.511 2.360 13.502 1.00 42.50 347 HIS A C 1
ATOM 2661 O O . HIS A 1 347 ? -5.807 1.763 14.304 1.00 42.50 347 HIS A O 1
ATOM 2667 N N . ALA A 1 348 ? -7.476 1.706 12.835 1.00 35.97 348 ALA A N 1
ATOM 2668 C CA . ALA A 1 348 ? -7.685 0.253 12.869 1.00 35.97 348 ALA A CA 1
ATOM 2669 C C . ALA A 1 348 ? -7.080 -0.433 11.622 1.00 35.97 348 ALA A C 1
ATOM 2671 O O . ALA A 1 348 ? -7.393 -0.049 10.495 1.00 35.97 348 ALA A O 1
ATOM 2672 N N . HIS A 1 349 ? -6.269 -1.482 11.804 1.00 39.81 349 HIS A N 1
ATOM 2673 C CA . HIS A 1 349 ? -5.800 -2.367 10.726 1.00 39.81 349 HIS A CA 1
ATOM 2674 C C . HIS A 1 349 ? -6.501 -3.707 10.772 1.00 39.81 349 HIS A C 1
ATOM 2676 O O . HIS A 1 349 ? -5.981 -4.668 11.332 1.00 39.81 349 HIS A O 1
ATOM 2682 N N . VAL A 1 350 ? -7.619 -3.844 10.077 1.00 42.72 350 VAL A N 1
ATOM 2683 C CA . VAL A 1 350 ? -8.041 -5.197 9.729 1.00 42.72 350 VAL A CA 1
ATOM 2684 C C . VAL A 1 350 ? -6.942 -5.753 8.811 1.00 42.72 350 VAL A C 1
ATOM 2686 O O . VAL A 1 350 ? -6.766 -5.241 7.714 1.00 42.72 350 VAL A O 1
ATOM 2689 N N . LEU A 1 351 ? -6.125 -6.702 9.270 1.00 39.62 351 LEU A N 1
ATOM 2690 C CA . LEU A 1 351 ? -5.330 -7.543 8.373 1.00 39.62 351 LEU A CA 1
ATOM 2691 C C . LEU A 1 351 ? -6.226 -8.740 8.072 1.00 39.62 351 LEU A C 1
ATOM 2693 O O . LEU A 1 351 ? -6.665 -9.374 9.029 1.00 39.62 351 LEU A O 1
ATOM 2697 N N . PRO A 1 352 ? -6.568 -9.026 6.810 1.00 37.28 352 PRO A N 1
ATOM 2698 C CA . PRO A 1 352 ? -7.368 -10.184 6.490 1.00 37.28 352 PRO A CA 1
ATOM 2699 C C . PRO A 1 352 ? -6.524 -11.415 6.797 1.00 37.28 352 PRO A C 1
ATOM 2701 O O . PRO A 1 352 ? -5.458 -11.600 6.215 1.00 37.28 352 PRO A O 1
ATOM 2704 N N . ASP A 1 353 ? -7.011 -12.245 7.711 1.00 42.94 353 ASP A N 1
ATOM 2705 C CA . ASP A 1 353 ? -6.688 -13.665 7.689 1.00 42.94 353 ASP A CA 1
ATOM 2706 C C . ASP A 1 353 ? -7.517 -14.287 6.545 1.00 42.94 353 ASP A C 1
ATOM 2708 O O . ASP A 1 353 ? -8.747 -14.143 6.566 1.00 42.94 353 ASP A O 1
ATOM 2712 N N . PRO A 1 354 ? -6.900 -14.881 5.505 1.00 37.47 354 PRO A N 1
ATOM 2713 C CA . PRO A 1 354 ? -7.621 -15.406 4.345 1.00 37.47 354 PRO A CA 1
ATOM 2714 C C . PRO A 1 354 ? -8.534 -16.619 4.625 1.00 37.47 354 PRO A C 1
ATOM 2716 O O . PRO A 1 354 ? -9.148 -17.121 3.681 1.00 37.47 354 PRO A O 1
ATOM 2719 N N . HIS A 1 355 ? -8.638 -17.102 5.869 1.00 45.34 355 HIS A N 1
ATOM 2720 C CA . HIS A 1 355 ? -9.108 -18.463 6.161 1.00 45.34 355 HIS A CA 1
ATOM 2721 C C . HIS A 1 355 ? -10.295 -18.539 7.140 1.00 45.34 355 HIS A C 1
ATOM 2723 O O . HIS A 1 355 ? -10.813 -17.508 7.572 1.00 45.34 355 HIS A O 1
ATOM 2729 N N . GLU A 1 356 ? -10.813 -19.756 7.401 1.00 36.53 356 GLU A N 1
ATOM 2730 C CA . GLU A 1 356 ? -12.031 -20.029 8.196 1.00 36.53 356 GLU A CA 1
ATOM 2731 C C . GLU A 1 356 ? -11.947 -19.435 9.613 1.00 36.53 356 GLU A C 1
ATOM 2733 O O . GLU A 1 356 ? -11.555 -20.078 10.583 1.00 36.53 356 GLU A O 1
ATOM 2738 N N . GLY A 1 357 ? -12.363 -18.174 9.705 1.00 51.34 357 GLY A N 1
ATOM 2739 C CA . GLY A 1 357 ? -12.303 -17.357 10.902 1.00 51.34 357 GLY A CA 1
ATOM 2740 C C . GLY A 1 357 ? -11.467 -16.102 10.690 1.00 51.34 357 GLY A C 1
ATOM 2741 O O . GLY A 1 357 ? -10.244 -16.148 10.654 1.00 51.34 357 GLY A O 1
ATOM 2742 N N . SER A 1 358 ? -12.113 -14.940 10.560 1.00 61.72 358 SER A N 1
ATOM 2743 C CA . SER A 1 358 ? -11.369 -13.693 10.370 1.00 61.72 358 SER A CA 1
ATOM 2744 C C . SER A 1 358 ? -10.649 -13.278 11.651 1.00 61.72 358 SER A C 1
ATOM 2746 O O . SER A 1 358 ? -11.293 -12.999 12.669 1.00 61.72 358 SER A O 1
ATOM 2748 N N . ARG A 1 359 ? -9.319 -13.171 11.587 1.00 70.19 359 ARG A N 1
ATOM 2749 C CA . ARG A 1 359 ? -8.538 -12.394 12.555 1.00 70.19 359 ARG A CA 1
ATOM 2750 C C . ARG A 1 359 ? -8.557 -10.934 12.136 1.00 70.19 359 ARG A C 1
ATOM 2752 O O . ARG A 1 359 ? -8.451 -10.597 10.963 1.00 70.19 359 ARG A O 1
ATOM 2759 N N . VAL A 1 360 ? -8.728 -10.065 13.113 1.00 73.38 360 VAL A N 1
ATOM 2760 C CA . VAL A 1 360 ? -8.781 -8.620 12.953 1.00 73.38 360 VAL A CA 1
ATOM 2761 C C . VAL A 1 360 ? -7.755 -8.032 13.892 1.00 73.38 360 VAL A C 1
ATOM 2763 O O . VAL A 1 360 ? -7.741 -8.367 15.074 1.00 73.38 360 VAL A O 1
ATOM 2766 N N . TYR A 1 361 ? -6.941 -7.110 13.399 1.00 75.88 361 TYR A N 1
ATOM 2767 C CA . TYR A 1 361 ? -6.015 -6.378 14.241 1.00 75.88 361 TYR A CA 1
ATOM 2768 C C . TYR A 1 361 ? -6.558 -4.960 14.443 1.00 75.88 361 TYR A C 1
ATOM 2770 O O . TYR A 1 361 ? -7.175 -4.338 13.584 1.00 75.88 361 TYR A O 1
ATOM 2778 N N . VAL A 1 362 ? -6.419 -4.435 15.641 1.00 76.62 362 VAL A N 1
ATOM 2779 C CA . VAL A 1 362 ? -6.713 -3.036 15.945 1.00 76.62 362 VAL A CA 1
ATOM 2780 C C . VAL A 1 362 ? -5.505 -2.509 16.678 1.00 76.62 362 VAL A C 1
ATOM 2782 O O . VAL A 1 362 ? -4.885 -3.249 17.441 1.00 76.62 362 VAL A O 1
ATOM 2785 N N . TYR A 1 363 ? -5.118 -1.267 16.433 1.00 77.38 363 TYR A N 1
ATOM 2786 C CA . TYR A 1 363 ? -3.943 -0.718 17.085 1.00 77.38 363 TYR A CA 1
ATOM 2787 C C . TYR A 1 363 ? -4.173 0.710 17.536 1.00 77.38 363 TYR A C 1
ATOM 2789 O O . TYR A 1 363 ? -5.113 1.360 17.104 1.00 77.38 363 TYR A O 1
ATOM 2797 N N . GLY A 1 364 ? -3.333 1.147 18.460 1.00 75.44 364 GLY A N 1
ATOM 2798 C CA . GLY A 1 364 ? -3.344 2.498 18.995 1.00 75.44 364 GLY A CA 1
ATOM 2799 C C . GLY A 1 364 ? -2.117 2.730 19.862 1.00 75.44 364 GLY A C 1
ATOM 2800 O O . GLY A 1 364 ? -1.332 1.811 20.133 1.00 75.44 364 GLY A O 1
ATOM 2801 N N . ALA A 1 365 ? -1.921 3.965 20.303 1.00 76.31 365 ALA A N 1
ATOM 2802 C CA . ALA A 1 365 ? -0.857 4.272 21.243 1.00 76.31 365 ALA A CA 1
ATOM 2803 C C . ALA A 1 365 ? -1.173 3.659 22.624 1.00 76.31 365 ALA A C 1
ATOM 2805 O O . ALA A 1 365 ? -2.334 3.616 23.037 1.00 76.31 365 ALA A O 1
ATOM 2806 N N . PRO A 1 366 ? -0.166 3.185 23.381 1.00 81.69 366 PRO A N 1
ATOM 2807 C CA . PRO A 1 366 ? -0.396 2.670 24.727 1.00 81.69 366 PRO A CA 1
ATOM 2808 C C . PRO A 1 366 ? -1.165 3.664 25.615 1.00 81.69 366 PRO A C 1
ATOM 2810 O O . PRO A 1 366 ? -0.799 4.833 25.717 1.00 81.69 366 PRO A O 1
ATOM 2813 N N . GLY A 1 367 ? -2.223 3.188 26.272 1.00 77.69 367 GLY A N 1
ATOM 2814 C CA . GLY A 1 367 ? -3.137 3.982 27.097 1.00 77.69 367 GLY A CA 1
ATOM 2815 C C . GLY A 1 367 ? -4.368 4.516 26.358 1.00 77.69 367 GLY A C 1
ATOM 2816 O O . GLY A 1 367 ? -5.345 4.884 27.015 1.00 77.69 367 GLY A O 1
ATOM 2817 N N . GLU A 1 368 ? -4.370 4.521 25.022 1.00 74.19 368 GLU A N 1
ATOM 2818 C CA . GLU A 1 368 ? -5.556 4.873 24.242 1.00 74.19 368 GLU A CA 1
ATOM 2819 C C . GLU A 1 368 ? -6.651 3.817 24.375 1.00 74.19 368 GLU A C 1
ATOM 2821 O O . GLU A 1 368 ? -6.394 2.645 24.663 1.00 74.19 368 GLU A O 1
ATOM 2826 N N . ARG A 1 369 ? -7.896 4.250 24.154 1.00 75.00 369 ARG A N 1
ATOM 2827 C CA . ARG A 1 369 ? -9.080 3.399 24.250 1.00 75.00 369 ARG A CA 1
ATOM 2828 C C . ARG A 1 369 ? -9.816 3.328 22.926 1.00 75.00 369 ARG A C 1
ATOM 2830 O O . ARG A 1 369 ? -9.921 4.335 22.235 1.00 75.00 369 ARG A O 1
ATOM 2837 N N . ALA A 1 370 ? -10.368 2.160 22.634 1.00 73.25 370 ALA A N 1
ATOM 2838 C CA . ALA A 1 370 ? -11.191 1.895 21.463 1.00 73.25 370 ALA A CA 1
ATOM 2839 C C . ALA A 1 370 ? -12.409 1.053 21.851 1.00 73.25 370 ALA A C 1
ATOM 2841 O O . ALA A 1 370 ? -12.330 0.236 22.771 1.00 73.25 370 ALA A O 1
ATOM 2842 N N . GLU A 1 371 ? -13.518 1.223 21.133 1.00 75.31 371 GLU A N 1
ATOM 2843 C CA . GLU A 1 371 ? -14.636 0.283 21.182 1.00 75.31 371 GLU A CA 1
ATOM 2844 C C . GLU A 1 371 ? -14.669 -0.515 19.876 1.00 75.31 371 GLU A C 1
ATOM 2846 O O . GLU A 1 371 ? -14.744 0.039 18.776 1.00 75.31 371 GLU A O 1
ATOM 2851 N N . VAL A 1 372 ? -14.620 -1.839 20.006 1.00 76.06 372 VAL A N 1
ATOM 2852 C CA . VAL A 1 372 ? -14.784 -2.769 18.889 1.00 76.06 372 VAL A CA 1
ATOM 2853 C C . VAL A 1 372 ? -16.099 -3.502 19.065 1.00 76.06 372 VAL A C 1
ATOM 2855 O O . VAL A 1 372 ? -16.359 -4.069 20.125 1.00 76.06 372 VAL A O 1
ATOM 2858 N N . VAL A 1 373 ? -16.921 -3.504 18.022 1.00 74.19 373 VAL A N 1
ATOM 2859 C CA . VAL A 1 373 ? -18.263 -4.077 18.054 1.00 74.19 373 VAL A CA 1
ATOM 2860 C C . VAL A 1 373 ? -18.408 -5.113 16.946 1.00 74.19 373 VAL A C 1
ATOM 2862 O O . VAL A 1 373 ? -18.230 -4.818 15.763 1.00 74.19 373 VAL A O 1
ATOM 2865 N N . LEU A 1 374 ? -18.767 -6.331 17.343 1.00 73.25 374 LEU A N 1
ATOM 2866 C CA . LEU A 1 374 ? -19.152 -7.413 16.449 1.00 73.25 374 LEU A CA 1
ATOM 2867 C C . LEU A 1 374 ? -20.667 -7.385 16.272 1.00 73.25 374 LEU A C 1
ATOM 2869 O O . LEU A 1 374 ? -21.418 -7.499 17.238 1.00 73.25 374 LEU A O 1
ATOM 2873 N N . TRP A 1 375 ? -21.117 -7.246 15.035 1.00 72.44 375 TRP A N 1
ATOM 2874 C CA . TRP A 1 375 ? -22.526 -7.268 14.659 1.00 72.44 375 TRP A CA 1
ATOM 2875 C C . TRP A 1 375 ? -22.904 -8.647 14.133 1.00 72.44 375 TRP A C 1
ATOM 2877 O O . TRP A 1 375 ? -22.076 -9.325 13.524 1.00 72.44 375 TRP A O 1
ATOM 2887 N N . SER A 1 376 ? -24.152 -9.059 14.354 1.00 71.62 376 SER A N 1
ATOM 2888 C CA . SER A 1 376 ? -24.689 -10.324 13.846 1.00 71.62 376 SER A CA 1
ATOM 2889 C C . SER A 1 376 ? -26.128 -10.121 13.388 1.00 71.62 376 SER A C 1
ATOM 2891 O O . SER A 1 376 ? -26.959 -9.684 14.176 1.00 71.62 376 SER A O 1
ATOM 2893 N N . GLY A 1 377 ? -26.432 -10.427 12.124 1.00 66.81 377 GLY A N 1
ATOM 2894 C CA . GLY A 1 377 ? -27.798 -10.309 11.591 1.00 66.81 377 GLY A CA 1
ATOM 2895 C C . GLY A 1 377 ? -28.373 -8.884 11.632 1.00 66.81 377 GLY A C 1
ATOM 2896 O O . GLY A 1 377 ? -29.573 -8.713 11.816 1.00 66.81 377 GLY A O 1
ATOM 2897 N N . GLY A 1 378 ? -27.521 -7.858 11.510 1.00 66.44 378 GLY A N 1
ATOM 2898 C CA . GLY A 1 378 ? -27.922 -6.444 11.580 1.00 66.44 378 GLY A CA 1
ATOM 2899 C C . GLY A 1 378 ? -28.158 -5.907 12.997 1.00 66.44 378 GLY A C 1
ATOM 2900 O O . GLY A 1 378 ? -28.443 -4.722 13.158 1.00 66.44 378 GLY A O 1
ATOM 2901 N N . GLU A 1 379 ? -27.995 -6.738 14.027 1.00 72.44 379 GLU A N 1
ATOM 2902 C CA . GLU A 1 379 ? -28.090 -6.329 15.426 1.00 72.44 379 GLU A CA 1
ATOM 2903 C C . GLU A 1 379 ? -26.703 -6.121 16.043 1.00 72.44 379 GLU A C 1
ATOM 2905 O O . GLU A 1 379 ? -25.734 -6.827 15.729 1.00 72.44 379 GLU A O 1
ATOM 2910 N N . ARG A 1 380 ? -26.611 -5.133 16.944 1.00 75.19 380 ARG A N 1
ATOM 2911 C CA . ARG A 1 380 ? -25.398 -4.856 17.716 1.00 75.19 380 ARG A CA 1
ATOM 2912 C C . ARG A 1 380 ? -25.131 -6.051 18.627 1.00 75.19 380 ARG A C 1
ATOM 2914 O O . ARG A 1 380 ? -25.882 -6.282 19.570 1.00 75.19 380 ARG A O 1
ATOM 2921 N N . GLY A 1 381 ? -24.076 -6.803 18.334 1.00 73.19 381 GLY A N 1
ATOM 2922 C CA . GLY A 1 381 ? -23.675 -7.970 19.108 1.00 73.19 381 GLY A CA 1
ATOM 2923 C C . GLY A 1 381 ? -22.687 -7.609 20.214 1.00 73.19 381 GLY A C 1
ATOM 2924 O O . GLY A 1 381 ? -22.885 -6.657 20.970 1.00 73.19 381 GLY A O 1
ATOM 2925 N N . GLN A 1 382 ? -21.622 -8.400 20.342 1.00 75.50 382 GLN A N 1
ATOM 2926 C CA . GLN A 1 382 ? -20.639 -8.228 21.410 1.00 75.50 382 GLN A CA 1
ATOM 2927 C C . GLN A 1 382 ? -19.802 -6.960 21.196 1.00 75.50 382 GLN A C 1
ATOM 2929 O O . GLN A 1 382 ? -19.348 -6.689 20.087 1.00 75.50 382 GLN A O 1
ATOM 2934 N N . ALA A 1 383 ? -19.559 -6.212 22.272 1.00 76.81 383 ALA A N 1
ATOM 2935 C CA . ALA A 1 383 ? -18.688 -5.042 22.274 1.00 76.81 383 ALA A CA 1
ATOM 2936 C C . ALA A 1 383 ? -17.528 -5.244 23.258 1.00 76.81 383 ALA A C 1
ATOM 2938 O O . ALA A 1 383 ? -17.739 -5.696 24.384 1.00 76.81 383 ALA A O 1
ATOM 2939 N N . ALA A 1 384 ? -16.315 -4.890 22.839 1.00 75.06 384 ALA A N 1
ATOM 2940 C CA . ALA A 1 384 ? -15.115 -4.901 23.660 1.00 75.06 384 ALA A CA 1
ATOM 2941 C C . ALA A 1 384 ? -14.558 -3.484 23.747 1.00 75.06 384 ALA A C 1
ATOM 2943 O O . ALA A 1 384 ? -14.364 -2.813 22.733 1.00 75.06 384 ALA A O 1
ATOM 2944 N N . HIS A 1 385 ? -14.275 -3.055 24.973 1.00 78.94 385 HIS A N 1
ATOM 2945 C CA . HIS A 1 385 ? -13.546 -1.824 25.234 1.00 78.94 385 HIS A CA 1
ATOM 2946 C C . HIS A 1 385 ? -12.074 -2.181 25.392 1.00 78.94 385 HIS A C 1
ATOM 2948 O O . HIS A 1 385 ? -11.672 -2.800 26.376 1.00 78.94 385 HIS A O 1
ATOM 2954 N N . VAL A 1 386 ? -11.279 -1.814 24.399 1.00 77.00 386 VAL A N 1
ATOM 2955 C CA . VAL A 1 386 ? -9.846 -2.076 24.356 1.00 77.00 386 VAL A CA 1
ATOM 2956 C C . VAL A 1 386 ? -9.121 -0.892 24.973 1.00 77.00 386 VAL A C 1
ATOM 2958 O O . VAL A 1 386 ? -9.426 0.250 24.645 1.00 77.00 386 VAL A O 1
ATOM 2961 N N . THR A 1 387 ? -8.156 -1.157 25.854 1.00 84.31 387 THR A N 1
ATOM 2962 C CA . THR A 1 387 ? -7.121 -0.178 26.213 1.00 84.31 387 THR A CA 1
ATOM 2963 C C . THR A 1 387 ? -5.803 -0.692 25.661 1.00 84.31 387 THR A C 1
ATOM 2965 O O . THR A 1 387 ? -5.320 -1.729 26.112 1.00 84.31 387 THR A O 1
ATOM 2968 N N . PHE A 1 388 ? -5.239 0.001 24.676 1.00 82.88 388 PHE A N 1
ATOM 2969 C CA . PHE A 1 388 ? -4.011 -0.444 24.029 1.00 82.88 388 PHE A CA 1
ATOM 2970 C C . PHE A 1 388 ? -2.861 -0.456 25.038 1.00 82.88 388 PHE A C 1
ATOM 2972 O O . PHE A 1 388 ? -2.700 0.469 25.835 1.00 82.88 388 PHE A O 1
ATOM 2979 N N . ALA A 1 389 ? -2.061 -1.516 25.018 1.00 87.00 389 ALA A N 1
ATOM 2980 C CA . ALA A 1 389 ? -0.928 -1.695 25.914 1.00 87.00 389 ALA A CA 1
ATOM 2981 C C . ALA A 1 389 ? 0.363 -1.868 25.117 1.00 87.00 389 ALA A C 1
ATOM 2983 O O . ALA A 1 389 ? 0.353 -2.047 23.902 1.00 87.00 389 ALA A O 1
ATOM 2984 N N . THR A 1 390 ? 1.492 -1.842 25.819 1.00 86.50 390 THR A N 1
ATOM 2985 C CA . THR A 1 390 ? 2.793 -2.180 25.236 1.00 86.50 390 THR A CA 1
ATOM 2986 C C . THR A 1 390 ? 2.925 -3.663 24.900 1.00 86.50 390 THR A C 1
ATOM 2988 O O . THR A 1 390 ? 3.898 -4.027 24.262 1.00 86.50 390 THR A O 1
ATOM 2991 N N . THR A 1 391 ? 1.971 -4.511 25.287 1.00 87.62 391 THR A N 1
ATOM 2992 C CA . THR A 1 391 ? 1.900 -5.922 24.898 1.00 87.62 391 THR A CA 1
ATOM 2993 C C . THR A 1 391 ? 0.634 -6.187 24.077 1.00 87.62 391 THR A C 1
ATOM 2995 O O . THR A 1 391 ? -0.409 -5.595 24.375 1.00 87.62 391 THR A O 1
ATOM 2998 N N . PRO A 1 392 ? 0.689 -7.065 23.056 1.00 88.25 392 PRO A N 1
ATOM 2999 C CA . PRO A 1 392 ? -0.498 -7.509 22.330 1.00 88.25 392 PRO A CA 1
ATOM 3000 C C . PRO A 1 392 ? -1.551 -8.135 23.255 1.00 88.25 392 PRO A C 1
ATOM 3002 O O . PRO A 1 392 ? -1.215 -8.786 24.246 1.00 88.25 392 PRO A O 1
ATOM 3005 N N . GLN A 1 393 ? -2.830 -7.954 22.924 1.00 88.69 393 GLN A N 1
ATOM 3006 C CA . GLN A 1 393 ? -3.966 -8.467 23.695 1.00 88.69 393 GLN A CA 1
ATOM 3007 C C . GLN A 1 393 ? -5.036 -9.042 22.770 1.00 88.69 393 GLN A C 1
ATOM 3009 O O . GLN A 1 393 ? -5.303 -8.487 21.711 1.00 88.69 393 GLN A O 1
ATOM 3014 N N . VAL A 1 394 ? -5.707 -10.115 23.184 1.00 86.12 394 VAL A N 1
ATOM 3015 C CA . VAL A 1 394 ? -6.872 -10.652 22.464 1.00 86.12 394 VAL A CA 1
ATOM 3016 C C . VAL A 1 394 ? -8.136 -10.023 23.053 1.00 86.12 394 VAL A C 1
ATOM 3018 O O . VAL A 1 394 ? -8.496 -10.299 24.194 1.00 86.12 394 VAL A O 1
ATOM 3021 N N . ALA A 1 395 ? -8.785 -9.146 22.288 1.00 78.31 395 ALA A N 1
ATOM 3022 C CA . ALA A 1 395 ? -10.013 -8.448 22.674 1.00 78.31 395 ALA A CA 1
ATOM 3023 C C . ALA A 1 395 ? -11.265 -9.320 22.488 1.00 78.31 395 ALA A C 1
ATOM 3025 O O . ALA A 1 395 ? -12.195 -9.249 23.287 1.00 78.31 395 ALA A O 1
ATOM 3026 N N . PHE A 1 396 ? -11.268 -10.167 21.455 1.00 74.62 396 PHE A N 1
ATOM 3027 C CA . PHE A 1 396 ? -12.291 -11.184 21.225 1.00 74.62 396 PHE A CA 1
ATOM 3028 C C . PHE A 1 396 ? -11.621 -12.503 20.854 1.00 74.62 396 PHE A C 1
ATOM 3030 O O . PHE A 1 396 ? -10.825 -12.544 19.916 1.00 74.62 396 PHE A O 1
ATOM 3037 N N . ALA A 1 397 ? -11.964 -13.567 21.578 1.00 71.38 397 ALA A N 1
ATOM 3038 C CA . ALA A 1 397 ? -11.569 -14.937 21.271 1.00 71.38 397 ALA A CA 1
ATOM 3039 C C . ALA A 1 397 ? -12.795 -15.711 20.764 1.00 71.38 397 ALA A C 1
ATOM 3041 O O . ALA A 1 397 ? -13.879 -15.622 21.343 1.00 71.38 397 ALA A O 1
ATOM 3042 N N . GLY A 1 398 ? -12.640 -16.451 19.669 1.00 65.75 398 GLY A N 1
ATOM 3043 C CA . GLY A 1 398 ? -13.722 -17.186 19.017 1.00 65.75 398 GLY A CA 1
ATOM 3044 C C . GLY A 1 398 ? -13.407 -17.457 17.546 1.00 65.75 398 GLY A C 1
ATOM 3045 O O . GLY A 1 398 ? -12.268 -17.257 17.129 1.00 65.75 398 GLY A O 1
ATOM 3046 N N . PRO A 1 399 ? -14.408 -17.867 16.742 1.00 61.50 399 PRO A N 1
ATOM 3047 C CA . PRO A 1 399 ? -14.219 -18.087 15.308 1.00 61.50 399 PRO A CA 1
ATOM 3048 C C . PRO A 1 399 ? -13.738 -16.830 14.580 1.00 61.50 399 PRO A C 1
ATOM 3050 O O . PRO A 1 399 ? -13.034 -16.927 13.596 1.00 61.50 399 PRO A O 1
ATOM 3053 N N . SER A 1 400 ? -14.107 -15.644 15.066 1.00 66.81 400 SER A N 1
ATOM 3054 C CA . SER A 1 400 ? -13.526 -14.380 14.616 1.00 66.81 400 SER A CA 1
ATOM 3055 C C . SER A 1 400 ? -12.734 -13.803 15.782 1.00 66.81 400 SER A C 1
ATOM 3057 O O . SER A 1 400 ? -13.284 -13.661 16.878 1.00 66.81 400 SER A O 1
ATOM 3059 N N . GLN A 1 401 ? -11.460 -13.498 15.561 1.00 72.75 401 GLN A N 1
ATOM 3060 C CA . GLN A 1 401 ? -10.559 -13.003 16.600 1.00 72.75 401 GLN A CA 1
ATOM 3061 C C . GLN A 1 401 ? -10.311 -11.519 16.405 1.00 72.75 401 GLN A C 1
ATOM 3063 O O . GLN A 1 401 ? -10.141 -11.058 15.280 1.00 72.75 401 GLN A O 1
ATOM 3068 N N . VAL A 1 402 ? -10.238 -10.771 17.501 1.00 76.75 402 VAL A N 1
ATOM 3069 C CA . VAL A 1 402 ? -9.791 -9.376 17.463 1.00 76.75 402 VAL A CA 1
ATOM 3070 C C . VAL A 1 402 ? -8.591 -9.231 18.375 1.00 76.75 402 VAL A C 1
ATOM 3072 O O . VAL A 1 402 ? -8.677 -9.534 19.564 1.00 76.75 402 VAL A O 1
ATOM 3075 N N . VAL A 1 403 ? -7.488 -8.739 17.825 1.00 79.81 403 VAL A N 1
ATOM 3076 C CA . VAL A 1 403 ? -6.216 -8.560 18.518 1.00 79.81 403 VAL A CA 1
ATOM 3077 C C . VAL A 1 403 ? -5.880 -7.079 18.580 1.00 79.81 403 VAL A C 1
ATOM 3079 O O . VAL A 1 403 ? -5.766 -6.408 17.559 1.00 79.81 403 VAL A O 1
ATOM 3082 N N . ALA A 1 404 ? -5.719 -6.569 19.791 1.00 83.81 404 ALA A N 1
ATOM 3083 C CA . ALA A 1 404 ? -5.301 -5.210 20.068 1.00 83.81 404 ALA A CA 1
ATOM 3084 C C . ALA A 1 404 ? -3.777 -5.117 20.187 1.00 83.81 404 ALA A C 1
ATOM 3086 O O . ALA A 1 404 ? -3.157 -5.862 20.947 1.00 83.81 404 ALA A O 1
ATOM 3087 N N . LEU A 1 405 ? -3.180 -4.183 19.452 1.00 83.25 405 LEU A N 1
ATOM 3088 C CA . LEU A 1 405 ? -1.739 -3.972 19.350 1.00 83.25 405 LEU A CA 1
ATOM 3089 C C . LEU A 1 405 ? -1.370 -2.534 19.723 1.00 83.25 405 LEU A C 1
ATOM 3091 O O . LEU A 1 405 ? -2.155 -1.611 19.524 1.00 83.25 405 LEU A O 1
ATOM 3095 N N . SER A 1 406 ? -0.140 -2.305 20.184 1.00 83.69 406 SER A N 1
ATOM 3096 C CA . SER A 1 406 ? 0.414 -0.950 20.113 1.00 83.69 406 SER A CA 1
ATOM 3097 C C . SER A 1 406 ? 0.765 -0.588 18.666 1.00 83.69 406 SER A C 1
ATOM 3099 O O . SER A 1 406 ? 1.052 -1.474 17.856 1.00 83.69 406 SER A O 1
ATOM 3101 N N . THR A 1 407 ? 0.857 0.704 18.344 1.00 76.44 407 THR A N 1
ATOM 3102 C CA . THR A 1 407 ? 1.372 1.185 17.043 1.00 76.44 407 THR A CA 1
ATOM 3103 C C . THR A 1 407 ? 2.733 0.576 16.680 1.00 76.44 407 THR A C 1
ATOM 3105 O O . THR A 1 407 ? 2.987 0.241 15.522 1.00 76.44 407 THR A O 1
ATOM 3108 N N . GLN A 1 408 ? 3.591 0.358 17.682 1.00 79.31 408 GLN A N 1
ATOM 3109 C CA . GLN A 1 408 ? 4.896 -0.284 17.513 1.00 79.31 408 GLN A CA 1
ATOM 3110 C C . GLN A 1 408 ? 4.783 -1.752 17.068 1.00 79.31 408 GLN A C 1
ATOM 3112 O O . GLN A 1 408 ? 5.552 -2.187 16.211 1.00 79.31 408 GLN A O 1
ATOM 3117 N N . HIS A 1 409 ? 3.840 -2.506 17.642 1.00 81.94 409 HIS A N 1
ATOM 3118 C CA . HIS A 1 409 ? 3.603 -3.912 17.303 1.00 81.94 409 HIS A CA 1
ATOM 3119 C C . HIS A 1 409 ? 2.843 -4.071 15.984 1.00 81.94 409 HIS A C 1
ATOM 3121 O O . HIS A 1 409 ? 3.093 -5.021 15.251 1.00 81.94 409 HIS A O 1
ATOM 3127 N N . ALA A 1 410 ? 1.963 -3.129 15.640 1.00 77.12 410 ALA A N 1
ATOM 3128 C CA . ALA A 1 410 ? 1.216 -3.146 14.383 1.00 77.12 410 ALA A CA 1
ATOM 3129 C C . ALA A 1 410 ? 2.131 -3.110 13.144 1.00 77.12 410 ALA A C 1
ATOM 3131 O O . ALA A 1 410 ? 1.861 -3.778 12.150 1.00 77.12 410 ALA A O 1
ATOM 3132 N N . GLY A 1 411 ? 3.262 -2.399 13.222 1.00 74.19 411 GLY A N 1
ATOM 3133 C CA . GLY A 1 411 ? 4.294 -2.410 12.175 1.00 74.19 411 GLY A CA 1
ATOM 3134 C C . GLY A 1 411 ? 5.113 -3.706 12.095 1.00 74.19 411 GLY A C 1
ATOM 3135 O O . GLY A 1 411 ? 5.960 -3.826 11.214 1.00 74.19 411 GLY A O 1
ATOM 3136 N N . ARG A 1 412 ? 4.878 -4.650 13.009 1.00 81.19 412 ARG A N 1
ATOM 3137 C CA . ARG A 1 412 ? 5.714 -5.819 13.315 1.00 81.19 412 ARG A CA 1
ATOM 3138 C C . ARG A 1 412 ? 4.913 -7.121 13.381 1.00 81.19 412 ARG A C 1
ATOM 3140 O O . ARG A 1 412 ? 5.307 -8.071 14.048 1.00 81.19 412 ARG A O 1
ATOM 3147 N N . VAL A 1 413 ? 3.765 -7.144 12.705 1.00 77.31 413 VAL A N 1
ATOM 3148 C CA . VAL A 1 413 ? 2.930 -8.337 12.532 1.00 77.31 413 VAL A CA 1
ATOM 3149 C C . VAL A 1 413 ? 3.379 -9.085 11.282 1.00 77.31 413 VAL A C 1
ATOM 3151 O O . VAL A 1 413 ? 3.357 -8.515 10.192 1.00 77.31 413 VAL A O 1
ATOM 3154 N N . TRP A 1 414 ? 3.739 -10.354 11.421 1.00 72.62 414 TRP A N 1
ATOM 3155 C CA . TRP A 1 414 ? 4.239 -11.228 10.365 1.00 72.62 414 TRP A CA 1
ATOM 3156 C C . TRP A 1 414 ? 3.260 -12.379 10.136 1.00 72.62 414 TRP A C 1
ATOM 3158 O O . TRP A 1 414 ? 3.008 -13.181 11.037 1.00 72.62 414 TRP A O 1
ATOM 3168 N N . ILE A 1 415 ? 2.724 -12.449 8.920 1.00 67.25 415 ILE A N 1
ATOM 3169 C CA . ILE A 1 415 ? 1.745 -13.449 8.482 1.00 67.25 415 ILE A CA 1
ATOM 3170 C C . ILE A 1 415 ? 2.424 -14.330 7.430 1.00 67.25 415 ILE A C 1
ATOM 3172 O O . ILE A 1 415 ? 3.107 -13.806 6.547 1.00 67.25 415 ILE A O 1
ATOM 3176 N N . ALA A 1 416 ? 2.263 -15.649 7.528 1.00 59.59 416 ALA A N 1
ATOM 3177 C CA . ALA A 1 416 ? 2.683 -16.569 6.477 1.00 59.59 416 ALA A CA 1
ATOM 3178 C C . ALA A 1 416 ? 1.619 -16.578 5.367 1.00 59.59 416 ALA A C 1
ATOM 3180 O O . ALA A 1 416 ? 0.467 -16.906 5.623 1.00 59.59 416 ALA A O 1
ATOM 3181 N N . GLU A 1 417 ? 1.984 -16.199 4.140 1.00 54.16 417 GLU A N 1
ATOM 3182 C CA . GLU A 1 417 ? 1.023 -16.086 3.025 1.00 54.16 417 GLU A CA 1
ATOM 3183 C C . GLU A 1 417 ? 0.521 -17.447 2.502 1.00 54.16 417 GLU A C 1
ATOM 3185 O O . GLU A 1 417 ? -0.449 -17.493 1.750 1.00 54.16 417 GLU A O 1
ATOM 3190 N N . THR A 1 418 ? 1.193 -18.548 2.852 1.00 53.09 418 THR A N 1
ATOM 3191 C CA . THR A 1 418 ? 1.035 -19.862 2.206 1.00 53.09 418 THR A CA 1
ATOM 3192 C C . THR A 1 418 ? 0.352 -20.927 3.064 1.00 53.09 418 THR A C 1
ATOM 3194 O O . THR A 1 418 ? 0.013 -21.981 2.527 1.00 53.09 418 THR A O 1
ATOM 3197 N N . ASP A 1 419 ? 0.134 -20.681 4.359 1.00 57.78 419 ASP A N 1
ATOM 3198 C CA . ASP A 1 419 ? -0.467 -21.651 5.281 1.00 57.78 419 ASP A CA 1
ATOM 3199 C C . ASP A 1 419 ? -1.517 -20.993 6.181 1.00 57.78 419 ASP A C 1
ATOM 3201 O O . ASP A 1 419 ? -1.230 -20.113 6.991 1.00 57.78 419 ASP A O 1
ATOM 3205 N N . GLU A 1 420 ? -2.744 -21.482 6.042 1.00 52.59 420 GLU A N 1
ATOM 3206 C CA . GLU A 1 420 ? -3.937 -21.003 6.726 1.00 52.59 420 GLU A CA 1
ATOM 3207 C C . GLU A 1 420 ? -3.981 -21.267 8.222 1.00 52.59 420 GLU A C 1
ATOM 3209 O O . GLU A 1 420 ? -4.620 -20.541 8.986 1.00 52.59 420 GLU A O 1
ATOM 3214 N N . ASN A 1 421 ? -3.272 -22.305 8.648 1.00 59.31 421 ASN A N 1
ATOM 3215 C CA . ASN A 1 421 ? -3.165 -22.681 10.046 1.00 59.31 421 ASN A CA 1
ATOM 3216 C C . ASN A 1 421 ? -1.841 -22.210 10.652 1.00 59.31 421 ASN A C 1
ATOM 3218 O O . ASN A 1 421 ? -1.526 -22.568 11.791 1.00 59.31 421 ASN A O 1
ATOM 3222 N N . ALA A 1 422 ? -1.068 -21.388 9.936 1.00 61.84 422 ALA A N 1
ATOM 3223 C CA . ALA A 1 422 ? 0.133 -20.811 10.502 1.00 61.84 422 ALA A CA 1
ATOM 3224 C C . ALA A 1 422 ? -0.222 -19.854 11.656 1.00 61.84 422 ALA A C 1
ATOM 3226 O O . ALA A 1 422 ? -1.213 -19.104 11.610 1.00 61.84 422 ALA A O 1
ATOM 3227 N N . PRO A 1 423 ? 0.589 -19.845 12.726 1.00 67.81 423 PRO A N 1
ATOM 3228 C CA . PRO A 1 423 ? 0.479 -18.796 13.717 1.00 67.81 423 PRO A CA 1
ATOM 3229 C C . PRO A 1 423 ? 0.851 -17.442 13.091 1.00 67.81 423 PRO A C 1
ATOM 3231 O O . PRO A 1 423 ? 1.432 -17.353 12.014 1.00 67.81 423 PRO A O 1
ATOM 3234 N N . VAL A 1 424 ? 0.513 -16.356 13.772 1.00 75.06 424 VAL A N 1
ATOM 3235 C CA . VAL A 1 424 ? 0.963 -15.009 13.412 1.00 75.06 424 VAL A CA 1
ATOM 3236 C C . VAL A 1 424 ? 2.009 -14.577 14.421 1.00 75.06 424 VAL A C 1
ATOM 3238 O O . VAL A 1 424 ? 1.781 -14.678 15.628 1.00 75.06 424 VAL A O 1
ATOM 3241 N N . LEU A 1 425 ? 3.150 -14.089 13.936 1.00 75.44 425 LEU A N 1
ATOM 3242 C CA . LEU A 1 425 ? 4.169 -13.522 14.811 1.00 75.44 425 LEU A CA 1
ATOM 3243 C C . LEU A 1 425 ? 3.993 -12.025 14.942 1.00 75.44 425 LEU A C 1
ATOM 3245 O O . LEU A 1 425 ? 3.676 -11.325 13.987 1.00 75.44 425 LEU A O 1
ATOM 3249 N N . ILE A 1 426 ? 4.253 -11.529 16.138 1.00 78.62 426 ILE A N 1
ATOM 3250 C CA . ILE A 1 426 ? 4.299 -10.110 16.432 1.00 78.62 426 ILE A CA 1
ATOM 3251 C C . ILE A 1 426 ? 5.613 -9.882 17.173 1.00 78.62 426 ILE A C 1
ATOM 3253 O O . ILE A 1 426 ? 5.759 -10.290 18.325 1.00 78.62 426 ILE A O 1
ATOM 3257 N N . GLY A 1 427 ? 6.603 -9.309 16.498 1.00 77.06 427 GLY A N 1
ATOM 3258 C CA . GLY A 1 427 ? 7.979 -9.334 16.993 1.00 77.06 427 GLY A CA 1
ATOM 3259 C C . GLY A 1 427 ? 8.947 -8.502 16.154 1.00 77.06 427 GLY A C 1
ATOM 3260 O O . GLY A 1 427 ? 8.533 -7.904 15.163 1.00 77.06 427 GLY A O 1
ATOM 3261 N N . PRO A 1 428 ? 10.221 -8.418 16.565 1.00 74.44 428 PRO A N 1
ATOM 3262 C CA . PRO A 1 428 ? 11.210 -7.531 15.962 1.00 74.44 428 PRO A CA 1
ATOM 3263 C C . PRO A 1 428 ? 11.424 -7.805 14.471 1.00 74.44 428 PRO A C 1
ATOM 3265 O O . PRO A 1 428 ? 11.073 -8.862 13.956 1.00 74.44 428 PRO A O 1
ATOM 3268 N N . ASP A 1 429 ? 12.048 -6.837 13.810 1.00 73.12 429 ASP A N 1
ATOM 3269 C CA . ASP A 1 429 ? 12.293 -6.803 12.360 1.00 73.12 429 ASP A CA 1
ATOM 3270 C C . ASP A 1 429 ? 13.140 -7.983 11.875 1.00 73.12 429 ASP A C 1
ATOM 3272 O O . ASP A 1 429 ? 13.020 -8.440 10.736 1.00 73.12 429 ASP A O 1
ATOM 3276 N N . ASP A 1 430 ? 13.938 -8.504 12.799 1.00 66.19 430 ASP A N 1
ATOM 3277 C CA . ASP A 1 430 ? 14.830 -9.628 12.614 1.00 66.19 430 ASP A CA 1
ATOM 3278 C C . ASP A 1 430 ? 14.100 -10.975 12.648 1.00 66.19 430 ASP A C 1
ATOM 3280 O O . ASP A 1 430 ? 14.726 -11.972 12.336 1.00 66.19 430 ASP A O 1
ATOM 3284 N N . VAL A 1 431 ? 12.806 -11.055 12.992 1.00 64.19 431 VAL A N 1
ATOM 3285 C CA . VAL A 1 431 ? 12.024 -12.308 13.018 1.00 64.19 431 VAL A CA 1
ATOM 3286 C C . VAL A 1 431 ? 10.894 -12.241 12.000 1.00 64.19 431 VAL A C 1
ATOM 3288 O O . VAL A 1 431 ? 10.011 -11.398 12.103 1.00 64.19 431 VAL A O 1
ATOM 3291 N N . ARG A 1 432 ? 10.871 -13.160 11.028 1.00 60.72 432 ARG A N 1
ATOM 3292 C CA . ARG A 1 432 ? 9.907 -13.128 9.915 1.00 60.72 432 ARG A CA 1
ATOM 3293 C C . ARG A 1 432 ? 9.449 -14.507 9.461 1.00 60.72 432 ARG A C 1
ATOM 3295 O O . ARG A 1 432 ? 10.209 -15.468 9.506 1.00 60.72 432 ARG A O 1
ATOM 3302 N N . ALA A 1 433 ? 8.224 -14.591 8.944 1.00 55.50 433 ALA A N 1
ATOM 3303 C CA . ALA A 1 433 ? 7.718 -15.795 8.285 1.00 55.50 433 ALA A CA 1
ATOM 3304 C C . ALA A 1 433 ? 8.504 -16.082 6.993 1.00 55.50 433 ALA A C 1
ATOM 3306 O O . ALA A 1 433 ? 8.777 -15.176 6.204 1.00 55.50 433 ALA A O 1
ATOM 3307 N N . HIS A 1 434 ? 8.873 -17.340 6.793 1.00 57.31 434 HIS A N 1
ATOM 3308 C CA . HIS A 1 434 ? 9.448 -17.891 5.574 1.00 57.31 434 HIS A CA 1
ATOM 3309 C C . HIS A 1 434 ? 8.330 -18.435 4.680 1.00 57.31 434 HIS A C 1
ATOM 3311 O O . HIS A 1 434 ? 7.291 -18.884 5.159 1.00 57.31 434 HIS A O 1
ATOM 3317 N N . GLU A 1 435 ? 8.563 -18.445 3.369 1.00 50.44 435 GLU A N 1
ATOM 3318 C CA . GLU A 1 435 ? 7.575 -18.867 2.362 1.00 50.44 435 GLU A CA 1
ATOM 3319 C C . GLU A 1 435 ? 7.123 -20.329 2.524 1.00 50.44 435 GLU A C 1
ATOM 3321 O O . GLU A 1 435 ? 6.039 -20.704 2.084 1.00 50.44 435 GLU A O 1
ATOM 3326 N N . SER A 1 436 ? 7.926 -21.154 3.203 1.00 52.16 436 SER A N 1
ATOM 3327 C CA . SER A 1 436 ? 7.602 -22.548 3.527 1.00 52.16 436 SER A CA 1
ATOM 3328 C C . SER A 1 436 ? 6.726 -22.726 4.777 1.00 52.16 436 SER A C 1
ATOM 3330 O O . SER A 1 436 ? 6.571 -23.856 5.227 1.00 52.16 436 SER A O 1
ATOM 3332 N N . GLY A 1 437 ? 6.218 -21.644 5.379 1.00 46.12 437 GLY A N 1
ATOM 3333 C CA . GLY A 1 437 ? 5.351 -21.684 6.567 1.00 46.12 437 GLY A CA 1
ATOM 3334 C C . GLY A 1 437 ? 6.088 -21.757 7.913 1.00 46.12 437 GLY A C 1
ATOM 3335 O O . GLY A 1 437 ? 5.469 -21.637 8.966 1.00 46.12 437 GLY A O 1
ATOM 3336 N N . HIS A 1 438 ? 7.416 -21.897 7.904 1.00 52.94 438 HIS A N 1
ATOM 3337 C CA . HIS A 1 438 ? 8.261 -21.742 9.097 1.00 52.94 438 HIS A CA 1
ATOM 3338 C C . HIS A 1 438 ? 8.598 -20.269 9.317 1.00 52.94 438 HIS A C 1
ATOM 3340 O O . HIS A 1 438 ? 8.542 -19.500 8.368 1.00 52.94 438 HIS A O 1
ATOM 3346 N N . PHE A 1 439 ? 9.021 -19.855 10.511 1.00 55.09 439 PHE A N 1
ATOM 3347 C CA . PHE A 1 439 ? 9.638 -18.531 10.674 1.00 55.09 439 PHE A CA 1
ATOM 3348 C C . PHE A 1 439 ? 11.136 -18.636 10.899 1.00 55.09 439 PHE A C 1
ATOM 3350 O O . PHE A 1 439 ? 11.662 -19.651 11.358 1.00 55.09 439 PHE A O 1
ATOM 3357 N N . VAL A 1 440 ? 11.799 -17.562 10.503 1.00 56.50 440 VAL A N 1
ATOM 3358 C CA . VAL A 1 440 ? 13.236 -17.418 10.368 1.00 56.50 440 VAL A CA 1
ATOM 3359 C C . VAL A 1 440 ? 13.623 -16.126 11.063 1.00 56.50 440 VAL A C 1
ATOM 3361 O O . VAL A 1 440 ? 12.961 -15.103 10.871 1.00 56.50 440 VAL A O 1
ATOM 3364 N N . GLY A 1 441 ? 14.700 -16.173 11.844 1.00 56.16 441 GLY A N 1
ATOM 3365 C CA . GLY A 1 441 ? 15.283 -14.983 12.441 1.00 56.16 441 GLY A CA 1
ATOM 3366 C C . GLY A 1 441 ? 16.685 -14.672 11.918 1.00 56.16 441 GLY A C 1
ATOM 3367 O O . GLY A 1 441 ? 17.515 -15.572 11.823 1.00 56.16 441 GLY A O 1
ATOM 3368 N N . GLU A 1 442 ? 16.952 -13.407 11.602 1.00 55.38 442 GLU A N 1
ATOM 3369 C CA . GLU A 1 442 ? 18.285 -12.822 11.411 1.00 55.38 442 GLU A CA 1
ATOM 3370 C C . GLU A 1 442 ? 18.758 -12.242 12.752 1.00 55.38 442 GLU A C 1
ATOM 3372 O O . GLU A 1 442 ? 18.852 -11.034 12.937 1.00 55.38 442 GLU A O 1
ATOM 3377 N N . PHE A 1 443 ? 18.995 -13.104 13.741 1.00 54.81 443 PHE A N 1
ATOM 3378 C CA . PHE A 1 443 ? 19.353 -12.635 15.076 1.00 54.81 443 PHE A CA 1
ATOM 3379 C C . PHE A 1 443 ? 20.789 -12.118 15.125 1.00 54.81 443 PHE A C 1
ATOM 3381 O O . PHE A 1 443 ? 21.723 -12.769 14.648 1.00 54.81 443 PHE A O 1
ATOM 3388 N N . THR A 1 444 ? 20.983 -10.979 15.787 1.00 50.41 444 THR A N 1
ATOM 3389 C CA . THR A 1 444 ? 22.321 -10.634 16.272 1.00 50.41 444 THR A CA 1
ATOM 3390 C C . THR A 1 444 ? 22.742 -11.645 17.354 1.00 50.41 444 THR A C 1
ATOM 3392 O O . THR A 1 444 ? 21.906 -12.009 18.182 1.00 50.41 444 THR A O 1
ATOM 3395 N N . PRO A 1 445 ? 24.006 -12.116 17.378 1.00 47.69 445 PRO A N 1
ATOM 3396 C CA . PRO A 1 445 ? 24.448 -13.188 18.282 1.00 47.69 445 PRO A CA 1
ATOM 3397 C C . PRO A 1 445 ? 24.266 -12.916 19.784 1.00 47.69 445 PRO A C 1
ATOM 3399 O O . PRO A 1 445 ? 24.261 -13.862 20.566 1.00 47.69 445 PRO A O 1
ATOM 3402 N N . ASP A 1 446 ? 24.101 -11.649 20.180 1.00 51.59 446 ASP A N 1
ATOM 3403 C CA . ASP A 1 446 ? 24.126 -11.200 21.578 1.00 51.59 446 ASP A CA 1
ATOM 3404 C C . ASP A 1 446 ? 22.760 -10.685 22.093 1.00 51.59 446 ASP A C 1
ATOM 3406 O O . ASP A 1 446 ? 22.702 -9.927 23.065 1.00 51.59 446 ASP A O 1
ATOM 3410 N N . GLY A 1 447 ? 21.645 -11.056 21.448 1.00 57.62 447 GLY A N 1
ATOM 3411 C CA . GLY A 1 447 ? 20.313 -10.518 21.749 1.00 57.62 447 GLY A CA 1
ATOM 3412 C C . GLY A 1 447 ? 19.279 -11.555 22.193 1.00 57.62 447 GLY A C 1
ATOM 3413 O O . GLY A 1 447 ? 19.007 -12.521 21.486 1.00 57.62 447 GLY A O 1
ATOM 3414 N N . THR A 1 448 ? 18.616 -11.306 23.328 1.00 64.19 448 THR A N 1
ATOM 3415 C CA . THR A 1 448 ? 17.324 -11.937 23.641 1.00 64.19 448 THR A CA 1
ATOM 3416 C C . THR A 1 448 ? 16.189 -11.086 23.075 1.00 64.19 448 THR A C 1
ATOM 3418 O O . THR A 1 448 ? 16.021 -9.923 23.444 1.00 64.19 448 THR A O 1
ATOM 3421 N N . HIS A 1 449 ? 15.379 -11.680 22.207 1.00 72.31 449 HIS A N 1
ATOM 3422 C CA . HIS A 1 449 ? 14.266 -11.038 21.523 1.00 72.31 449 HIS A CA 1
ATOM 3423 C C . HIS A 1 449 ? 12.928 -11.544 22.061 1.00 72.31 449 HIS A C 1
ATOM 3425 O O . HIS A 1 449 ? 12.725 -12.744 22.236 1.00 72.31 449 HIS A O 1
ATOM 3431 N N . ILE A 1 450 ? 11.987 -10.630 22.298 1.00 78.50 450 ILE A N 1
ATOM 3432 C CA . ILE A 1 450 ? 10.618 -10.994 22.668 1.00 78.50 450 ILE A CA 1
ATOM 3433 C C . ILE A 1 450 ? 9.766 -11.079 21.408 1.00 78.50 450 ILE A C 1
ATOM 3435 O O . ILE A 1 450 ? 9.675 -10.120 20.641 1.00 78.50 450 ILE A O 1
ATOM 3439 N N . VAL A 1 451 ? 9.124 -12.228 21.220 1.00 81.00 451 VAL A N 1
ATOM 3440 C CA . VAL A 1 451 ? 8.196 -12.488 20.121 1.00 81.00 451 VAL A CA 1
ATOM 3441 C C . VAL A 1 451 ? 6.866 -12.926 20.711 1.00 81.00 451 VAL A C 1
ATOM 3443 O O . VAL A 1 451 ? 6.820 -13.778 21.595 1.00 81.00 451 VAL A O 1
ATOM 3446 N N . HIS A 1 452 ? 5.767 -12.374 20.215 1.00 85.12 452 HIS A N 1
ATOM 3447 C CA . HIS A 1 452 ? 4.434 -12.866 2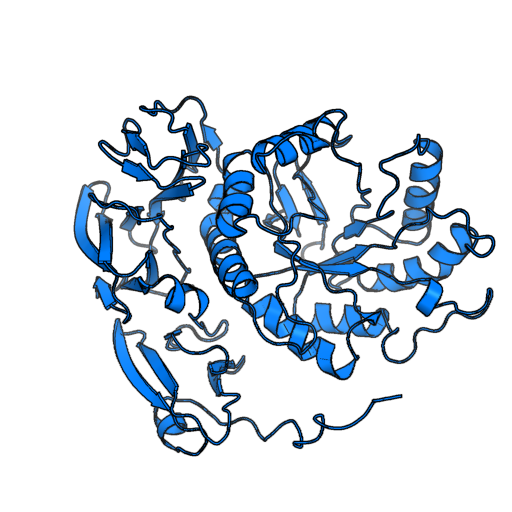0.526 1.00 85.12 452 HIS A CA 1
ATOM 3448 C C . HIS A 1 452 ? 3.932 -13.758 19.390 1.00 85.12 452 HIS A C 1
ATOM 3450 O O . HIS A 1 452 ? 4.048 -13.403 18.220 1.00 85.12 452 HIS A O 1
ATOM 3456 N N . VAL A 1 453 ? 3.371 -14.910 19.742 1.00 81.81 453 VAL A N 1
ATOM 3457 C CA . VAL A 1 453 ? 2.824 -15.899 18.811 1.00 81.81 453 VAL A CA 1
ATOM 3458 C C . VAL A 1 453 ? 1.324 -15.981 19.033 1.00 81.81 453 VAL A C 1
ATOM 3460 O O . VAL A 1 453 ? 0.882 -16.369 20.116 1.00 81.81 453 VAL A O 1
ATOM 3463 N N . LEU A 1 454 ? 0.552 -15.602 18.021 1.00 77.38 454 LEU A N 1
ATOM 3464 C CA . LEU A 1 454 ? -0.892 -15.786 17.980 1.00 77.38 454 LEU A CA 1
ATOM 3465 C C . LEU A 1 454 ? -1.204 -17.068 17.208 1.00 77.38 454 LEU A C 1
ATOM 3467 O O . LEU A 1 454 ? -1.032 -17.118 15.990 1.00 77.38 454 LEU A O 1
ATOM 3471 N N . TYR A 1 455 ? -1.657 -18.095 17.912 1.00 77.25 455 TYR A N 1
ATOM 3472 C CA . TYR A 1 455 ? -2.033 -19.375 17.324 1.00 77.25 455 TYR A CA 1
ATOM 3473 C C . TYR A 1 455 ? -3.433 -19.320 16.691 1.00 77.25 455 TYR A C 1
ATOM 3475 O O . TYR A 1 455 ? -4.244 -18.471 17.074 1.00 77.25 455 TYR A O 1
ATOM 3483 N N . PRO A 1 456 ? -3.756 -20.233 15.753 1.00 71.69 456 PRO A N 1
ATOM 3484 C CA . PRO A 1 456 ? -5.072 -20.270 15.108 1.00 71.69 456 PRO A CA 1
ATOM 3485 C C . PRO A 1 456 ? -6.256 -20.408 16.066 1.00 71.69 456 PRO A C 1
ATOM 3487 O O . PRO A 1 456 ? -7.330 -19.880 15.799 1.00 71.69 456 PRO A O 1
ATOM 3490 N N . ASP A 1 457 ? -6.065 -21.053 17.216 1.00 73.88 457 ASP A N 1
ATOM 3491 C CA . ASP A 1 457 ? -7.085 -21.188 18.262 1.00 73.88 457 ASP A CA 1
ATOM 3492 C C . ASP A 1 457 ? -7.333 -19.889 19.061 1.00 73.88 457 ASP A C 1
ATOM 3494 O O . ASP A 1 457 ? -8.237 -19.835 19.897 1.00 73.88 457 ASP A O 1
ATOM 3498 N N . GLY A 1 458 ? -6.552 -18.836 18.799 1.00 72.81 458 GLY A N 1
ATOM 3499 C CA . GLY A 1 458 ? -6.633 -17.536 19.464 1.00 72.81 458 GLY A CA 1
ATOM 3500 C C . GLY A 1 458 ? -5.760 -17.434 20.707 1.00 72.81 458 GLY A C 1
ATOM 3501 O O . GLY A 1 458 ? -5.768 -16.401 21.381 1.00 72.81 458 GLY A O 1
ATOM 3502 N N . THR A 1 459 ? -4.985 -18.474 21.014 1.00 82.94 459 THR A N 1
ATOM 3503 C CA . THR A 1 459 ? -4.001 -18.437 22.088 1.00 82.94 459 THR A CA 1
ATOM 3504 C C . THR A 1 459 ? -2.885 -17.464 21.718 1.00 82.94 459 THR A C 1
ATOM 3506 O O . THR A 1 459 ? -2.251 -17.587 20.672 1.00 82.94 459 THR A O 1
ATOM 3509 N N . LEU A 1 460 ? -2.605 -16.506 22.602 1.00 85.62 460 LEU A N 1
ATOM 3510 C CA . LEU A 1 460 ? -1.481 -15.583 22.474 1.00 85.62 460 LEU A CA 1
ATOM 3511 C C . LEU A 1 460 ? -0.392 -15.966 23.477 1.00 85.62 460 LEU A C 1
ATOM 3513 O O . LEU A 1 460 ? -0.595 -15.877 24.687 1.00 85.62 460 LEU A O 1
ATOM 3517 N N . SER A 1 461 ? 0.768 -16.383 22.976 1.00 84.56 461 SER A N 1
ATOM 3518 C CA . SER A 1 461 ? 1.944 -16.710 23.789 1.00 84.56 461 SER A CA 1
ATOM 3519 C C . SER A 1 461 ? 3.041 -15.673 23.612 1.00 84.56 461 SER A C 1
ATOM 3521 O O . SER A 1 461 ? 3.213 -15.126 22.529 1.00 84.56 461 SER A O 1
ATOM 3523 N N . GLN A 1 462 ? 3.816 -15.428 24.664 1.00 86.12 462 GLN A N 1
ATOM 3524 C CA . GLN A 1 462 ? 5.046 -14.646 24.594 1.00 86.12 462 GLN A CA 1
ATOM 3525 C C . GLN A 1 462 ? 6.235 -15.599 24.698 1.00 86.12 462 GLN A C 1
ATOM 3527 O O . GLN A 1 462 ? 6.328 -16.374 25.649 1.00 86.12 462 GLN A O 1
ATOM 3532 N N . LEU A 1 463 ? 7.132 -15.532 23.723 1.00 79.00 463 LEU A N 1
ATOM 3533 C CA . LEU A 1 463 ? 8.357 -16.310 23.655 1.00 79.00 463 LEU A CA 1
ATOM 3534 C C . LEU A 1 463 ? 9.559 -15.380 23.790 1.00 79.00 463 LEU A C 1
ATOM 3536 O O . LEU A 1 463 ? 9.580 -14.272 23.253 1.00 79.00 463 LEU A O 1
ATOM 3540 N N . SER A 1 464 ? 10.553 -15.859 24.525 1.00 71.62 464 SER A N 1
ATOM 3541 C CA . SER A 1 464 ? 11.883 -15.272 24.590 1.00 71.62 464 SER A CA 1
ATOM 3542 C C . SER A 1 464 ? 12.768 -16.085 23.663 1.00 71.62 464 SER A C 1
ATOM 3544 O O . SER A 1 464 ? 12.876 -17.294 23.846 1.00 71.62 464 SER A O 1
ATOM 3546 N N . VAL A 1 465 ? 13.349 -15.437 22.664 1.00 66.81 465 VAL A N 1
ATOM 3547 C CA . VAL A 1 465 ? 14.111 -16.080 21.598 1.00 66.81 465 VAL A CA 1
ATOM 3548 C C . VAL A 1 465 ? 15.548 -15.579 21.648 1.00 66.81 465 VAL A C 1
ATOM 3550 O O . VAL A 1 465 ? 15.781 -14.374 21.620 1.00 66.81 465 VAL A O 1
ATOM 3553 N N . ASP A 1 466 ? 16.497 -16.503 21.737 1.00 59.75 466 ASP A N 1
ATOM 3554 C CA . ASP A 1 466 ? 17.934 -16.253 21.600 1.00 59.75 466 ASP A CA 1
ATOM 3555 C C . ASP A 1 466 ? 18.395 -16.849 20.260 1.00 59.75 466 ASP A C 1
ATOM 3557 O O . ASP A 1 466 ? 17.889 -17.893 19.839 1.00 59.75 466 ASP A O 1
ATOM 3561 N N . ALA A 1 467 ? 19.353 -16.197 19.596 1.00 52.94 467 ALA A N 1
ATOM 3562 C CA . ALA A 1 467 ? 19.990 -16.669 18.366 1.00 52.94 467 ALA A CA 1
ATOM 3563 C C . ALA A 1 467 ? 20.510 -18.120 18.459 1.00 52.94 467 ALA A C 1
ATOM 3565 O O . ALA A 1 467 ? 20.640 -18.795 17.438 1.00 52.94 467 ALA A O 1
ATOM 3566 N N . ASN A 1 468 ? 20.806 -18.589 19.676 1.00 49.44 468 ASN A N 1
ATOM 3567 C CA . ASN A 1 468 ? 21.398 -19.896 19.959 1.00 49.44 468 ASN A CA 1
ATOM 3568 C C . ASN A 1 468 ? 20.409 -20.946 20.505 1.00 49.44 468 ASN A C 1
ATOM 3570 O O . ASN A 1 468 ? 20.846 -22.031 20.892 1.00 49.44 468 ASN A O 1
ATOM 3574 N N . ASP A 1 469 ? 19.108 -20.645 20.597 1.00 46.00 469 ASP A N 1
ATOM 3575 C CA . ASP A 1 469 ? 18.147 -21.496 21.312 1.00 46.00 469 ASP A CA 1
ATOM 3576 C C . ASP A 1 469 ? 17.287 -22.382 20.381 1.00 46.00 469 ASP A C 1
ATOM 3578 O O . ASP A 1 469 ? 16.533 -21.910 19.526 1.00 46.00 469 ASP A O 1
ATOM 3582 N N . ASP A 1 470 ? 17.340 -23.698 20.624 1.00 43.44 470 ASP A N 1
ATOM 3583 C CA . ASP A 1 470 ? 16.484 -24.740 20.029 1.00 43.44 470 ASP A CA 1
ATOM 3584 C C . ASP A 1 470 ? 14.982 -24.557 20.359 1.00 43.44 470 ASP A C 1
ATOM 3586 O O . ASP A 1 470 ? 14.123 -25.269 19.822 1.00 43.44 470 ASP A O 1
ATOM 3590 N N . SER A 1 471 ? 14.621 -23.612 21.239 1.00 43.19 471 SER A N 1
ATOM 3591 C CA . SER A 1 471 ? 13.230 -23.230 21.531 1.00 43.19 471 SER A CA 1
ATOM 3592 C C . SER A 1 471 ? 12.460 -22.744 20.296 1.00 43.19 471 SER A C 1
ATOM 3594 O O . SER A 1 471 ? 11.238 -22.912 20.233 1.00 43.19 471 SER A O 1
ATOM 3596 N N . LEU A 1 472 ? 13.175 -22.269 19.272 1.00 45.31 472 LEU A N 1
ATOM 3597 C CA . LEU A 1 472 ? 12.654 -21.957 17.945 1.00 45.31 472 LEU A CA 1
ATOM 3598 C C . LEU A 1 472 ? 12.001 -23.187 17.274 1.00 45.31 472 LEU A C 1
ATOM 3600 O O . LEU A 1 472 ? 10.857 -23.132 16.813 1.00 45.31 472 LEU A O 1
ATOM 3604 N N . VAL A 1 473 ? 12.657 -24.347 17.327 1.00 44.19 473 VAL A N 1
ATOM 3605 C CA . VAL A 1 473 ? 12.190 -25.588 16.681 1.00 44.19 473 VAL A CA 1
ATOM 3606 C C . VAL A 1 473 ? 10.889 -26.104 17.308 1.00 44.19 473 VAL A C 1
ATOM 3608 O O . VAL A 1 473 ? 10.040 -26.664 16.615 1.00 44.19 473 VAL A O 1
ATOM 3611 N N . ARG A 1 474 ? 10.667 -25.854 18.607 1.00 41.00 474 ARG A N 1
ATOM 3612 C CA . ARG A 1 474 ? 9.420 -26.234 19.301 1.00 41.00 474 ARG A CA 1
ATOM 3613 C C . ARG A 1 474 ? 8.211 -25.377 18.912 1.00 41.00 474 ARG A C 1
ATOM 3615 O O . ARG A 1 474 ? 7.088 -25.826 19.114 1.00 41.00 474 ARG A O 1
ATOM 3622 N N . ALA A 1 475 ? 8.435 -24.194 18.340 1.00 40.81 475 ALA A N 1
ATOM 3623 C CA . ALA A 1 475 ? 7.402 -23.306 17.804 1.00 40.81 475 ALA A CA 1
ATOM 3624 C C . ALA A 1 475 ? 7.267 -23.393 16.265 1.00 40.81 475 ALA A C 1
ATOM 3626 O O . ALA A 1 475 ? 6.573 -22.576 15.665 1.00 40.81 475 ALA A O 1
ATOM 3627 N N . GLY A 1 476 ? 7.920 -24.370 15.616 1.00 40.62 476 GLY A N 1
ATOM 3628 C CA . GLY A 1 476 ? 7.889 -24.541 14.156 1.00 40.62 476 GLY A CA 1
ATOM 3629 C C . GLY A 1 476 ? 8.844 -23.617 13.387 1.00 40.62 476 GLY A C 1
ATOM 3630 O O . GLY A 1 476 ? 8.647 -23.394 12.193 1.00 40.62 476 GLY A O 1
ATOM 3631 N N . LEU A 1 477 ? 9.864 -23.074 14.055 1.00 41.97 477 LEU A N 1
ATOM 3632 C CA . LEU A 1 477 ? 10.833 -22.116 13.518 1.00 41.97 477 LEU A CA 1
ATOM 3633 C C . LEU A 1 477 ? 12.125 -22.861 13.151 1.00 41.97 477 LEU A C 1
ATOM 3635 O O . LEU A 1 477 ? 12.642 -23.628 13.961 1.00 41.97 477 LEU A O 1
ATOM 3639 N N . SER A 1 478 ? 12.646 -22.664 11.939 1.00 36.31 478 SER A N 1
ATOM 3640 C CA . SER A 1 478 ? 13.936 -23.238 11.521 1.00 36.31 478 SER A CA 1
ATOM 3641 C C . SER A 1 478 ? 14.970 -22.120 11.376 1.00 36.31 478 SER A C 1
ATOM 3643 O O . SER A 1 478 ? 14.677 -21.124 10.711 1.00 36.31 478 SER A O 1
ATOM 3645 N N . PRO A 1 479 ? 16.178 -22.254 11.950 1.00 34.91 479 PRO A N 1
ATOM 3646 C CA . PRO A 1 479 ? 17.264 -21.321 11.673 1.00 34.91 479 PRO A CA 1
ATOM 3647 C C . PRO A 1 479 ? 17.659 -21.420 10.190 1.00 34.91 479 PRO A C 1
ATOM 3649 O O . PRO A 1 479 ? 17.840 -22.521 9.663 1.00 34.91 479 PRO A O 1
ATOM 3652 N N . LEU A 1 480 ? 17.794 -20.281 9.499 1.00 35.91 480 LEU A N 1
ATOM 3653 C CA . LEU A 1 480 ? 18.490 -20.256 8.208 1.00 35.91 480 LEU A CA 1
ATOM 3654 C C . LEU A 1 480 ? 19.985 -20.535 8.444 1.00 35.91 480 LEU A C 1
ATOM 3656 O O . LEU A 1 480 ? 20.523 -20.153 9.487 1.00 35.91 480 LEU A O 1
ATOM 3660 N N . PRO A 1 481 ? 20.695 -21.150 7.482 1.00 31.55 481 PRO A N 1
ATOM 3661 C CA . PRO A 1 481 ? 22.150 -21.141 7.505 1.00 31.55 481 PRO A CA 1
ATOM 3662 C C . PRO A 1 481 ? 22.663 -19.688 7.464 1.00 31.55 481 PRO A C 1
ATOM 3664 O O . PRO A 1 481 ? 22.046 -18.840 6.816 1.00 31.55 481 PRO A O 1
ATOM 3667 N N . PRO A 1 482 ? 23.790 -19.385 8.129 1.00 31.19 482 PRO A N 1
ATOM 3668 C CA . PRO A 1 482 ? 24.305 -18.026 8.227 1.00 31.19 482 PRO A CA 1
ATOM 3669 C C . PRO A 1 482 ? 24.657 -17.486 6.838 1.00 31.19 482 PRO A C 1
ATOM 3671 O O . PRO A 1 482 ? 25.584 -17.971 6.189 1.00 31.19 482 PRO A O 1
ATOM 3674 N N . SER A 1 483 ? 23.948 -16.454 6.388 1.00 36.97 483 SER A N 1
ATOM 3675 C CA . SER A 1 483 ? 24.331 -15.665 5.220 1.00 36.97 483 SER A CA 1
ATOM 3676 C C . SER A 1 483 ? 24.844 -14.300 5.665 1.00 36.97 483 SER A C 1
ATOM 3678 O O . SER A 1 483 ? 24.085 -13.340 5.717 1.00 36.97 483 SER A O 1
ATOM 3680 N N . LEU A 1 484 ? 26.134 -14.263 6.015 1.00 33.16 484 LEU A N 1
ATOM 3681 C CA . LEU A 1 484 ? 27.154 -13.266 5.644 1.00 33.16 484 LEU A CA 1
ATOM 3682 C C . LEU A 1 484 ? 28.310 -13.308 6.667 1.00 33.16 484 LEU A C 1
ATOM 3684 O O . LEU A 1 484 ? 28.063 -13.287 7.872 1.00 33.16 484 LEU A O 1
ATOM 3688 N N . PRO A 1 485 ? 29.582 -13.350 6.228 1.00 30.12 485 PRO A N 1
ATOM 3689 C CA . PRO A 1 485 ? 30.716 -13.137 7.117 1.00 30.12 485 PRO A CA 1
ATOM 3690 C C . PRO A 1 485 ? 30.704 -11.701 7.652 1.00 30.12 485 PRO A C 1
ATOM 3692 O O . PRO A 1 485 ? 30.567 -10.742 6.894 1.00 30.12 485 PRO A O 1
ATOM 3695 N N . SER A 1 486 ? 30.916 -11.557 8.956 1.00 31.38 486 SER A N 1
ATOM 3696 C CA . SER A 1 486 ? 31.261 -10.300 9.617 1.00 31.38 486 SER A CA 1
ATOM 3697 C C . SER A 1 486 ? 32.492 -9.671 8.949 1.00 31.38 486 SER A C 1
ATOM 3699 O O . SER A 1 486 ? 33.609 -10.157 9.135 1.00 31.38 486 SER A O 1
ATOM 3701 N N . GLY A 1 487 ? 32.307 -8.618 8.152 1.00 33.59 487 GLY A N 1
ATOM 3702 C CA . GLY A 1 487 ? 33.430 -8.016 7.435 1.00 33.59 487 GLY A CA 1
ATOM 3703 C C . GLY A 1 487 ? 33.095 -6.813 6.562 1.00 33.59 487 GLY A C 1
ATOM 3704 O O . GLY A 1 487 ? 33.577 -6.755 5.443 1.00 33.59 487 GLY A O 1
ATOM 3705 N N . PHE A 1 488 ? 32.291 -5.858 7.038 1.00 31.83 488 PHE A N 1
ATOM 3706 C CA . PHE A 1 488 ? 32.147 -4.542 6.387 1.00 31.83 488 PHE A CA 1
ATOM 3707 C C . PHE A 1 488 ? 32.068 -3.412 7.420 1.00 31.83 488 PHE A C 1
ATOM 3709 O O . PHE A 1 488 ? 31.201 -2.548 7.392 1.00 31.83 488 PHE A O 1
ATOM 3716 N N . ALA A 1 489 ? 33.011 -3.430 8.357 1.00 30.66 489 ALA A N 1
ATOM 3717 C CA . ALA A 1 489 ? 33.299 -2.304 9.232 1.00 30.66 489 ALA A CA 1
ATOM 3718 C C . ALA A 1 489 ? 34.805 -2.039 9.214 1.00 30.66 489 ALA A C 1
ATOM 3720 O O . ALA A 1 489 ? 35.451 -2.157 10.239 1.00 30.66 489 ALA A O 1
ATOM 3721 N N . GLU A 1 490 ? 35.373 -1.775 8.034 1.00 30.25 490 GLU A N 1
ATOM 3722 C CA . GLU A 1 490 ? 36.652 -1.070 7.870 1.00 30.25 490 GLU A CA 1
ATOM 3723 C C . GLU A 1 490 ? 36.949 -0.884 6.375 1.00 30.25 490 GLU A C 1
ATOM 3725 O O . GLU A 1 490 ? 37.093 -1.849 5.630 1.00 30.25 490 GLU A O 1
ATOM 3730 N N . GLY A 1 491 ? 37.055 0.373 5.933 1.00 27.64 491 GLY A N 1
ATOM 3731 C CA . GLY A 1 491 ? 37.675 0.706 4.650 1.00 27.64 491 GLY A CA 1
ATOM 3732 C C . GLY A 1 491 ? 36.872 1.644 3.756 1.00 27.64 491 GLY A C 1
ATOM 3733 O O . GLY A 1 491 ? 36.249 1.197 2.800 1.00 27.64 491 GLY A O 1
ATOM 3734 N N . ARG A 1 492 ? 36.984 2.954 4.005 1.00 26.88 492 ARG A N 1
ATOM 3735 C CA . ARG A 1 492 ? 37.575 3.929 3.061 1.00 26.88 492 ARG A CA 1
ATOM 3736 C C . ARG A 1 492 ? 37.559 5.321 3.692 1.00 26.88 492 ARG A C 1
ATOM 3738 O O . ARG A 1 492 ? 36.649 6.115 3.495 1.00 26.88 492 ARG A O 1
ATOM 3745 N N . GLY A 1 493 ? 38.609 5.596 4.460 1.00 29.42 493 GLY A N 1
ATOM 3746 C CA . GLY A 1 493 ? 39.157 6.941 4.539 1.00 29.42 493 GLY A CA 1
ATOM 3747 C C . GLY A 1 493 ? 40.274 7.046 3.507 1.00 29.42 493 GLY A C 1
ATOM 3748 O O . GLY A 1 493 ? 41.261 6.324 3.634 1.00 29.42 493 GLY A O 1
ATOM 3749 N N . SER A 1 494 ? 40.057 7.885 2.492 1.00 30.16 494 SER A N 1
ATOM 3750 C CA . SER A 1 494 ? 41.012 8.765 1.791 1.00 30.16 494 SER A CA 1
ATOM 3751 C C . SER A 1 494 ? 40.400 9.222 0.472 1.00 30.16 494 SER A C 1
ATOM 3753 O O . SER A 1 494 ? 40.138 8.323 -0.364 1.00 30.16 494 SER A O 1
#

Organism: NCBI:txid157466

Sequence (494 aa):
MFPERTVGYNARTFLIDGQPEIVLCAAAPYSRVPRHLWADHIARMKRGGMNAIATGVDWNACEAKPGDFDSADDRDLDAFLSECERQGMYVIVRLGSFTGAEPFLPTPDRWLDALAPLIARHQWTRGGGVILVQVEDGCADTDTDDEQWRVFQDGLVRRGITVPVVSRRGPAEGADGLDDPAERVAAAQRGGTVDGPLLATGFGGVGEDLEYASLRCWAGGAGGCIYDDLLSEDGRLTDRWHAARRVAWWARTFREILTTGERRSGIRATDGLRASETRTPQRGGILFVDNPDPGRTVTGSVAPYLPEVTLGPRTLLPWVHDVPLGPADRYLSAYAGLVKSDARVLHAHVLPDPHEGSRVYVYGAPGERAEVVLWSGGERGQAAHVTFATTPQVAFAGPSQVVALSTQHAGRVWIAETDENAPVLIGPDDVRAHESGHFVGEFTPDGTHIVHVLYPDGTLSQLSVDANDDSLVRAGLSPLPPSLPSGFAEGRGS

InterPro domains:
  IPR001944 Glycoside hydrolase, family 35 [PTHR23421] (7-138)
  IPR017853 Glycoside hydrolase superfamily [SSF51445] (6-246)
  IPR031330 Glycoside hydrolase 35, catalytic domain [PF01301] (13-102)

pLDDT: mean 70.98, std 18.01, range [25.34, 97.5]

Secondary structure (DSSP, 8-state):
-PPPP-EEE-SS-EEETTEEE---EEE--GGGS-GGGHHHHHHHHHHTT--EEEEE--HHHH-SBTTB----GGG-HHHHHHHHHHTT-EEEEE--------TTPPPHHHHHHHHHHHHHHTBGGGTSSEEEEEE-SSTTSS---HHHHHHHHHHHHHTT--S-EEE-PPPPTTGGG---HHHHHHHHHHH-SSSS----S----TTS-HHHHHHHHHHHTPPP---S--B-TTSPBPHHHHHHHHHHHHHHHTHHHHHHPEEE----B-TT-EEEEEEETTTEEEEEEEE--SS--EEEEETTTEEEEEE-TTEEEEEEEEEE-SSSSEEEEEEE--SS-SS-------PPP-SSS-EEEEEE-TT-EEEEEEEETTEEEEEEEEE--SS-EEEE-SSSEEEEEEHHHHTTEE--SS-TT--EEE--TTEEE-TTS-EEE---TT-EEEEEEE-TTS-EEEEEEETT-THHHHTT--PPP----S--S-----

=== Feature glossary ===
The record interleaves many kinds of information about one protein. Here is each kind framed as the question it answers.

Q: What are the backbone torsion angles?
A: φ (phi) and ψ (psi) are the two rotatable backbone dihedrals per residue: φ is the C(i-1)–N–Cα–C torsion, ψ is the N–Cα–C–N(i+1) torsion, both in degrees on (−180°, 180°]. α-helical residues cluster near (−60°, −45°); β-strand residues near (−120°, +130°). A Ramachandran plot is simply a scatter of (φ, ψ) for every residue.

Q: What is the amino-acid chain?
A: This is the polypeptide sequence — one letter per residue, N-terminus first. Length ranges from a few dozen residues for small domains to over a thousand for large multi-domain proteins.

Q: How mobile is each atom in the crystal?
A: For experimental (PDB) structures, the B-factor (temperature factor) quantifies the positional spread of each atom in the crystal — a combination of thermal vibration and static disorder — in units of Å². High B-factors mark flexible loops or poorly resolved regions; low B-factors mark the rigid, well-ordered core.

Q: Are the domains correctly placed relative to each other?
A: Predicted Aligned Error (PAE) is an AlphaFold confidence matrix: entry (i, j) is the expected error in the position of residue j, in ångströms, when the prediction is superimposed on the true structure at residue i. Low PAE within a block of residues means that block is internally rigid and well-predicted; high PAE between two blocks means their relative placement is uncertain even if each block individually is confident.

Q: How confident is the AlphaFold model at each residue?
A: pLDDT is the predicted lDDT-Cα score: AlphaFold's confidence that the local environment of each residue (all inter-atomic distances within 15 Å) is correctly placed. It is a per-residue number between 0 and 100, with higher meaning more reliable.

Q: What family and function is it annotated with?
A: Functional annotations link the protein to curated databases. InterPro entries identify conserved domains and families by matching the sequence against member-database signatures (Pfam, PROSITE, CDD, …). Gene Ontology (GO) terms describe molecular function, biological process, and cellular component in a controlled vocabulary. CATH places the structure in a hierarchical fold classification (Class/Architecture/Topology/Homologous-superfamily). The organism is the source species.

Q: How big and how compact is the whole molecule?
A: Three whole-structure scalars: the radius of gyration (RMS distance of Cα from centroid, in Å), the count of Cα–Cα contacts (pairs closer than 8 Å and separated by more than four residues in sequence — i.e. tertiary, not local, contacts), and the bounding-box dimensions. Together they distinguish compact globular folds from extended fibres or disordered chains.

Q: What known structures does this most resemble?
A: The Foldseek neighbor list gives the closest experimentally determined structures in the PDB, ranked by structural alignment. TM-score near 1 means near-identical fold; near 0.3 means only rough topology match. This is how one finds what a novel AlphaFold prediction most resembles in the solved-structure universe.

Q: Which residues are buried vs exposed?
A: SASA measures how much of the protein is reachable by solvent. It is computed by rolling a water-sized probe over the atomic surface and summing the exposed area (Å²). Per-residue SASA distinguishes core (buried, low SASA) from surface (exposed, high SASA) residues; total SASA is a whole-molecule size measure.

Q: Which residues are in helices, strands, or loops?
A: Eight-state secondary structure (DSSP): H is the canonical α-helix, G the tighter 3₁₀-helix, I the wider π-helix; E/B are β-structure, T and S are turns and bends, and '-' is everything else. DSSP derives these from the pattern of main-chain N–H···O=C hydrogen bonds, not from the sequence.

Q: Where is each backbone atom in 3D?
A: Structure coordinates are given as an mmCIF _atom_site loop: one row per atom with element, residue name, chain id, sequence number, and x/y/z position in Å. Only the four main-chain atoms per residue are included here; side chains are omitted to keep the record compact.

Q: What if only a Cα trace is available?
A: Three-state secondary structure (P-SEA) collapses the eight DSSP classes into helix (a), strand (b), and coil (c). P-SEA assigns these from Cα geometry alone — distances and angles — without requiring backbone oxygens, so it works on any Cα trace.

Q: What do the rendered images show?
A: The six renders are orthographic views along the three Cartesian axes in both directions. Representation (cartoon, sticks, or surface) and color scheme (sequence-rainbow or by-chain) vary across proteins so the training set covers all the common visualization conventions.

Q: What does the local fold look like, residue by residue?
A: Foldseek's 3Di representation compresses backbone geometry into a per-residue letter drawn from a learned twenty-state alphabet. It captures the tertiary interaction pattern around each residue — which residues are packed against it in space, regardless of where they are in sequence.

Q: What do the diagnostic plots show?
A: The contact map is a binary N×N matrix image: pixel (i, j) is dark where Cα_i and Cα_j are within 8 Å and |i−j|>4. Because the |i−j|>4 filter removes local helical contacts, off-diagonal stripes parallel to the main diagonal indicate parallel β-sheets; stripes perpendicular to it indicate antiparallel β-sheets. The Ramachandran plot scatters every residue's (φ, ψ) pair against the sterically allowed regions. The PAE heatmap renders the predicted-aligned-error matrix.